Protein AF-0000000086187192 (afdb_homodimer)

Organism: NCBI:txid1656884

Solvent-accessible surface area (backbone atoms only — not comparable to full-atom values): 23620 Å² total; per-residue (Å²): 104,53,59,71,42,74,51,76,45,76,31,82,64,28,40,33,42,39,36,31,40,18,25,38,81,34,71,33,58,79,65,24,47,19,23,19,57,43,74,87,55,75,60,60,62,68,39,24,52,50,23,39,35,53,49,18,51,74,74,65,52,31,46,89,30,54,41,62,56,42,67,72,52,37,45,43,70,41,78,42,67,61,70,89,76,59,74,71,44,81,18,20,25,37,33,33,56,42,73,53,32,26,24,37,24,75,35,34,33,35,27,35,35,36,36,37,20,40,83,48,45,37,29,26,15,28,38,32,30,66,58,1,51,73,63,33,25,64,58,46,46,54,51,52,42,38,75,67,51,32,80,63,48,37,36,39,37,44,48,16,37,40,28,47,73,35,67,45,58,57,67,58,26,51,53,45,22,71,77,32,53,38,15,28,27,43,20,61,77,45,43,39,3,36,13,51,56,43,30,49,39,48,46,35,44,76,68,69,32,56,58,46,57,45,82,52,37,14,63,81,34,89,53,35,33,13,35,87,70,36,79,64,25,26,16,25,38,35,39,27,27,38,38,70,61,80,132,105,53,58,71,43,72,51,76,44,78,32,81,63,27,40,32,43,39,36,31,41,20,26,38,80,35,70,33,58,79,68,25,47,19,24,19,57,42,74,86,55,74,60,58,62,68,38,23,50,50,23,39,35,53,49,20,51,75,72,65,51,31,48,89,30,52,42,63,56,44,68,72,52,36,45,44,68,41,76,41,69,63,69,90,75,58,74,71,44,81,18,20,26,37,31,32,56,42,73,53,31,24,25,35,26,76,35,35,32,34,25,37,34,37,36,38,19,39,82,49,45,37,29,28,14,28,42,34,30,67,59,1,49,74,64,35,25,62,58,47,45,53,50,53,43,39,75,68,50,32,82,65,48,37,36,37,37,44,46,16,38,38,28,46,71,36,68,45,59,59,68,57,24,51,54,46,23,71,77,33,54,37,16,28,28,43,22,60,75,45,44,40,4,36,13,51,56,43,29,48,38,46,47,36,44,74,68,70,32,56,58,45,58,45,82,53,35,14,63,81,34,90,52,35,32,15,36,88,69,35,79,65,25,26,16,23,39,36,40,27,29,38,40,71,61,79,132

Nearest PDB structures (foldseek):
  1xfj-assembly1_A  TM=9.325E-01  e=1.228E-21  Caulobacter vibrioides
  7fbg-assembly1_A  TM=8.714E-01  e=8.626E-22  Bacillus cereus ATCC 14579
  6t0y-assembly1_A  TM=8.545E-01  e=4.253E-22  Geobacillus stearothermophilus
  6dzd-assembly2_B  TM=8.853E-01  e=9.111E-21  Bacillus licheniformis
  1z9t-assembly1_A  TM=8.695E-01  e=1.960E-20  Escherichia coli

Sequence (494 aa):
MTFWWREQRRAGDLVVDLAFTDTAGGVSEGGYASLNLGAHVGDDPARVEHNRTVVGDAFGVGRERMLFMHQVHGAAVDVVRDPAAREIPQADAVITTAEGYAATVLVADCTPVLLYDGSAGLVAAVHAGRPGMLAGVVPQTVATMRELGATDPQAVVGPSVCARCYEVPDEMRSVAAQTNPAAYGVSWTGTPAIDVAGAVVAQLRAAEVPLTWVPGCTRESDRLFSHRRDQGAGRFAGLVSFRREPAMTFWWREQRRAGDLVVDLAFTDTAGGVSEGGYASLNLGAHVGDDPARVEHNRTVVGDAFGVGRERMLFMHQVHGAAVDVVRDPAAREIPQADAVITTAEGYAATVLVADCTPVLLYDGSAGLVAAVHAGRPGMLAGVVPQTVATMRELGATDPQAVVGPSVCARCYEVPDEMRSVAAQTNPAAYGVSWTGTPAIDVAGAVVAQLRAAEVPLTWVPGCTRESDRLFSHRRDQGAGRFAGLVSFRREPA

Secondary structure (DSSP, 8-state):
--EEEEEEEEETTEEEEEEEE-S-S----GGGTTT---TTSS--HHHHHHHHHHHHHHHTS-GGGEE--B--SS--EEEES-GGG-PPPB-SEEEE--TT-EEEEEESSSEEEEEEETTTTEEEEEEE-HHHHHHTHHHHHHHHHHHTT-SS-EEEE--B--TTT-B--HHHHHHHHHH-GGGEEE-TTS-EEE-HHHHHHHHHHHTT--EEE---BTTT-TTS--TTTSTT---EEEEEEEEEPP-/--EEEEEEEEETTEEEEEEEE-S-S----GGGTTT---TTSS--HHHHHHHHHHHHHHHTS-GGGEE--B--SS--EEEES-GGG-PPPB-SEEEE--TT-EEEEEESSSEEEEEEETTTTEEEEEEE-HHHHHHTHHHHHHHHHHHTT-SS-EEEE--B--TTT-B--HHHHHHHHHH-GGGEEE-TTS-EEE-HHHHHHHHHHHTT--EEE---BTTT-TTS--TTTSTT---EEEEEEEEEPP-

Structure (mmCIF, N/CA/C/O backbone):
data_AF-0000000086187192-model_v1
#
loop_
_entity.id
_entity.type
_entity.pdbx_description
1 polymer 'Laccase domain-containing protein'
#
loop_
_atom_site.group_PDB
_atom_site.id
_atom_site.type_symbol
_atom_site.label_atom_id
_atom_site.label_alt_id
_atom_site.label_comp_id
_atom_site.label_asym_id
_atom_site.label_entity_id
_atom_site.label_seq_id
_atom_site.pdbx_PDB_ins_code
_atom_site.Cartn_x
_atom_site.Cartn_y
_atom_site.Cartn_z
_atom_site.occupancy
_atom_site.B_iso_or_equiv
_atom_site.auth_seq_id
_atom_site.auth_comp_id
_atom_site.auth_asym_id
_atom_site.auth_atom_id
_atom_site.pdbx_PDB_model_num
ATOM 1 N N . MET A 1 1 ? -5.309 -6.078 -25.328 1 73.12 1 MET A N 1
ATOM 2 C CA . MET A 1 1 ? -4.148 -6.312 -24.484 1 73.12 1 MET A CA 1
ATOM 3 C C . MET A 1 1 ? -4.461 -7.355 -23.406 1 73.12 1 MET A C 1
ATOM 5 O O . MET A 1 1 ? -5.426 -7.211 -22.656 1 73.12 1 MET A O 1
ATOM 9 N N . THR A 1 2 ? -3.828 -8.602 -23.422 1 92.69 2 THR A N 1
ATOM 10 C CA . THR A 1 2 ? -4.137 -9.875 -22.781 1 92.69 2 THR A CA 1
ATOM 11 C C . THR A 1 2 ? -3.412 -10 -21.438 1 92.69 2 THR A C 1
ATOM 13 O O . THR A 1 2 ? -3.889 -10.68 -20.531 1 92.69 2 THR A O 1
ATOM 16 N N . PHE A 1 3 ? -2.32 -9.156 -21.359 1 98.44 3 PHE A N 1
ATOM 17 C CA . PHE A 1 3 ? -1.513 -9.391 -20.156 1 98.44 3 PHE A CA 1
ATOM 18 C C . PHE A 1 3 ? -1.35 -8.102 -19.359 1 98.44 3 PHE A C 1
ATOM 20 O O . PHE A 1 3 ? -1.084 -7.039 -19.938 1 98.44 3 PHE A O 1
ATOM 27 N N . TRP A 1 4 ? -1.521 -8.203 -18.094 1 98.5 4 TRP A N 1
ATOM 28 C CA . TRP A 1 4 ? -1.119 -7.172 -17.125 1 98.5 4 TRP A CA 1
ATOM 29 C C . TRP A 1 4 ? 0.4 -7.07 -17.047 1 98.5 4 TRP A C 1
ATOM 31 O O . TRP A 1 4 ? 0.951 -5.969 -17 1 98.5 4 TRP A O 1
ATOM 41 N N . TRP A 1 5 ? 1.01 -8.156 -17.094 1 98.75 5 TRP A N 1
ATOM 42 C CA . TRP A 1 5 ? 2.455 -8.305 -16.953 1 98.75 5 TRP A CA 1
ATOM 43 C C . TRP A 1 5 ? 2.926 -9.617 -17.578 1 98.75 5 TRP A C 1
ATOM 45 O O . TRP A 1 5 ? 2.268 -10.648 -17.453 1 98.75 5 TRP A O 1
ATOM 55 N N . ARG A 1 6 ? 4.039 -9.617 -18.281 1 98.62 6 ARG A N 1
ATOM 56 C CA . ARG A 1 6 ? 4.648 -10.805 -18.859 1 98.62 6 ARG A CA 1
ATOM 57 C C . ARG A 1 6 ? 6.164 -10.656 -18.953 1 98.62 6 ARG A C 1
ATOM 59 O O . ARG A 1 6 ? 6.672 -9.586 -19.281 1 98.62 6 ARG A O 1
ATOM 66 N N . GLU A 1 7 ? 6.832 -11.68 -18.625 1 98.5 7 GLU A N 1
ATOM 67 C CA . GLU A 1 7 ? 8.289 -11.688 -18.719 1 98.5 7 GLU A CA 1
ATOM 68 C C . GLU A 1 7 ? 8.812 -13.07 -19.109 1 98.5 7 GLU A C 1
ATOM 70 O O . GLU A 1 7 ? 8.164 -14.078 -18.828 1 98.5 7 GLU A O 1
ATOM 75 N N . GLN A 1 8 ? 9.844 -13.109 -19.812 1 98.19 8 GLN A N 1
ATOM 76 C CA . GLN A 1 8 ? 10.641 -14.312 -20.047 1 98.19 8 GLN A CA 1
ATOM 77 C C . GLN A 1 8 ? 11.961 -14.242 -19.281 1 98.19 8 GLN A C 1
ATOM 79 O O . GLN A 1 8 ? 12.656 -13.227 -19.312 1 98.19 8 GLN A O 1
ATOM 84 N N . ARG A 1 9 ? 12.211 -15.328 -18.547 1 97.75 9 ARG A N 1
ATOM 85 C CA . ARG A 1 9 ? 13.438 -15.375 -17.75 1 97.75 9 ARG A CA 1
ATOM 86 C C . ARG A 1 9 ? 14.242 -16.625 -18.062 1 97.75 9 ARG A C 1
ATOM 88 O O . ARG A 1 9 ? 13.695 -17.625 -18.547 1 97.75 9 ARG A O 1
ATOM 95 N N . ARG A 1 10 ? 15.547 -16.484 -17.828 1 95.12 10 ARG A N 1
ATOM 96 C CA . ARG A 1 10 ? 16.422 -17.641 -17.938 1 95.12 10 ARG A CA 1
ATOM 97 C C . ARG A 1 10 ? 16.781 -18.188 -16.562 1 95.12 10 ARG A C 1
ATOM 99 O O . ARG A 1 10 ? 17.016 -17.422 -15.633 1 95.12 10 ARG A O 1
ATOM 106 N N . ALA A 1 11 ? 16.688 -19.438 -16.406 1 93.38 11 ALA A N 1
ATOM 107 C CA . ALA A 1 11 ? 17.078 -20.156 -15.195 1 93.38 11 ALA A CA 1
ATOM 108 C C . ALA A 1 11 ? 17.859 -21.422 -15.547 1 93.38 11 ALA A C 1
ATOM 110 O O . ALA A 1 11 ? 17.266 -22.469 -15.828 1 93.38 11 ALA A O 1
ATOM 111 N N . GLY A 1 12 ? 19.172 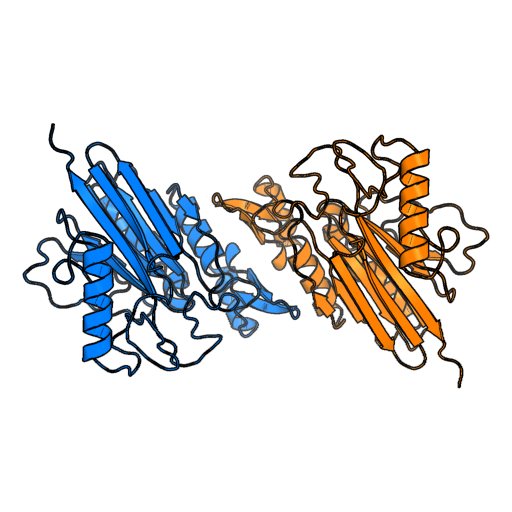-21.297 -15.43 1 89.06 12 GLY A N 1
ATOM 112 C CA . GLY A 1 12 ? 19.969 -22.375 -15.992 1 89.06 12 GLY A CA 1
ATOM 113 C C . GLY A 1 12 ? 19.812 -22.516 -17.484 1 89.06 12 GLY A C 1
ATOM 114 O O . GLY A 1 12 ? 19.969 -21.547 -18.234 1 89.06 12 GLY A O 1
ATOM 115 N N . ASP A 1 13 ? 19.453 -23.734 -17.828 1 90.5 13 ASP A N 1
ATOM 116 C CA . ASP A 1 13 ? 19.266 -24 -19.25 1 90.5 13 ASP A CA 1
ATOM 117 C C . ASP A 1 13 ? 17.797 -23.859 -19.641 1 90.5 13 ASP A C 1
ATOM 119 O O . ASP A 1 13 ? 17.406 -24.234 -20.75 1 90.5 13 ASP A O 1
ATOM 123 N N . LEU A 1 14 ? 17.016 -23.328 -18.672 1 95.19 14 LEU A N 1
ATOM 124 C CA . LEU A 1 14 ? 15.586 -23.188 -18.938 1 95.19 14 LEU A CA 1
ATOM 125 C C . LEU A 1 14 ? 15.234 -21.766 -19.359 1 95.19 14 LEU A C 1
ATOM 127 O O . LEU A 1 14 ? 15.82 -20.812 -18.859 1 95.19 14 LEU A O 1
ATOM 131 N N . VAL A 1 15 ? 14.359 -21.719 -20.328 1 97.62 15 VAL A N 1
ATOM 132 C CA . VAL A 1 15 ? 13.617 -20.484 -20.578 1 97.62 15 VAL A CA 1
ATOM 133 C C . VAL A 1 15 ? 12.25 -20.562 -19.891 1 97.62 15 VAL A C 1
ATOM 135 O O . VAL A 1 15 ? 11.445 -21.438 -20.188 1 97.62 15 VAL A O 1
ATOM 138 N N . VAL A 1 16 ? 12.039 -19.672 -18.969 1 98.44 16 VAL A N 1
ATOM 139 C CA . VAL A 1 16 ? 10.812 -19.656 -18.172 1 98.44 16 VAL A CA 1
ATOM 140 C C . VAL A 1 16 ? 9.914 -18.5 -18.625 1 98.44 16 VAL A C 1
ATOM 142 O O . VAL A 1 16 ? 10.352 -17.344 -18.672 1 98.44 16 VAL A O 1
ATOM 145 N N . ASP A 1 17 ? 8.727 -18.781 -19.031 1 98.56 17 ASP A N 1
ATOM 146 C CA . ASP A 1 17 ? 7.734 -17.781 -19.375 1 98.56 17 ASP A CA 1
ATOM 147 C C . ASP A 1 17 ? 6.75 -17.562 -18.234 1 98.56 17 ASP A C 1
ATOM 149 O O . ASP A 1 17 ? 6.199 -18.516 -17.688 1 98.56 17 ASP A O 1
ATOM 153 N N . LEU A 1 18 ? 6.574 -16.312 -17.797 1 98.88 18 LEU A N 1
ATOM 154 C CA . LEU A 1 18 ? 5.691 -15.945 -16.703 1 98.88 18 LEU A CA 1
ATOM 155 C C . LEU A 1 18 ? 4.734 -14.836 -17.125 1 98.88 18 LEU A C 1
ATOM 157 O O . LEU A 1 18 ? 5.133 -13.906 -17.844 1 98.88 18 LEU A O 1
ATOM 161 N N . ALA A 1 19 ? 3.459 -14.945 -16.672 1 98.94 19 ALA A N 1
ATOM 162 C CA . ALA A 1 19 ? 2.535 -13.859 -17.016 1 98.94 19 ALA A CA 1
ATOM 163 C C . ALA A 1 19 ? 1.381 -13.797 -16.016 1 98.94 19 ALA A C 1
ATOM 165 O O . ALA A 1 19 ? 1.039 -14.805 -15.383 1 98.94 19 ALA A O 1
ATOM 166 N N . PHE A 1 20 ? 0.823 -12.656 -15.844 1 98.94 20 PHE A N 1
ATOM 167 C CA . PHE A 1 20 ? -0.5 -12.414 -15.289 1 98.94 20 PHE A CA 1
ATOM 168 C C . PHE A 1 20 ? -1.416 -11.773 -16.328 1 98.94 20 PHE A C 1
ATOM 170 O O . PHE A 1 20 ? -1.043 -10.781 -16.953 1 98.94 20 PHE A O 1
ATOM 177 N N . THR A 1 21 ? -2.605 -12.312 -16.469 1 98.88 21 THR A N 1
ATOM 178 C CA . THR A 1 21 ? -3.512 -11.758 -17.469 1 98.88 21 THR A CA 1
ATOM 179 C C . THR A 1 21 ? -4.285 -10.57 -16.906 1 98.88 21 THR A C 1
ATOM 181 O O . THR A 1 21 ? -4.277 -10.336 -15.688 1 98.88 21 THR A O 1
ATOM 184 N N . ASP A 1 22 ? -4.793 -9.781 -17.75 1 98.25 22 ASP A N 1
ATOM 185 C CA . ASP A 1 22 ? -5.766 -8.766 -17.344 1 98.25 22 ASP A CA 1
ATOM 186 C C . ASP A 1 22 ? -7.156 -9.094 -17.875 1 98.25 22 ASP A C 1
ATOM 188 O O . ASP A 1 22 ? -7.453 -10.25 -18.188 1 98.25 22 ASP A O 1
ATOM 192 N N . THR A 1 23 ? -8.094 -8.117 -17.922 1 97.69 23 THR A N 1
ATOM 193 C CA . THR A 1 23 ? -9.484 -8.406 -18.266 1 97.69 23 THR A CA 1
ATOM 194 C C . THR A 1 23 ? -9.719 -8.289 -19.766 1 97.69 23 THR A C 1
ATOM 196 O O . THR A 1 23 ? -10.797 -8.641 -20.25 1 97.69 23 THR A O 1
ATOM 199 N N . ALA A 1 24 ? -8.766 -7.852 -20.531 1 97.25 24 ALA A N 1
ATOM 200 C CA . ALA A 1 24 ? -9.008 -7.469 -21.906 1 97.25 24 ALA A CA 1
ATOM 201 C C . ALA A 1 24 ? -8.766 -8.641 -22.859 1 97.25 24 ALA A C 1
ATOM 203 O O . ALA A 1 24 ? -7.887 -9.469 -22.609 1 97.25 24 ALA A O 1
ATOM 204 N N . GLY A 1 25 ? -9.5 -8.68 -23.984 1 96.94 25 GLY A N 1
ATOM 205 C CA . GLY A 1 25 ? -9.156 -9.562 -25.094 1 96.94 25 GLY A CA 1
ATOM 206 C C . GLY A 1 25 ? -10.039 -10.789 -25.172 1 96.94 25 GLY A C 1
ATOM 207 O O . GLY A 1 25 ? -9.781 -11.695 -25.969 1 96.94 25 GLY A O 1
ATOM 208 N N . GLY A 1 26 ? -11.078 -10.891 -24.328 1 97.75 26 GLY A N 1
ATOM 209 C CA . GLY A 1 26 ? -11.938 -12.062 -24.344 1 97.75 26 GLY A CA 1
ATOM 210 C C . GLY A 1 26 ? -13.32 -11.781 -24.906 1 97.75 26 GLY A C 1
ATOM 211 O O . GLY A 1 26 ? -13.508 -10.805 -25.625 1 97.75 26 GLY A O 1
ATOM 212 N N . VAL A 1 27 ? -14.18 -12.703 -24.703 1 98 27 VAL A N 1
ATOM 213 C CA . VAL A 1 27 ? -15.492 -12.602 -25.344 1 98 27 VAL A CA 1
ATOM 214 C C . VAL A 1 27 ? -16.594 -12.617 -24.281 1 98 27 VAL A C 1
ATOM 216 O O . VAL A 1 27 ? -17.766 -12.5 -24.594 1 98 27 VAL A O 1
ATOM 219 N N . SER A 1 28 ? -16.188 -12.805 -23.016 1 97.56 28 SER A N 1
ATOM 220 C CA . SER A 1 28 ? -17.203 -12.812 -21.969 1 97.56 28 SER A CA 1
ATOM 221 C C . SER A 1 28 ? -17.844 -11.438 -21.812 1 97.56 28 SER A C 1
ATOM 223 O O . SER A 1 28 ? -17.328 -10.445 -22.344 1 97.56 28 SER A O 1
ATOM 225 N N . GLU A 1 29 ? -19.016 -11.359 -21.141 1 95.69 29 GLU A N 1
ATOM 226 C CA . GLU A 1 29 ? -19.797 -10.141 -21.016 1 95.69 29 GLU A CA 1
ATOM 227 C C . GLU A 1 29 ? -20.109 -9.82 -19.562 1 95.69 29 GLU A C 1
ATOM 229 O O . GLU A 1 29 ? -19.844 -10.633 -18.672 1 95.69 29 GLU A O 1
ATOM 234 N N . GLY A 1 30 ? -20.609 -8.57 -19.359 1 93.12 30 GLY A N 1
ATOM 235 C CA . GLY A 1 30 ? -21.016 -8.188 -18.016 1 93.12 30 GLY A CA 1
ATOM 236 C C . GLY A 1 30 ? -19.891 -8.234 -17.016 1 93.12 30 GLY A C 1
ATOM 237 O O . GLY A 1 30 ? -18.797 -7.699 -17.266 1 93.12 30 GLY A O 1
ATOM 238 N N . GLY A 1 31 ? -20.109 -8.852 -15.82 1 92.31 31 GLY A N 1
ATOM 239 C CA . GLY A 1 31 ? -19.109 -8.961 -14.758 1 92.31 31 GLY A CA 1
ATOM 240 C C . GLY A 1 31 ? -17.938 -9.852 -15.125 1 92.31 31 GLY A C 1
ATOM 241 O O . GLY A 1 31 ? -16.938 -9.875 -14.422 1 92.31 31 GLY A O 1
ATOM 242 N N . TYR A 1 32 ? -18.078 -10.469 -16.297 1 95.62 32 TYR A N 1
ATOM 243 C CA . TYR A 1 32 ? -17.047 -11.383 -16.781 1 95.62 32 TYR A CA 1
ATOM 244 C C . TYR A 1 32 ? -16.281 -10.773 -17.953 1 95.62 32 TYR A C 1
ATOM 246 O O . TYR A 1 32 ? -15.352 -11.391 -18.469 1 95.62 32 TYR A O 1
ATOM 254 N N . ALA A 1 33 ? -16.688 -9.531 -18.391 1 94.62 33 ALA A N 1
ATOM 255 C CA . ALA A 1 33 ? -16.031 -8.906 -19.531 1 94.62 33 ALA A CA 1
ATOM 256 C C . ALA A 1 33 ? -14.578 -8.57 -19.203 1 94.62 33 ALA A C 1
ATOM 258 O O . ALA A 1 33 ? -14.273 -8.039 -18.125 1 94.62 33 ALA A O 1
ATOM 259 N N . SER A 1 34 ? -13.773 -8.898 -20.141 1 95.06 34 SER A N 1
ATOM 260 C CA . SER A 1 34 ? -14.094 -9.648 -21.344 1 95.06 34 SER A CA 1
ATOM 261 C C . SER A 1 34 ? -13.398 -11.008 -21.344 1 95.06 34 SER A C 1
ATOM 263 O O . SER A 1 34 ? -13.945 -11.992 -21.844 1 95.06 34 SER A O 1
ATOM 265 N N . LEU A 1 35 ? -12.195 -11.141 -20.484 1 98.31 35 LEU A N 1
ATOM 266 C CA . LEU A 1 35 ? -11.328 -12.32 -20.547 1 98.31 35 LEU A CA 1
ATOM 267 C C . LEU A 1 35 ? -11.469 -13.164 -19.297 1 98.31 35 LEU A C 1
ATOM 269 O O . LEU A 1 35 ? -10.469 -13.492 -18.641 1 98.31 35 LEU A O 1
ATOM 273 N N . ASN A 1 36 ? -12.656 -13.508 -18.953 1 98.62 36 ASN A N 1
ATOM 274 C CA . ASN A 1 36 ? -12.859 -14.391 -17.812 1 98.62 36 ASN A CA 1
ATOM 275 C C . ASN A 1 36 ? -12.312 -15.789 -18.078 1 98.62 36 ASN A C 1
ATOM 277 O O . ASN A 1 36 ? -12.641 -16.406 -19.094 1 98.62 36 ASN A O 1
ATOM 281 N N . LEU A 1 37 ? -11.562 -16.25 -17.094 1 98.62 37 LEU A N 1
ATOM 282 C CA . LEU A 1 37 ? -10.938 -17.562 -17.25 1 98.62 37 LEU A CA 1
ATOM 283 C C . LEU A 1 37 ? -11.492 -18.547 -16.234 1 98.62 37 LEU A C 1
ATOM 285 O O . LEU A 1 37 ? -11.078 -19.719 -16.203 1 98.62 37 LEU A O 1
ATOM 289 N N . GLY A 1 38 ? -12.328 -18.078 -15.336 1 97.44 38 GLY A N 1
ATOM 290 C CA . GLY A 1 38 ? -12.914 -18.938 -14.328 1 97.44 38 GLY A CA 1
ATOM 291 C C . GLY A 1 38 ? -14.156 -19.672 -14.812 1 97.44 38 GLY A C 1
ATOM 292 O O . GLY A 1 38 ? -15.164 -19.031 -15.133 1 97.44 38 GLY A O 1
ATOM 293 N N . ALA A 1 39 ? -14.141 -20.938 -14.812 1 94 39 ALA A N 1
ATOM 294 C CA . ALA A 1 39 ? -15.258 -21.75 -15.281 1 94 39 ALA A CA 1
ATOM 295 C C . ALA A 1 39 ? -16.297 -21.938 -14.18 1 94 39 ALA A C 1
ATOM 297 O O . ALA A 1 39 ? -17.438 -22.328 -14.453 1 94 39 ALA A O 1
ATOM 298 N N . HIS A 1 40 ? -16 -21.641 -12.969 1 90.44 40 HIS A N 1
ATOM 299 C CA . HIS A 1 40 ? -16.859 -21.984 -11.844 1 90.44 40 HIS A CA 1
ATOM 300 C C . HIS A 1 40 ? -17.641 -20.766 -11.352 1 90.44 40 HIS A C 1
ATOM 302 O O . HIS A 1 40 ? -18.266 -20.812 -10.297 1 90.44 40 HIS A O 1
ATOM 308 N N . VAL A 1 41 ? -17.641 -19.672 -12.148 1 92.5 41 VAL A N 1
ATOM 309 C CA . VAL A 1 41 ? -18.188 -18.422 -11.609 1 92.5 41 VAL A CA 1
ATOM 310 C C . VAL A 1 41 ? -19.547 -18.141 -12.234 1 92.5 41 VAL A C 1
ATOM 312 O O . VAL A 1 41 ? -20.172 -17.125 -11.93 1 92.5 41 VAL A O 1
ATOM 315 N N . GLY A 1 42 ? -19.984 -18.969 -13.164 1 92.75 42 GLY A N 1
ATOM 316 C CA . GLY A 1 42 ? -21.328 -18.828 -13.695 1 92.75 42 GLY A CA 1
ATOM 317 C C . GLY A 1 42 ? -21.359 -18.297 -15.117 1 92.75 42 GLY A C 1
ATOM 318 O O . GLY A 1 42 ? -22.422 -18.109 -15.695 1 92.75 42 GLY A O 1
ATOM 319 N N . ASP A 1 43 ? -20.266 -18.047 -15.688 1 96.38 43 ASP A N 1
ATOM 320 C CA . ASP A 1 43 ? -20.156 -17.594 -17.078 1 96.38 43 ASP A CA 1
ATOM 321 C C . ASP A 1 43 ? -20.5 -18.734 -18.047 1 96.38 43 ASP A C 1
ATOM 323 O O . ASP A 1 43 ? -20.578 -19.891 -17.641 1 96.38 43 ASP A O 1
ATOM 327 N N . ASP A 1 44 ? -20.75 -18.281 -19.312 1 96.94 44 ASP A N 1
ATOM 328 C CA . ASP A 1 44 ? -20.953 -19.25 -20.375 1 96.94 44 ASP A CA 1
ATOM 329 C C . ASP A 1 44 ? -19.688 -20.094 -20.594 1 96.94 44 ASP A C 1
ATOM 331 O O . ASP A 1 44 ? -18.625 -19.547 -20.938 1 96.94 44 ASP A O 1
ATOM 335 N N . PRO A 1 45 ? -19.828 -21.375 -20.438 1 97.44 45 PRO A N 1
ATOM 336 C CA . PRO A 1 45 ? -18.641 -22.234 -20.562 1 97.44 45 PRO A CA 1
ATOM 337 C C . PRO A 1 45 ? -17.938 -22.078 -21.906 1 97.44 45 PRO A C 1
ATOM 339 O O . PRO A 1 45 ? -16.719 -22.188 -21.984 1 97.44 45 PRO A O 1
ATOM 342 N N . ALA A 1 46 ? -18.672 -21.891 -22.922 1 98.12 46 ALA A N 1
ATOM 343 C CA . ALA A 1 46 ? -18.078 -21.734 -24.25 1 98.12 46 ALA A CA 1
ATOM 344 C C . ALA A 1 46 ? -17.234 -20.469 -24.312 1 98.12 46 ALA A C 1
ATOM 346 O O . ALA A 1 46 ? -16.188 -20.438 -24.969 1 98.12 46 ALA A O 1
ATOM 347 N N . ARG A 1 47 ? -17.688 -19.453 -23.734 1 98.19 47 ARG A N 1
ATOM 348 C CA . ARG A 1 47 ? -16.922 -18.203 -23.688 1 98.19 47 ARG A CA 1
ATOM 349 C C . ARG A 1 47 ? -15.648 -18.375 -22.891 1 98.19 47 ARG A C 1
ATOM 351 O O . ARG A 1 47 ? -14.578 -17.938 -23.312 1 98.19 47 ARG A O 1
ATOM 358 N N . VAL A 1 48 ? -15.773 -19.031 -21.75 1 98.5 48 VAL A N 1
ATOM 359 C CA . VAL A 1 48 ? -14.617 -19.266 -20.906 1 98.5 48 VAL A CA 1
ATOM 360 C C . VAL A 1 48 ? -13.578 -20.094 -21.672 1 98.5 48 VAL A C 1
ATOM 362 O O . VAL A 1 48 ? -12.383 -19.781 -21.641 1 98.5 48 VAL A O 1
ATOM 365 N N . GLU A 1 49 ? -14.07 -21.109 -22.328 1 98.06 49 GLU A N 1
ATOM 366 C CA . GLU A 1 49 ? -13.141 -21.953 -23.078 1 98.06 49 GLU A CA 1
ATOM 367 C C . GLU A 1 49 ? -12.469 -21.156 -24.203 1 98.06 49 GLU A C 1
ATOM 369 O O . GLU A 1 49 ? -11.281 -21.328 -24.469 1 98.06 49 GLU A O 1
ATOM 374 N N . HIS A 1 50 ? -13.234 -20.391 -24.859 1 98.31 50 HIS A N 1
ATOM 375 C CA . HIS A 1 50 ? -12.656 -19.516 -25.875 1 98.31 50 HIS A CA 1
ATOM 376 C C . HIS A 1 50 ? -11.586 -18.609 -25.281 1 98.31 50 HIS A C 1
ATOM 378 O O . HIS A 1 50 ? -10.492 -18.484 -25.844 1 98.31 50 HIS A O 1
ATOM 384 N N . ASN A 1 51 ? -11.906 -17.969 -24.141 1 98.75 51 ASN A N 1
ATOM 385 C CA . ASN A 1 51 ? -10.953 -17.094 -23.469 1 98.75 51 ASN A CA 1
ATOM 386 C C . ASN A 1 51 ? -9.68 -17.844 -23.078 1 98.75 51 ASN A C 1
ATOM 388 O O . ASN A 1 51 ? -8.578 -17.328 -23.234 1 98.75 51 ASN A O 1
ATOM 392 N N . ARG A 1 52 ? -9.844 -19.062 -22.562 1 98.5 52 ARG A N 1
ATOM 393 C CA . ARG A 1 52 ? -8.688 -19.891 -22.203 1 98.5 52 ARG A CA 1
ATOM 394 C C . ARG A 1 52 ? -7.844 -20.219 -23.422 1 98.5 52 ARG A C 1
ATOM 396 O O . ARG A 1 52 ? -6.613 -20.234 -23.344 1 98.5 52 ARG A O 1
ATOM 403 N N . THR A 1 53 ? -8.484 -20.453 -24.547 1 98.38 53 THR A N 1
ATOM 404 C CA . THR A 1 53 ? -7.77 -20.703 -25.797 1 98.38 53 THR A CA 1
ATOM 405 C C . THR A 1 53 ? -6.973 -19.469 -26.203 1 98.38 53 THR A C 1
ATOM 407 O O . THR A 1 53 ? -5.805 -19.578 -26.578 1 98.38 53 THR A O 1
ATOM 410 N N . VAL A 1 54 ? -7.602 -18.328 -26.109 1 98.44 54 VAL A N 1
ATOM 411 C CA . VAL A 1 54 ? -6.945 -17.062 -26.438 1 98.44 54 VAL A CA 1
ATOM 412 C C . VAL A 1 54 ? -5.691 -16.891 -25.594 1 98.44 54 VAL A C 1
ATOM 414 O O . VAL A 1 54 ? -4.617 -16.594 -26.109 1 98.44 54 VAL A O 1
ATOM 417 N N . VAL A 1 55 ? -5.805 -17.156 -24.312 1 98.69 55 VAL A N 1
ATOM 418 C CA . VAL A 1 55 ? -4.691 -16.969 -23.391 1 98.69 55 VAL A CA 1
ATOM 419 C C . VAL A 1 55 ? -3.611 -18.016 -23.656 1 98.69 55 VAL A C 1
ATOM 421 O O . VAL A 1 55 ? -2.422 -17.688 -23.688 1 98.69 55 VAL A O 1
ATOM 424 N N . GLY A 1 56 ? -4.023 -19.266 -23.844 1 98.25 56 GLY A N 1
ATOM 425 C CA . GLY A 1 56 ? -3.059 -20.312 -24.141 1 98.25 56 GLY A CA 1
ATOM 426 C C . GLY A 1 56 ? -2.23 -20.016 -25.375 1 98.25 56 GLY A C 1
ATOM 427 O O . GLY A 1 56 ? -1.014 -20.219 -25.375 1 98.25 56 GLY A O 1
ATOM 428 N N . ASP A 1 57 ? -2.912 -19.531 -26.422 1 98 57 ASP A N 1
ATOM 429 C CA . ASP A 1 57 ? -2.238 -19.188 -27.672 1 98 57 ASP A CA 1
ATOM 430 C C . ASP A 1 57 ? -1.301 -18 -27.469 1 98 57 ASP A C 1
ATOM 432 O O . ASP A 1 57 ? -0.153 -18.016 -27.922 1 98 57 ASP A O 1
ATOM 436 N N . ALA A 1 58 ? -1.8 -16.984 -26.844 1 98.06 58 ALA A N 1
ATOM 437 C CA . ALA A 1 58 ? -0.998 -15.781 -26.625 1 98.06 58 ALA A CA 1
ATOM 438 C C . ALA A 1 58 ? 0.227 -16.094 -25.766 1 98.06 58 ALA A C 1
ATOM 440 O O . ALA A 1 58 ? 1.297 -15.508 -25.969 1 98.06 58 ALA A O 1
ATOM 441 N N . PHE A 1 59 ? 0.084 -16.984 -24.812 1 98 59 PHE A N 1
ATOM 442 C CA . PHE A 1 59 ? 1.158 -17.359 -23.906 1 98 59 PHE A CA 1
ATOM 443 C C . PHE A 1 59 ? 2.145 -18.297 -24.594 1 98 59 PHE A C 1
ATOM 445 O O . PHE A 1 59 ? 3.311 -18.375 -24.203 1 98 59 PHE A O 1
ATOM 452 N N . GLY A 1 60 ? 1.626 -19.047 -25.578 1 96.88 60 GLY A N 1
ATOM 453 C CA . GLY A 1 60 ? 2.527 -19.812 -26.422 1 96.88 60 GLY A CA 1
ATOM 454 C C . GLY A 1 60 ? 2.521 -21.297 -26.094 1 96.88 60 GLY A C 1
ATOM 455 O O . GLY A 1 60 ? 3.355 -22.047 -26.609 1 96.88 60 GLY A O 1
ATOM 456 N N . VAL A 1 61 ? 1.623 -21.781 -25.281 1 96.19 61 VAL A N 1
ATOM 457 C CA . VAL A 1 61 ? 1.613 -23.203 -24.922 1 96.19 61 VAL A CA 1
ATOM 458 C C . VAL A 1 61 ? 0.381 -23.875 -25.531 1 96.19 61 VAL A C 1
ATOM 460 O O . VAL A 1 61 ? 0.329 -25.109 -25.641 1 96.19 61 VAL A O 1
ATOM 463 N N . GLY A 1 62 ? -0.604 -23.078 -25.844 1 96.5 62 GLY A N 1
ATOM 464 C CA . GLY A 1 62 ? -1.877 -23.625 -26.297 1 96.5 62 GLY A CA 1
ATOM 465 C C . GLY A 1 62 ? -2.795 -24 -25.141 1 96.5 62 GLY A C 1
ATOM 466 O O . GLY A 1 62 ? -2.33 -24.281 -24.031 1 96.5 62 GLY A O 1
ATOM 467 N N . ARG A 1 63 ? -4.09 -24.094 -25.422 1 97 63 ARG A N 1
ATOM 468 C CA . ARG A 1 63 ? -5.129 -24.344 -24.422 1 97 63 ARG A CA 1
ATOM 469 C C . ARG A 1 63 ? -4.941 -25.703 -23.766 1 97 63 ARG A C 1
ATOM 471 O O . ARG A 1 63 ? -5.102 -25.844 -22.562 1 97 63 ARG A O 1
ATOM 478 N N . GLU A 1 64 ? -4.5 -26.688 -24.438 1 94.88 64 GLU A N 1
ATOM 479 C CA . GLU A 1 64 ? -4.449 -28.078 -23.984 1 94.88 64 GLU A CA 1
ATOM 480 C C . GLU A 1 64 ? -3.297 -28.297 -23.016 1 94.88 64 GLU A C 1
ATOM 482 O O . GLU A 1 64 ? -3.266 -29.297 -22.297 1 94.88 64 GLU A O 1
ATOM 487 N N . ARG A 1 65 ? -2.402 -27.344 -22.969 1 96.06 65 ARG A N 1
ATOM 488 C CA . ARG A 1 65 ? -1.229 -27.516 -22.109 1 96.06 65 ARG A CA 1
ATOM 489 C C . ARG A 1 65 ? -1.291 -26.594 -20.906 1 96.06 65 ARG A C 1
ATOM 491 O O . ARG A 1 65 ? -0.298 -26.422 -20.203 1 96.06 65 ARG A O 1
ATOM 498 N N . MET A 1 66 ? -2.416 -25.984 -20.703 1 97.06 66 MET A N 1
ATOM 499 C CA . MET A 1 66 ? -2.654 -25.219 -19.469 1 97.06 66 MET A CA 1
ATOM 500 C C . MET A 1 66 ? -3.158 -26.141 -18.359 1 97.06 66 MET A C 1
ATOM 502 O O . MET A 1 66 ? -4.18 -26.812 -18.516 1 97.06 66 MET A O 1
ATOM 506 N N . LEU A 1 67 ? -2.43 -26.172 -17.25 1 97 67 LEU A N 1
ATOM 507 C CA . LEU A 1 67 ? -2.793 -27 -16.109 1 97 67 LEU A CA 1
ATOM 508 C C . LEU A 1 67 ? -3.541 -26.172 -15.062 1 97 67 LEU A C 1
ATOM 510 O O . LEU A 1 67 ? -2.977 -25.25 -14.469 1 97 67 LEU A O 1
ATOM 514 N N . PHE A 1 68 ? -4.773 -26.531 -14.883 1 96.56 68 PHE A N 1
ATOM 515 C CA . PHE A 1 68 ? -5.617 -25.859 -13.914 1 96.56 68 PHE A CA 1
ATOM 516 C C . PHE A 1 68 ? -5.754 -26.688 -12.641 1 96.56 68 PHE A C 1
ATOM 518 O O . PHE A 1 68 ? -5.305 -27.828 -12.586 1 96.56 68 PHE A O 1
ATOM 525 N N . MET A 1 69 ? -6.289 -26.094 -11.625 1 95.56 69 MET A N 1
ATOM 526 C CA . MET A 1 69 ? -6.633 -26.734 -10.367 1 95.56 69 MET A CA 1
ATOM 527 C C . MET A 1 69 ? -8.016 -26.312 -9.891 1 95.56 69 MET A C 1
ATOM 529 O O . MET A 1 69 ? -8.539 -25.281 -10.336 1 95.56 69 MET A O 1
ATOM 533 N N . HIS A 1 70 ? -8.586 -27.219 -9.148 1 96.31 70 HIS A N 1
ATOM 534 C CA . HIS A 1 70 ? -9.781 -26.828 -8.398 1 96.31 70 HIS A CA 1
ATOM 535 C C . HIS A 1 70 ? -9.406 -26.172 -7.07 1 96.31 70 HIS A C 1
ATOM 537 O O . HIS A 1 70 ? -9.234 -26.859 -6.062 1 96.31 70 HIS A O 1
ATOM 543 N N . GLN A 1 71 ? -9.438 -24.922 -7.066 1 97.25 71 GLN A N 1
ATOM 544 C CA . GLN A 1 71 ? -8.977 -24.125 -5.926 1 97.25 71 GLN A CA 1
ATOM 545 C C . GLN A 1 71 ? -10.031 -24.078 -4.828 1 97.25 71 GLN A C 1
ATOM 547 O O . GLN A 1 71 ? -11.203 -23.797 -5.098 1 97.25 71 GLN A O 1
ATOM 552 N N . VAL A 1 72 ? -9.609 -24.375 -3.582 1 97.12 72 VAL A N 1
ATOM 553 C CA . VAL A 1 72 ? -10.578 -24.469 -2.496 1 97.12 72 VAL A CA 1
ATOM 554 C C . VAL A 1 72 ? -10.109 -23.625 -1.309 1 97.12 72 VAL A C 1
ATOM 556 O O . VAL A 1 72 ? -10.586 -23.812 -0.186 1 97.12 72 VAL A O 1
ATOM 559 N N . HIS A 1 73 ? -9.133 -22.781 -1.457 1 96.94 73 HIS A N 1
ATOM 560 C CA . HIS A 1 73 ? -8.578 -21.906 -0.434 1 96.94 73 HIS A CA 1
ATOM 561 C C . HIS A 1 73 ? -7.945 -22.703 0.7 1 96.94 73 HIS A C 1
ATOM 563 O O . HIS A 1 73 ? -8.062 -22.344 1.869 1 96.94 73 HIS A O 1
ATOM 569 N N . GLY A 1 74 ? -7.387 -23.828 0.312 1 97.56 74 GLY A N 1
ATOM 570 C CA . GLY A 1 74 ? -6.609 -24.641 1.238 1 97.56 74 GLY A CA 1
ATOM 571 C C . GLY A 1 74 ? -5.117 -24.562 0.988 1 97.56 74 GLY A C 1
ATOM 572 O O . GLY A 1 74 ? -4.609 -23.531 0.531 1 97.56 74 GLY A O 1
ATOM 573 N N . ALA A 1 75 ? -4.359 -25.641 1.369 1 98 75 ALA A N 1
ATOM 574 C CA . ALA A 1 75 ? -2.902 -25.609 1.251 1 98 75 ALA A CA 1
ATOM 575 C C . ALA A 1 75 ? -2.387 -26.875 0.558 1 98 75 ALA A C 1
ATOM 577 O O . ALA A 1 75 ? -1.189 -27.156 0.594 1 98 75 ALA A O 1
ATOM 578 N N . ALA A 1 76 ? -3.303 -27.594 -0.075 1 98.19 76 ALA A N 1
ATOM 579 C CA . ALA A 1 76 ? -2.881 -28.797 -0.774 1 98.19 76 ALA A CA 1
ATOM 580 C C . ALA A 1 76 ? -2.088 -28.469 -2.031 1 98.19 76 ALA A C 1
ATOM 582 O O . ALA A 1 76 ? -2.432 -27.531 -2.756 1 98.19 76 ALA A O 1
ATOM 583 N N . VAL A 1 77 ? -1.036 -29.219 -2.266 1 98.56 77 VAL A N 1
ATOM 584 C CA . VAL A 1 77 ? -0.158 -29.062 -3.422 1 98.56 77 VAL A CA 1
ATOM 585 C C . VAL A 1 77 ? -0.228 -30.328 -4.285 1 98.56 77 VAL A C 1
ATOM 587 O O . VAL A 1 77 ? -0.102 -31.438 -3.779 1 98.56 77 VAL A O 1
ATOM 590 N N . ASP A 1 78 ? -0.469 -30.141 -5.535 1 97.25 78 ASP A N 1
ATOM 591 C CA . ASP A 1 78 ? -0.515 -31.266 -6.465 1 97.25 78 ASP A CA 1
ATOM 592 C C . ASP A 1 78 ? 0.681 -31.25 -7.414 1 97.25 78 ASP A C 1
ATOM 594 O O . ASP A 1 78 ? 1.024 -30.188 -7.961 1 97.25 78 ASP A O 1
ATOM 598 N N . VAL A 1 79 ? 1.32 -32.375 -7.59 1 96.69 79 VAL A N 1
ATOM 599 C CA . VAL A 1 79 ? 2.453 -32.5 -8.5 1 96.69 79 VAL A CA 1
ATOM 600 C C . VAL A 1 79 ? 2.025 -33.281 -9.75 1 96.69 79 VAL A C 1
ATOM 602 O O . VAL A 1 79 ? 1.613 -34.438 -9.656 1 96.69 79 VAL A O 1
ATOM 605 N N . VAL A 1 80 ? 2.088 -32.531 -10.812 1 92.5 80 VAL A N 1
ATOM 606 C CA . VAL A 1 80 ? 1.7 -33.125 -12.078 1 92.5 80 VAL A CA 1
ATOM 607 C C . VAL A 1 80 ? 2.947 -33.531 -12.875 1 92.5 80 VAL A C 1
ATOM 609 O O . VAL A 1 80 ? 3.568 -32.656 -13.516 1 92.5 80 VAL A O 1
ATOM 612 N N . ARG A 1 81 ? 3.18 -34.781 -13.008 1 86.06 81 ARG A N 1
ATOM 613 C CA . ARG A 1 81 ? 4.344 -35.25 -13.742 1 86.06 81 ARG A CA 1
ATOM 614 C C . ARG A 1 81 ? 3.984 -35.562 -15.188 1 86.06 81 ARG A C 1
ATOM 616 O O . ARG A 1 81 ? 4.77 -35.312 -16.094 1 86.06 81 ARG A O 1
ATOM 623 N N . ASP A 1 82 ? 2.777 -36.188 -15.32 1 84.44 82 ASP A N 1
ATOM 624 C CA . ASP A 1 82 ? 2.262 -36.5 -16.641 1 84.44 82 ASP A CA 1
ATOM 625 C C . ASP A 1 82 ? 0.917 -35.844 -16.906 1 84.44 82 ASP A C 1
ATOM 627 O O . ASP A 1 82 ? -0.132 -36.375 -16.547 1 84.44 82 ASP A O 1
ATOM 631 N N . PRO A 1 83 ? 0.909 -34.719 -17.547 1 78.75 83 PRO A N 1
ATOM 632 C CA . PRO A 1 83 ? -0.296 -33.906 -17.672 1 78.75 83 PRO A CA 1
ATOM 633 C C . PRO A 1 83 ? -1.364 -34.562 -18.547 1 78.75 83 PRO A C 1
ATOM 635 O O . PRO A 1 83 ? -2.555 -34.281 -18.406 1 78.75 83 PRO A O 1
ATOM 638 N N . ALA A 1 84 ? -1.012 -35.344 -19.438 1 71.44 84 ALA A N 1
ATOM 639 C CA . ALA A 1 84 ? -1.975 -35.938 -20.359 1 71.44 84 ALA A CA 1
ATOM 640 C C . ALA A 1 84 ? -3.006 -36.781 -19.609 1 71.44 84 ALA A C 1
ATOM 642 O O . ALA A 1 84 ? -4.145 -36.938 -20.062 1 71.44 84 ALA A O 1
ATOM 643 N N . ALA A 1 85 ? -2.695 -37.281 -18.547 1 62.28 85 ALA A N 1
ATOM 644 C CA . ALA A 1 85 ? -3.576 -38.219 -17.859 1 62.28 85 ALA A CA 1
ATOM 645 C C . ALA A 1 85 ? -4.301 -37.562 -16.703 1 62.28 85 ALA A C 1
ATOM 647 O O . ALA A 1 85 ? -5.082 -38.219 -16 1 62.28 85 ALA A O 1
ATOM 648 N N . ARG A 1 86 ? -4.441 -36.25 -16.672 1 67.06 86 ARG A N 1
ATOM 649 C CA . ARG A 1 86 ? -4.703 -35.812 -15.305 1 67.06 86 ARG A CA 1
ATOM 650 C C . ARG A 1 86 ? -6.051 -35.094 -15.203 1 67.06 86 ARG A C 1
ATOM 652 O O . ARG A 1 86 ? -6.398 -34.281 -16.062 1 67.06 86 ARG A O 1
ATOM 659 N N . GLU A 1 87 ? -6.789 -35.625 -14.242 1 81.88 87 GLU A N 1
ATOM 660 C CA . GLU A 1 87 ? -7.938 -34.875 -13.75 1 81.88 87 GLU A CA 1
ATOM 661 C C . GLU A 1 87 ? -7.488 -33.625 -13.016 1 81.88 87 GLU A C 1
ATOM 663 O O . GLU A 1 87 ? -6.371 -33.562 -12.508 1 81.88 87 GLU A O 1
ATOM 668 N N . ILE A 1 88 ? -8.336 -32.656 -13.125 1 87.38 88 ILE A N 1
ATOM 669 C CA . ILE A 1 88 ? -8.047 -31.422 -12.422 1 87.38 88 ILE A CA 1
ATOM 670 C C . ILE A 1 88 ? -8.062 -31.672 -10.914 1 87.38 88 ILE A C 1
ATOM 672 O O . ILE A 1 88 ? -9.094 -32.031 -10.344 1 87.38 88 ILE A O 1
ATOM 676 N N . PRO A 1 89 ? -6.977 -31.469 -10.234 1 90.31 89 PRO A N 1
ATOM 677 C CA . PRO A 1 89 ? -6.895 -31.75 -8.797 1 90.31 89 PRO A CA 1
ATOM 678 C C . PRO A 1 89 ? -7.559 -30.688 -7.941 1 90.31 89 PRO A C 1
ATOM 680 O O . PRO A 1 89 ? -7.613 -29.516 -8.336 1 90.31 89 PRO A O 1
ATOM 683 N N . GLN A 1 90 ? -8.133 -31.172 -6.773 1 95.56 90 GLN A N 1
ATOM 684 C CA . GLN A 1 90 ? -8.477 -30.219 -5.727 1 95.56 90 GLN A CA 1
ATOM 685 C C . GLN A 1 90 ? -7.23 -29.75 -4.98 1 95.56 90 GLN A C 1
ATOM 687 O O . GLN A 1 90 ? -6.664 -30.484 -4.176 1 95.56 90 GLN A O 1
ATOM 692 N N . ALA A 1 91 ? -6.734 -28.641 -5.266 1 97.81 91 ALA A N 1
ATOM 693 C CA . ALA A 1 91 ? -5.5 -28.094 -4.707 1 97.81 91 ALA A CA 1
ATOM 694 C C . ALA A 1 91 ? -5.449 -26.578 -4.875 1 97.81 91 ALA A C 1
ATOM 696 O O . ALA A 1 91 ? -6.27 -26 -5.586 1 97.81 91 ALA A O 1
ATOM 697 N N . ASP A 1 92 ? -4.551 -25.969 -4.18 1 98.81 92 ASP A N 1
ATOM 698 C CA . ASP A 1 92 ? -4.34 -24.531 -4.301 1 98.81 92 ASP A CA 1
ATOM 699 C C . ASP A 1 92 ? -2.928 -24.219 -4.793 1 98.81 92 ASP A C 1
ATOM 701 O O . ASP A 1 92 ? -2.502 -23.062 -4.781 1 98.81 92 ASP A O 1
ATOM 705 N N . ALA A 1 93 ? -2.244 -25.266 -5.156 1 98.81 93 ALA A N 1
ATOM 706 C CA . ALA A 1 93 ? -0.981 -25.156 -5.883 1 98.81 93 ALA A CA 1
ATOM 707 C C . ALA A 1 93 ? -0.788 -26.344 -6.82 1 98.81 93 ALA A C 1
ATOM 709 O O . ALA A 1 93 ? -1.146 -27.484 -6.484 1 98.81 93 ALA A O 1
ATOM 710 N N . VAL A 1 94 ? -0.23 -26.094 -7.973 1 98.19 94 VAL A N 1
ATOM 711 C CA . VAL A 1 94 ? 0.114 -27.141 -8.922 1 98.19 94 VAL A CA 1
ATOM 712 C C . VAL A 1 94 ? 1.572 -27 -9.352 1 98.19 94 VAL A C 1
ATOM 714 O O . VAL A 1 94 ? 2.023 -25.906 -9.68 1 98.19 94 VAL A O 1
ATOM 717 N N . ILE A 1 95 ? 2.311 -28.031 -9.266 1 98.31 95 ILE A N 1
ATOM 718 C CA . ILE A 1 95 ? 3.695 -28.141 -9.711 1 98.31 95 ILE A CA 1
ATOM 719 C C . ILE A 1 95 ? 3.787 -29.078 -10.914 1 98.31 95 ILE A C 1
ATOM 721 O O . ILE A 1 95 ? 3.135 -30.125 -10.945 1 98.31 95 ILE A O 1
ATOM 725 N N . THR A 1 96 ? 4.547 -28.688 -11.898 1 97.06 96 THR A N 1
ATOM 726 C CA . THR A 1 96 ? 4.785 -29.625 -12.984 1 97.06 96 THR A CA 1
ATOM 727 C C . THR A 1 96 ? 6.258 -29.625 -13.391 1 97.06 96 THR A C 1
ATOM 729 O O . THR A 1 96 ? 6.93 -28.594 -13.297 1 97.06 96 THR A O 1
ATOM 732 N N . THR A 1 97 ? 6.699 -30.812 -13.812 1 95.38 97 THR A N 1
ATOM 733 C CA . THR A 1 97 ? 8.031 -30.969 -14.383 1 95.38 97 THR A CA 1
ATOM 734 C C . THR A 1 97 ? 7.949 -31.188 -15.891 1 95.38 97 THR A C 1
ATOM 736 O O . THR A 1 97 ? 8.961 -31.453 -16.547 1 95.38 97 THR A O 1
ATOM 739 N N . ALA A 1 98 ? 6.734 -31.109 -16.328 1 95.12 98 ALA A N 1
ATOM 740 C CA . ALA A 1 98 ? 6.547 -31.344 -17.766 1 95.12 98 ALA A CA 1
ATOM 741 C C . ALA A 1 98 ? 6.867 -30.078 -18.562 1 95.12 98 ALA A C 1
ATOM 743 O O . ALA A 1 98 ? 6.23 -29.047 -18.391 1 95.12 98 ALA A O 1
ATOM 744 N N . GLU A 1 99 ? 7.789 -30.234 -19.469 1 94.75 99 GLU A N 1
ATOM 745 C CA . GLU A 1 99 ? 8.203 -29.141 -20.344 1 94.75 99 GLU A CA 1
ATOM 746 C C . GLU A 1 99 ? 7.07 -28.703 -21.266 1 94.75 99 GLU A C 1
ATOM 748 O O . GLU A 1 99 ? 6.348 -29.547 -21.812 1 94.75 99 GLU A O 1
ATOM 753 N N . GLY A 1 100 ? 6.895 -27.422 -21.406 1 95 100 GLY A N 1
ATOM 754 C CA . GLY A 1 100 ? 5.934 -26.906 -22.359 1 95 100 GLY A CA 1
ATOM 755 C C . GLY A 1 100 ? 4.52 -26.828 -21.812 1 95 100 GLY A C 1
ATOM 756 O O . GLY A 1 100 ? 3.582 -26.5 -22.531 1 95 100 GLY A O 1
ATOM 757 N N . TYR A 1 101 ? 4.344 -27.188 -20.547 1 96.62 101 TYR A N 1
ATOM 758 C CA . TYR A 1 101 ? 3.059 -27.047 -19.875 1 96.62 101 TYR A CA 1
ATOM 759 C C . TYR A 1 101 ? 3.066 -25.859 -18.938 1 96.62 101 TYR A C 1
ATOM 761 O O . TYR A 1 101 ? 4.094 -25.531 -18.328 1 96.62 101 TYR A O 1
ATOM 769 N N . ALA A 1 102 ? 1.933 -25.203 -18.844 1 98 102 ALA A N 1
ATOM 770 C CA . ALA A 1 102 ? 1.837 -24.016 -18.016 1 98 102 ALA A CA 1
ATOM 771 C C . ALA A 1 102 ? 1.03 -24.281 -16.75 1 98 102 ALA A C 1
ATOM 773 O O . ALA A 1 102 ? -0.171 -24.562 -16.812 1 98 102 ALA A O 1
ATOM 774 N N . ALA A 1 103 ? 1.734 -24.312 -15.586 1 98.5 103 ALA A N 1
ATOM 775 C CA . ALA A 1 103 ? 0.976 -24.234 -14.344 1 98.5 103 ALA A CA 1
ATOM 776 C C . ALA A 1 103 ? 0.145 -22.953 -14.281 1 98.5 103 ALA A C 1
ATOM 778 O O . ALA A 1 103 ? 0.645 -21.875 -14.578 1 98.5 103 ALA A O 1
ATOM 779 N N . THR A 1 104 ? -1.174 -23.062 -13.922 1 98.62 104 THR A N 1
ATOM 780 C CA . THR A 1 104 ? -2.094 -21.938 -14.039 1 98.62 104 THR A CA 1
ATOM 781 C C . THR A 1 104 ? -2.871 -21.734 -12.742 1 98.62 104 THR A C 1
ATOM 783 O O . THR A 1 104 ? -3.393 -22.703 -12.164 1 98.62 104 THR A O 1
ATOM 786 N N . VAL A 1 105 ? -2.941 -20.547 -12.266 1 98.88 105 VAL A N 1
ATOM 787 C CA . VAL A 1 105 ? -3.73 -20.172 -11.102 1 98.88 105 VAL A CA 1
ATOM 788 C C . VAL A 1 105 ? -4.766 -19.125 -11.492 1 98.88 105 VAL A C 1
ATOM 790 O O . VAL A 1 105 ? -4.48 -18.234 -12.297 1 98.88 105 VAL A O 1
ATOM 793 N N . LEU A 1 106 ? -5.98 -19.234 -10.984 1 98.75 106 LEU A N 1
ATOM 794 C CA . LEU A 1 106 ? -7.066 -18.281 -11.234 1 98.75 106 LEU A CA 1
ATOM 795 C C . LEU A 1 106 ? -7.395 -17.484 -9.984 1 98.75 106 LEU A C 1
ATOM 797 O O . LEU A 1 106 ? -7.523 -18.047 -8.898 1 98.75 106 LEU A O 1
ATOM 801 N N . VAL A 1 107 ? -7.535 -16.125 -10.203 1 98.69 107 VAL A N 1
ATOM 802 C CA . VAL A 1 107 ? -7.781 -15.32 -9.008 1 98.69 107 VAL A CA 1
ATOM 803 C C . VAL A 1 107 ? -8.672 -14.125 -9.359 1 98.69 107 VAL A C 1
ATOM 805 O O . VAL A 1 107 ? -8.742 -13.719 -10.516 1 98.69 107 VAL A O 1
ATOM 808 N N . ALA A 1 108 ? -9.336 -13.633 -8.445 1 98.44 108 ALA A N 1
ATOM 809 C CA . ALA A 1 108 ? -9.969 -12.32 -8.273 1 98.44 108 ALA A CA 1
ATOM 810 C C . ALA A 1 108 ? -9.828 -11.828 -6.84 1 98.44 108 ALA A C 1
ATOM 812 O O . ALA A 1 108 ? -10.711 -12.07 -6.008 1 98.44 108 ALA A O 1
ATOM 813 N N . ASP A 1 109 ? -8.836 -11.109 -6.547 1 98.69 109 ASP A N 1
ATOM 814 C CA . ASP A 1 109 ? -8.477 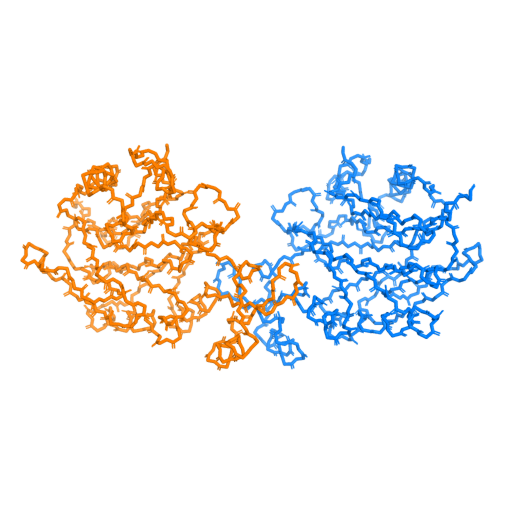-10.547 -5.25 1 98.69 109 ASP A CA 1
ATOM 815 C C . ASP A 1 109 ? -7.414 -11.391 -4.555 1 98.69 109 ASP A C 1
ATOM 817 O O . ASP A 1 109 ? -6.504 -10.852 -3.922 1 98.69 109 ASP A O 1
ATOM 821 N N . CYS A 1 110 ? -7.461 -12.711 -4.57 1 98.81 110 CYS A N 1
ATOM 822 C CA . CYS A 1 110 ? -6.449 -13.539 -3.92 1 98.81 110 CYS A CA 1
ATOM 823 C C . CYS A 1 110 ? -5.082 -13.328 -4.555 1 98.81 110 CYS A C 1
ATOM 825 O O . CYS A 1 110 ? -4.984 -12.844 -5.684 1 98.81 110 CYS A O 1
ATOM 827 N N . THR A 1 111 ? -4.043 -13.719 -3.873 1 98.94 111 THR A N 1
ATOM 828 C CA . THR A 1 111 ? -2.674 -13.477 -4.316 1 98.94 111 THR A CA 1
ATOM 829 C C . THR A 1 111 ? -2.158 -14.641 -5.152 1 98.94 111 THR A C 1
ATOM 831 O O . THR A 1 111 ? -1.955 -15.742 -4.637 1 98.94 111 THR A O 1
ATOM 834 N N . PRO A 1 112 ? -1.928 -14.422 -6.449 1 98.94 112 PRO A N 1
ATOM 835 C CA . PRO A 1 112 ? -1.279 -15.453 -7.258 1 98.94 112 PRO A CA 1
ATOM 836 C C . PRO A 1 112 ? 0.241 -15.445 -7.117 1 98.94 112 PRO A C 1
ATOM 838 O O . PRO A 1 112 ? 0.856 -14.375 -7.082 1 98.94 112 PRO A O 1
ATOM 841 N N . VAL A 1 113 ? 0.832 -16.609 -7.02 1 99 113 VAL A N 1
ATOM 842 C CA . VAL A 1 113 ? 2.281 -16.75 -6.926 1 99 113 VAL A CA 1
ATOM 843 C C . VAL A 1 113 ? 2.771 -17.734 -7.984 1 99 113 VAL A C 1
ATOM 845 O O . VAL A 1 113 ? 2.213 -18.812 -8.133 1 99 113 VAL A O 1
ATOM 848 N N . LEU A 1 114 ? 3.723 -17.312 -8.75 1 98.94 114 LEU A N 1
ATOM 849 C CA . LEU A 1 114 ? 4.41 -18.172 -9.695 1 98.94 114 LEU A CA 1
ATOM 850 C C . LEU A 1 114 ? 5.809 -18.531 -9.203 1 98.94 114 LEU A C 1
ATOM 852 O O . LEU A 1 114 ? 6.551 -17.641 -8.758 1 98.94 114 LEU A O 1
ATOM 856 N N . LEU A 1 115 ? 6.172 -19.797 -9.242 1 98.94 115 LEU A N 1
ATOM 857 C CA . LEU A 1 115 ? 7.492 -20.25 -8.836 1 98.94 115 LEU A CA 1
ATOM 858 C C . LEU A 1 115 ? 8.156 -21.062 -9.945 1 98.94 115 LEU A C 1
ATOM 860 O O . LEU A 1 115 ? 7.473 -21.688 -10.758 1 98.94 115 LEU A O 1
ATOM 864 N N . TYR A 1 116 ? 9.461 -21.047 -9.938 1 98.69 116 TYR A N 1
ATOM 865 C CA . TYR A 1 116 ? 10.219 -21.859 -10.883 1 98.69 116 TYR A CA 1
ATOM 866 C C . TYR A 1 116 ? 11.617 -22.141 -10.352 1 98.69 116 TYR A C 1
ATOM 868 O O . TYR A 1 116 ? 12.117 -21.422 -9.477 1 98.69 116 TYR A O 1
ATOM 876 N N . ASP A 1 117 ? 12.18 -23.188 -10.789 1 97.94 117 ASP A N 1
ATOM 877 C CA . ASP A 1 117 ? 13.555 -23.562 -10.469 1 97.94 117 ASP A CA 1
ATOM 878 C C . ASP A 1 117 ? 14.242 -24.188 -11.68 1 97.94 117 ASP A C 1
ATOM 880 O O . ASP A 1 117 ? 13.766 -25.172 -12.234 1 97.94 117 ASP A O 1
ATOM 884 N N . GLY A 1 118 ? 15.375 -23.656 -12.008 1 94.19 118 GLY A N 1
ATOM 885 C CA . GLY A 1 118 ? 16.109 -24.094 -13.188 1 94.19 118 GLY A CA 1
ATOM 886 C C . GLY A 1 118 ? 16.875 -25.391 -12.961 1 94.19 118 GLY A C 1
ATOM 887 O O . GLY A 1 118 ? 17.188 -26.109 -13.906 1 94.19 118 GLY A O 1
ATOM 888 N N . SER A 1 119 ? 17.266 -25.641 -11.758 1 92.38 119 SER A N 1
ATOM 889 C CA . SER A 1 119 ? 18.047 -26.828 -11.445 1 92.38 119 SER A CA 1
ATOM 890 C C . SER A 1 119 ? 17.203 -28.094 -11.594 1 92.38 119 SER A C 1
ATOM 892 O O . SER A 1 119 ? 17.672 -29.094 -12.141 1 92.38 119 SER A O 1
ATOM 894 N N . ALA A 1 120 ? 15.945 -28.062 -11.125 1 93.31 120 ALA A N 1
ATOM 895 C CA . ALA A 1 120 ? 15.086 -29.234 -11.125 1 93.31 120 ALA A CA 1
ATOM 896 C C . ALA A 1 120 ? 14.195 -29.266 -12.367 1 93.31 120 ALA A C 1
ATOM 898 O O . ALA A 1 120 ? 13.617 -30.312 -12.688 1 93.31 120 ALA A O 1
ATOM 899 N N . GLY A 1 121 ? 14.117 -28.156 -13.031 1 94.38 121 GLY A N 1
ATOM 900 C CA . GLY A 1 121 ? 13.211 -28.094 -14.164 1 94.38 121 GLY A CA 1
ATOM 901 C C . GLY A 1 121 ? 11.758 -28.234 -13.773 1 94.38 121 GLY A C 1
ATOM 902 O O . GLY A 1 121 ? 11.078 -29.172 -14.203 1 94.38 121 GLY A O 1
ATOM 903 N N . LEU A 1 122 ? 11.242 -27.375 -13.008 1 95.94 122 LEU A N 1
ATOM 904 C CA . LEU A 1 122 ? 9.844 -27.406 -12.602 1 95.94 122 LEU A CA 1
ATOM 905 C C . LEU A 1 122 ? 9.297 -26 -12.383 1 95.94 122 LEU A C 1
ATOM 907 O O . LEU A 1 122 ? 10.07 -25.062 -12.164 1 95.94 122 LEU A O 1
ATOM 911 N N . VAL A 1 123 ? 8.055 -25.797 -12.539 1 98.44 123 VAL A N 1
ATOM 912 C CA . VAL A 1 123 ? 7.32 -24.562 -12.297 1 98.44 123 VAL A CA 1
ATOM 913 C C . VAL A 1 123 ? 6.098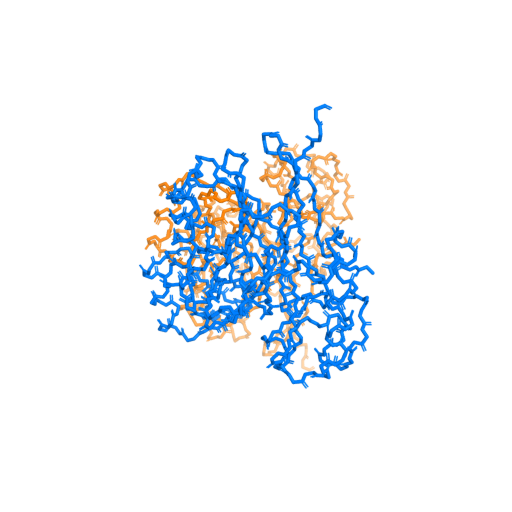 -24.844 -11.43 1 98.44 123 VAL A C 1
ATOM 915 O O . VAL A 1 123 ? 5.641 -25.984 -11.344 1 98.44 123 VAL A O 1
ATOM 918 N N . ALA A 1 124 ? 5.617 -23.859 -10.742 1 98.88 124 ALA A N 1
ATOM 919 C CA . ALA A 1 124 ? 4.438 -23.969 -9.891 1 98.88 124 ALA A CA 1
ATOM 920 C C . ALA A 1 124 ? 3.592 -22.703 -9.945 1 98.88 124 ALA A C 1
ATOM 922 O O . ALA A 1 124 ? 4.125 -21.594 -10.078 1 98.88 124 ALA A O 1
ATOM 923 N N . ALA A 1 125 ? 2.338 -22.828 -9.938 1 98.94 125 ALA A N 1
ATOM 924 C CA . ALA A 1 125 ? 1.371 -21.75 -9.719 1 98.94 125 ALA A CA 1
ATOM 925 C C . ALA A 1 125 ? 0.615 -21.969 -8.406 1 98.94 125 ALA A C 1
ATOM 927 O O . ALA A 1 125 ? 0.151 -23.062 -8.117 1 98.94 125 ALA A O 1
ATOM 928 N N . VAL A 1 126 ? 0.481 -20.953 -7.609 1 98.94 126 VAL A N 1
ATOM 929 C CA . VAL A 1 126 ? -0.062 -21.047 -6.258 1 98.94 126 VAL A CA 1
ATOM 930 C C . VAL A 1 126 ? -1.188 -20.031 -6.074 1 98.94 126 VAL A C 1
ATOM 932 O O . VAL A 1 126 ? -1.058 -18.875 -6.473 1 98.94 126 VAL A O 1
ATOM 935 N N . HIS A 1 127 ? -2.275 -20.469 -5.523 1 98.94 127 HIS A N 1
ATOM 936 C CA . HIS A 1 127 ? -3.412 -19.656 -5.117 1 98.94 127 HIS A CA 1
ATOM 937 C C . HIS A 1 127 ? -3.365 -19.344 -3.621 1 98.94 127 HIS A C 1
ATOM 939 O O . HIS A 1 127 ? -3.666 -20.219 -2.799 1 98.94 127 HIS A O 1
ATOM 945 N N . ALA A 1 128 ? -3.039 -18.125 -3.277 1 98.88 128 ALA A N 1
ATOM 946 C CA . ALA A 1 128 ? -2.957 -17.766 -1.864 1 98.88 128 ALA A CA 1
ATOM 947 C C . ALA A 1 128 ? -3.99 -16.688 -1.509 1 98.88 128 ALA A C 1
ATOM 949 O O . ALA A 1 128 ? -3.678 -15.5 -1.48 1 98.88 128 ALA A O 1
ATOM 950 N N . GLY A 1 129 ? -5.211 -17.094 -1.225 1 98.38 129 GLY A N 1
ATOM 951 C CA . GLY A 1 129 ? -6.109 -16.25 -0.459 1 98.38 129 GLY A CA 1
ATOM 952 C C . GLY A 1 129 ? -5.797 -16.234 1.025 1 98.38 129 GLY A C 1
ATOM 953 O O . GLY A 1 129 ? -4.824 -16.844 1.466 1 98.38 129 GLY A O 1
ATOM 954 N N . ARG A 1 130 ? -6.691 -15.539 1.766 1 98.5 130 ARG A N 1
ATOM 955 C CA . ARG A 1 130 ? -6.453 -15.414 3.199 1 98.5 130 ARG A CA 1
ATOM 956 C C . ARG A 1 130 ? -6.363 -16.781 3.865 1 98.5 130 ARG A C 1
ATOM 958 O O . ARG A 1 130 ? -5.387 -17.078 4.555 1 98.5 130 ARG A O 1
ATOM 965 N N . PRO A 1 131 ? -7.332 -17.688 3.635 1 98.62 131 PRO A N 1
ATOM 966 C CA . PRO A 1 131 ? -7.219 -18.984 4.309 1 98.62 131 PRO A CA 1
ATOM 967 C C . PRO A 1 131 ? -5.984 -19.781 3.871 1 98.62 131 PRO A C 1
ATOM 969 O O . PRO A 1 131 ? -5.316 -20.391 4.703 1 98.62 131 PRO A O 1
ATOM 972 N N . GLY A 1 132 ? -5.715 -19.797 2.547 1 98.75 132 GLY A N 1
ATOM 973 C CA . GLY A 1 132 ? -4.539 -20.5 2.055 1 98.75 132 GLY A CA 1
ATOM 974 C C . GLY A 1 132 ? -3.238 -19.922 2.59 1 98.75 132 GLY A C 1
ATOM 975 O O . GLY A 1 132 ? -2.311 -20.672 2.904 1 98.75 132 GLY A O 1
ATOM 976 N N . MET A 1 133 ? -3.174 -18.594 2.627 1 98.75 133 MET A N 1
ATOM 977 C CA . MET A 1 133 ? -2.004 -17.938 3.205 1 98.75 133 MET A CA 1
ATOM 978 C C . MET A 1 133 ? -1.812 -18.359 4.66 1 98.75 133 MET A C 1
ATOM 980 O O . MET A 1 133 ? -0.707 -18.719 5.066 1 98.75 133 MET A O 1
ATOM 984 N N . LEU A 1 134 ? -2.873 -18.391 5.418 1 98.69 134 LEU A N 1
ATOM 985 C CA . LEU A 1 134 ? -2.812 -18.766 6.828 1 98.69 134 LEU A CA 1
ATOM 986 C C . LEU A 1 134 ? -2.441 -20.234 6.984 1 98.69 134 LEU A C 1
ATOM 988 O O . LEU A 1 134 ? -1.7 -20.594 7.898 1 98.69 134 LEU A O 1
ATOM 992 N N . ALA A 1 135 ? -2.943 -21.031 6.078 1 98.62 135 ALA A N 1
ATOM 993 C CA . ALA A 1 135 ? -2.691 -22.469 6.121 1 98.62 135 ALA A CA 1
ATOM 994 C C . ALA A 1 135 ? -1.281 -22.797 5.633 1 98.62 135 ALA A C 1
ATOM 996 O O . ALA A 1 135 ? -0.787 -23.906 5.844 1 98.62 135 ALA A O 1
ATOM 997 N N . GLY A 1 136 ? -0.628 -21.906 4.945 1 98.69 136 GLY A N 1
ATOM 998 C CA . GLY A 1 136 ? 0.759 -22.078 4.539 1 98.69 136 GLY A CA 1
ATOM 999 C C . GLY A 1 136 ? 0.91 -22.734 3.18 1 98.69 136 GLY A C 1
ATOM 1000 O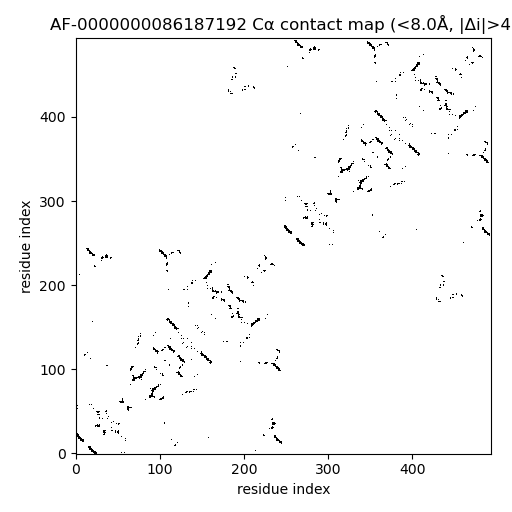 O . GLY A 1 136 ? 1.809 -23.547 2.975 1 98.69 136 GLY A O 1
ATOM 1001 N N . VAL A 1 137 ? 0.092 -22.375 2.25 1 98.88 137 VAL A N 1
ATOM 1002 C CA . VAL A 1 137 ? 0.146 -23 0.929 1 98.88 137 VAL A CA 1
ATOM 1003 C C . VAL A 1 137 ? 1.474 -22.656 0.254 1 98.88 137 VAL A C 1
ATOM 1005 O O . VAL A 1 137 ? 2.049 -23.484 -0.452 1 98.88 137 VAL A O 1
ATOM 1008 N N . VAL A 1 138 ? 2.01 -21.422 0.455 1 98.88 138 VAL A N 1
ATOM 1009 C CA . VAL A 1 138 ? 3.234 -20.984 -0.209 1 98.88 138 VAL A CA 1
ATOM 1010 C C . VAL A 1 138 ? 4.434 -21.719 0.391 1 98.88 138 VAL A C 1
ATOM 1012 O O . VAL A 1 138 ? 5.199 -22.359 -0.328 1 98.88 138 VAL A O 1
ATOM 1015 N N . PRO A 1 139 ? 4.598 -21.719 1.733 1 98.88 139 PRO A N 1
ATOM 1016 C CA . PRO A 1 139 ? 5.695 -22.516 2.299 1 98.88 139 PRO A CA 1
ATOM 1017 C C . PRO A 1 139 ? 5.602 -24 1.932 1 98.88 139 PRO A C 1
ATOM 1019 O O . PRO A 1 139 ? 6.625 -24.641 1.665 1 98.88 139 PRO A O 1
ATOM 1022 N N . GLN A 1 140 ? 4.414 -24.531 1.916 1 98.88 140 GLN A N 1
ATOM 1023 C CA . GLN A 1 140 ? 4.242 -25.922 1.552 1 98.88 140 GLN A CA 1
ATOM 1024 C C . GLN A 1 140 ? 4.684 -26.188 0.114 1 98.88 140 GLN A C 1
ATOM 1026 O O . GLN A 1 140 ? 5.293 -27.203 -0.181 1 98.88 140 GLN A O 1
ATOM 1031 N N . THR A 1 141 ? 4.332 -25.312 -0.788 1 98.94 141 THR A N 1
ATOM 1032 C CA . THR A 1 141 ? 4.727 -25.453 -2.186 1 98.94 141 THR A CA 1
ATOM 1033 C C . THR A 1 141 ? 6.246 -25.406 -2.324 1 98.94 141 THR A C 1
ATOM 1035 O O . THR A 1 141 ? 6.832 -26.234 -3.027 1 98.94 141 THR A O 1
ATOM 1038 N N . VAL A 1 142 ? 6.891 -24.438 -1.645 1 98.94 142 VAL A N 1
ATOM 1039 C CA . VAL A 1 142 ? 8.344 -24.312 -1.686 1 98.94 142 VAL A CA 1
ATOM 1040 C C . VAL A 1 142 ? 8.992 -25.578 -1.153 1 98.94 142 VAL A C 1
ATOM 1042 O O . VAL A 1 142 ? 9.938 -26.109 -1.753 1 98.94 142 VAL A O 1
ATOM 1045 N N . ALA A 1 143 ? 8.477 -26.078 -0.054 1 98.81 143 ALA A N 1
ATOM 1046 C CA . ALA A 1 143 ? 9 -27.312 0.521 1 98.81 143 ALA A CA 1
ATOM 1047 C C . ALA A 1 143 ? 8.883 -28.469 -0.463 1 98.81 143 ALA A C 1
ATOM 1049 O O . ALA A 1 143 ? 9.82 -29.25 -0.629 1 98.81 143 ALA A O 1
ATOM 1050 N N . THR A 1 144 ? 7.711 -28.641 -1.082 1 98.75 144 THR A N 1
ATOM 1051 C CA . THR A 1 144 ? 7.48 -29.703 -2.055 1 98.75 144 THR A CA 1
ATOM 1052 C C . THR A 1 144 ? 8.445 -29.578 -3.23 1 98.75 144 THR A C 1
ATOM 1054 O O . THR A 1 144 ? 8.984 -30.578 -3.703 1 98.75 144 THR A O 1
ATOM 1057 N N . MET A 1 145 ? 8.664 -28.359 -3.73 1 98.69 145 MET A N 1
ATOM 1058 C CA . MET A 1 145 ? 9.617 -28.141 -4.816 1 98.69 145 MET A CA 1
ATOM 1059 C C . MET A 1 145 ? 11.016 -28.594 -4.422 1 98.69 145 MET A C 1
ATOM 1061 O O . MET A 1 145 ? 11.719 -29.219 -5.219 1 98.69 145 MET A O 1
ATOM 1065 N N . ARG A 1 146 ? 11.414 -28.266 -3.225 1 98.62 146 ARG A N 1
ATOM 1066 C CA . ARG A 1 146 ? 12.734 -28.672 -2.746 1 98.62 146 ARG A CA 1
ATOM 1067 C C . ARG A 1 146 ? 12.836 -30.188 -2.645 1 98.62 146 ARG A C 1
ATOM 1069 O O . ARG A 1 146 ? 13.875 -30.766 -2.961 1 98.62 146 ARG A O 1
ATOM 1076 N N . GLU A 1 147 ? 11.773 -30.812 -2.168 1 98.31 147 GLU A N 1
ATOM 1077 C CA . GLU A 1 147 ? 11.734 -32.281 -2.145 1 98.31 147 GLU A CA 1
ATOM 1078 C C . GLU A 1 147 ? 11.906 -32.844 -3.545 1 98.31 147 GLU A C 1
ATOM 1080 O O . GLU A 1 147 ? 12.461 -33.938 -3.705 1 98.31 147 GLU A O 1
ATOM 1085 N N . LEU A 1 148 ? 11.453 -32.094 -4.531 1 97.5 148 LEU A N 1
ATOM 1086 C CA . LEU A 1 148 ? 11.523 -32.562 -5.918 1 97.5 148 LEU A CA 1
ATOM 1087 C C . LEU A 1 148 ? 12.867 -32.188 -6.539 1 97.5 148 LEU A C 1
ATOM 1089 O O . LEU A 1 148 ? 13.109 -32.469 -7.719 1 97.5 148 LEU A O 1
ATOM 1093 N N . GLY A 1 149 ? 13.703 -31.516 -5.75 1 97.44 149 GLY A N 1
ATOM 1094 C CA . GLY A 1 149 ? 15.062 -31.297 -6.215 1 97.44 149 GLY A CA 1
ATOM 1095 C C . GLY A 1 149 ? 15.383 -29.828 -6.441 1 97.44 149 GLY A C 1
ATOM 1096 O O . GLY A 1 149 ? 16.5 -29.484 -6.852 1 97.44 149 GLY A O 1
ATOM 1097 N N . ALA A 1 150 ? 14.438 -28.953 -6.184 1 97.75 150 ALA A N 1
ATOM 1098 C CA . ALA A 1 150 ? 14.711 -27.516 -6.355 1 97.75 150 ALA A CA 1
ATOM 1099 C C . ALA A 1 150 ? 15.766 -27.031 -5.363 1 97.75 150 ALA A C 1
ATOM 1101 O O . ALA A 1 150 ? 15.656 -27.297 -4.164 1 97.75 150 ALA A O 1
ATOM 1102 N N . THR A 1 151 ? 16.734 -26.266 -5.859 1 97.44 151 THR A N 1
ATOM 1103 C CA . THR A 1 151 ? 17.797 -25.75 -4.992 1 97.44 151 THR A CA 1
ATOM 1104 C C . THR A 1 151 ? 17.75 -24.219 -4.922 1 97.44 151 THR A C 1
ATOM 1106 O O . THR A 1 151 ? 18.188 -23.625 -3.943 1 97.44 151 THR A O 1
ATOM 1109 N N . ASP A 1 152 ? 17.219 -23.656 -6.02 1 96.25 152 ASP A N 1
ATOM 1110 C CA . ASP A 1 152 ? 17.172 -22.203 -6.082 1 96.25 152 ASP A CA 1
ATOM 1111 C C . ASP A 1 152 ? 15.836 -21.719 -6.625 1 96.25 152 ASP A C 1
ATOM 1113 O O . ASP A 1 152 ? 15.789 -21.047 -7.656 1 96.25 152 ASP A O 1
ATOM 1117 N N . PRO A 1 153 ? 14.773 -22.047 -5.938 1 98.19 153 PRO A N 1
ATOM 1118 C CA . PRO A 1 153 ? 13.477 -21.562 -6.414 1 98.19 153 PRO A CA 1
ATOM 1119 C C . PRO A 1 153 ? 13.367 -20.047 -6.398 1 98.19 153 PRO A C 1
ATOM 1121 O O . PRO A 1 153 ? 13.93 -19.391 -5.516 1 98.19 153 PRO A O 1
ATOM 1124 N N . GLN A 1 154 ? 12.672 -19.484 -7.41 1 98.56 154 GLN A N 1
ATOM 1125 C CA . GLN A 1 154 ? 12.352 -18.062 -7.543 1 98.56 154 GLN A CA 1
ATOM 1126 C C . GLN A 1 154 ? 10.844 -17.844 -7.625 1 98.56 154 GLN A C 1
ATOM 1128 O O . GLN A 1 154 ? 10.102 -18.734 -8.055 1 98.56 154 GLN A O 1
ATOM 1133 N N . ALA A 1 155 ? 10.445 -16.672 -7.195 1 98.88 155 ALA A N 1
ATOM 1134 C CA . ALA A 1 155 ? 9.008 -16.438 -7.141 1 98.88 155 ALA A CA 1
ATOM 1135 C C . ALA A 1 155 ? 8.641 -15.117 -7.797 1 98.88 155 ALA A C 1
ATOM 1137 O O . ALA A 1 155 ? 9.438 -14.172 -7.801 1 98.88 155 ALA A O 1
ATOM 1138 N N . VAL A 1 156 ? 7.5 -15.023 -8.406 1 98.94 156 VAL A N 1
ATOM 1139 C CA . VAL A 1 156 ? 6.824 -13.797 -8.797 1 98.94 156 VAL A CA 1
ATOM 1140 C C . VAL A 1 156 ? 5.461 -13.711 -8.117 1 98.94 156 VAL A C 1
ATOM 1142 O O . VAL A 1 156 ? 4.637 -14.625 -8.25 1 98.94 156 VAL A O 1
ATOM 1145 N N . VAL A 1 157 ? 5.266 -12.742 -7.297 1 98.94 157 VAL A N 1
ATOM 1146 C CA . VAL A 1 157 ? 3.994 -12.469 -6.641 1 98.94 157 VAL A CA 1
ATOM 1147 C C . VAL A 1 157 ? 3.18 -11.484 -7.48 1 98.94 157 VAL A C 1
ATOM 1149 O O . VAL A 1 157 ? 3.689 -10.438 -7.891 1 98.94 157 VAL A O 1
ATOM 1152 N N . GLY A 1 158 ? 1.937 -11.797 -7.773 1 98.94 158 GLY A N 1
ATOM 1153 C CA . GLY A 1 158 ? 1.178 -11.016 -8.734 1 98.94 158 GLY A CA 1
ATOM 1154 C C . GLY A 1 158 ? 0.197 -10.055 -8.094 1 98.94 158 GLY A C 1
ATOM 1155 O O . GLY A 1 158 ? 0.129 -9.961 -6.867 1 98.94 158 GLY A O 1
ATOM 1156 N N . PRO A 1 159 ? -0.553 -9.258 -8.945 1 98.88 159 PRO A N 1
ATOM 1157 C CA . PRO A 1 159 ? -1.568 -8.328 -8.453 1 98.88 159 PRO A CA 1
ATOM 1158 C C . PRO A 1 159 ? -2.66 -9.031 -7.641 1 98.88 159 PRO A C 1
ATOM 1160 O O . PRO A 1 159 ? -3.035 -10.164 -7.953 1 98.88 159 PRO A O 1
ATOM 1163 N N . SER A 1 160 ? -3.16 -8.391 -6.672 1 98.88 160 SER A N 1
ATOM 1164 C CA . SER A 1 160 ? -4.184 -8.867 -5.746 1 98.88 160 SER A CA 1
ATOM 1165 C C . SER A 1 160 ? -4.848 -7.707 -5.012 1 98.88 160 SER A C 1
ATOM 1167 O O . SER A 1 160 ? -4.484 -6.547 -5.219 1 98.88 160 SER A O 1
ATOM 1169 N N . VAL A 1 161 ? -5.875 -7.996 -4.285 1 98.69 161 VAL A N 1
ATOM 1170 C CA . VAL A 1 161 ? -6.465 -6.93 -3.484 1 98.69 161 VAL A CA 1
ATOM 1171 C C . VAL A 1 161 ? -5.441 -6.414 -2.479 1 98.69 161 VAL A C 1
ATOM 1173 O O . VAL A 1 161 ? -4.754 -7.199 -1.824 1 98.69 161 VAL A O 1
ATOM 1176 N N . CYS A 1 162 ? -5.254 -5.117 -2.428 1 98 162 CYS A N 1
ATOM 1177 C CA . CYS A 1 162 ? -4.203 -4.574 -1.574 1 98 162 CYS A CA 1
ATOM 1178 C C . CYS A 1 162 ? -4.664 -4.492 -0.124 1 98 162 CYS A C 1
ATOM 1180 O O . CYS A 1 162 ? -5.852 -4.648 0.162 1 98 162 CYS A O 1
ATOM 1182 N N . ALA A 1 163 ? -3.758 -4.188 0.765 1 97.31 163 ALA A N 1
ATOM 1183 C CA . ALA A 1 163 ? -3.99 -4.16 2.207 1 97.31 163 ALA A CA 1
ATOM 1184 C C . ALA A 1 163 ? -5.012 -3.088 2.576 1 97.31 163 ALA A C 1
ATOM 1186 O O . ALA A 1 163 ? -5.703 -3.205 3.592 1 97.31 163 ALA A O 1
ATOM 1187 N N . ARG A 1 164 ? -5.148 -2.029 1.777 1 98.38 164 ARG A N 1
ATOM 1188 C CA . ARG A 1 164 ? -6.039 -0.912 2.074 1 98.38 164 ARG A CA 1
ATOM 1189 C C . ARG A 1 164 ? -7.469 -1.219 1.64 1 98.38 164 ARG A C 1
ATOM 1191 O O . ARG A 1 164 ? -8.406 -0.522 2.033 1 98.38 164 ARG A O 1
ATOM 1198 N N . CYS A 1 165 ? -7.68 -2.258 0.837 1 98.31 165 CYS A N 1
ATOM 1199 C CA . CYS A 1 165 ? -8.969 -2.525 0.206 1 98.31 165 CYS A CA 1
ATOM 1200 C C . CYS A 1 165 ? -9.578 -3.814 0.739 1 98.31 165 CYS A C 1
ATOM 1202 O O . CYS A 1 165 ? -10.719 -4.152 0.407 1 98.31 165 CYS A O 1
ATOM 1204 N N . TYR A 1 166 ? -8.875 -4.566 1.572 1 98.69 166 TYR A N 1
ATOM 1205 C CA . TYR A 1 166 ? -9.375 -5.855 2.037 1 98.69 166 TYR A CA 1
ATOM 1206 C C . TYR A 1 166 ? -9.805 -5.781 3.496 1 98.69 166 TYR A C 1
ATOM 1208 O O . TYR A 1 166 ? -9.164 -6.371 4.371 1 98.69 166 TYR A O 1
ATOM 1216 N N . GLU A 1 167 ? -10.883 -5.207 3.729 1 98.62 167 GLU A N 1
ATOM 1217 C CA . GLU A 1 167 ? -11.438 -5.004 5.066 1 98.62 167 GLU A CA 1
ATOM 1218 C C . GLU A 1 167 ? -12 -6.305 5.629 1 98.62 167 GLU A C 1
ATOM 1220 O O . GLU A 1 167 ? -12.633 -7.078 4.906 1 98.62 167 GLU A O 1
ATOM 1225 N N . VAL A 1 168 ? -11.695 -6.559 6.848 1 98.69 168 VAL A N 1
ATOM 1226 C CA . VAL A 1 168 ? -12.18 -7.727 7.574 1 98.69 168 VAL A CA 1
ATOM 1227 C C . VAL A 1 168 ? -12.547 -7.332 9 1 98.69 168 VAL A C 1
ATOM 1229 O O . VAL A 1 168 ? -12.18 -6.25 9.469 1 98.69 168 VAL A O 1
ATOM 1232 N N . PRO A 1 169 ? -13.312 -8.188 9.711 1 98.31 169 PRO A N 1
ATOM 1233 C CA . PRO A 1 169 ? -13.508 -7.934 11.141 1 98.31 169 PRO A CA 1
ATOM 1234 C C . PRO A 1 169 ? -12.195 -7.91 11.922 1 98.31 169 PRO A C 1
ATOM 1236 O O . PRO A 1 169 ? -11.234 -8.586 11.539 1 98.31 169 PRO A O 1
ATOM 1239 N N . ASP A 1 170 ? -12.203 -7.18 12.953 1 97.94 170 ASP A N 1
ATOM 1240 C CA . ASP A 1 170 ? -11.023 -6.969 13.781 1 97.94 170 ASP A CA 1
ATOM 1241 C C . ASP A 1 170 ? -10.422 -8.305 14.234 1 97.94 170 ASP A C 1
ATOM 1243 O O . ASP A 1 170 ? -9.203 -8.484 14.203 1 97.94 170 ASP A O 1
ATOM 1247 N N . GLU A 1 171 ? -11.234 -9.188 14.688 1 98.12 171 GLU A N 1
ATOM 1248 C CA . GLU A 1 171 ? -10.766 -10.477 15.172 1 98.12 171 GLU A CA 1
ATOM 1249 C C . GLU A 1 171 ? -10.016 -11.242 14.086 1 98.12 171 GLU A C 1
ATOM 1251 O O . GLU A 1 171 ? -8.984 -11.867 14.352 1 98.12 171 GLU A O 1
ATOM 1256 N N . MET A 1 172 ? -10.555 -11.18 12.898 1 98.25 172 MET A N 1
ATOM 1257 C CA . MET A 1 172 ? -9.914 -11.859 11.773 1 98.25 172 MET A CA 1
ATOM 1258 C C . MET A 1 172 ? -8.531 -11.266 11.5 1 98.25 172 MET A C 1
ATOM 1260 O O . MET A 1 172 ? -7.574 -12.008 11.258 1 98.25 172 MET A O 1
ATOM 1264 N N . ARG A 1 173 ? -8.406 -9.977 11.445 1 98.44 173 ARG A N 1
ATOM 1265 C CA . ARG A 1 173 ? -7.117 -9.32 11.258 1 98.44 173 ARG A CA 1
ATOM 1266 C C . ARG A 1 173 ? -6.133 -9.719 12.352 1 98.44 173 ARG A C 1
ATOM 1268 O O . ARG A 1 173 ? -4.969 -10.008 12.078 1 98.44 173 ARG A O 1
ATOM 1275 N N . SER A 1 174 ? -6.613 -9.695 13.602 1 97.44 174 SER A N 1
ATOM 1276 C CA . SER A 1 174 ? -5.762 -10.016 14.742 1 97.44 174 SER A CA 1
ATOM 1277 C C . SER A 1 174 ? -5.227 -11.438 14.648 1 97.44 174 SER A C 1
ATOM 1279 O O . SER A 1 174 ? -4.043 -11.68 14.898 1 97.44 174 SER A O 1
ATOM 1281 N N . VAL A 1 175 ? -6.094 -12.359 14.312 1 97.62 175 VAL A N 1
ATOM 1282 C CA . VAL A 1 175 ? -5.695 -13.758 14.18 1 97.62 175 VAL A CA 1
ATOM 1283 C C . VAL A 1 175 ? -4.668 -13.898 13.055 1 97.62 175 VAL A C 1
ATOM 1285 O O . VAL A 1 175 ? -3.656 -14.578 13.219 1 97.62 175 VAL A O 1
ATOM 1288 N N . ALA A 1 176 ? -4.938 -13.266 11.93 1 98.5 176 ALA A N 1
ATOM 1289 C CA . ALA A 1 176 ? -4 -13.328 10.812 1 98.5 176 ALA A CA 1
ATOM 1290 C C . ALA A 1 176 ? -2.635 -12.773 11.211 1 98.5 176 ALA A C 1
ATOM 1292 O O . ALA A 1 176 ? -1.601 -13.367 10.891 1 98.5 176 ALA A O 1
ATOM 1293 N N . ALA A 1 177 ? -2.664 -11.68 11.945 1 97.69 177 ALA A N 1
ATOM 1294 C CA . ALA A 1 177 ? -1.429 -10.992 12.312 1 97.69 177 ALA A CA 1
ATOM 1295 C C . ALA A 1 177 ? -0.642 -11.797 13.344 1 97.69 177 ALA A C 1
ATOM 1297 O O . ALA A 1 177 ? 0.584 -11.688 13.422 1 97.69 177 ALA A O 1
ATOM 1298 N N . GLN A 1 178 ? -1.334 -12.57 14.117 1 97 178 GLN A N 1
ATOM 1299 C CA . GLN A 1 178 ? -0.667 -13.469 15.062 1 97 178 GLN A CA 1
ATOM 1300 C C . GLN A 1 178 ? 0.116 -14.555 14.32 1 97 178 GLN A C 1
ATOM 1302 O O . GLN A 1 178 ? 1.188 -14.961 14.773 1 97 178 GLN A O 1
ATOM 1307 N N . THR A 1 179 ? -0.451 -15 13.234 1 96.5 179 THR A N 1
ATOM 1308 C CA . THR A 1 179 ? 0.192 -16.031 12.422 1 96.5 179 THR A CA 1
ATOM 1309 C C . THR A 1 179 ? 1.33 -15.43 11.602 1 96.5 179 THR A C 1
ATOM 1311 O O . THR A 1 179 ? 2.387 -16.047 11.453 1 96.5 179 THR A O 1
ATOM 1314 N N . ASN A 1 180 ? 1.144 -14.305 11.117 1 97.94 180 ASN A N 1
ATOM 1315 C CA . ASN A 1 180 ? 2.068 -13.578 10.266 1 97.94 180 ASN A CA 1
ATOM 1316 C C . ASN A 1 180 ? 1.937 -12.07 10.453 1 97.94 180 ASN A C 1
ATOM 1318 O O . ASN A 1 180 ? 1.034 -11.445 9.898 1 97.94 180 ASN A O 1
ATOM 1322 N N . PRO A 1 181 ? 2.861 -11.461 11.141 1 97.88 181 PRO A N 1
ATOM 1323 C CA . PRO A 1 181 ? 2.729 -10.039 11.461 1 97.88 181 PRO A CA 1
ATOM 1324 C C . PRO A 1 181 ? 2.58 -9.172 10.211 1 97.88 181 PRO A C 1
ATOM 1326 O O . PRO A 1 181 ? 1.978 -8.094 10.273 1 97.88 181 PRO A O 1
ATOM 1329 N N . ALA A 1 182 ? 3.068 -9.602 9.102 1 98.5 182 ALA A N 1
ATOM 1330 C CA . ALA A 1 182 ? 2.988 -8.836 7.859 1 98.5 182 ALA A CA 1
ATOM 1331 C C . ALA A 1 182 ? 1.547 -8.734 7.371 1 98.5 182 ALA A C 1
ATOM 1333 O O . ALA A 1 182 ? 1.24 -7.93 6.488 1 98.5 182 ALA A O 1
ATOM 1334 N N . ALA A 1 183 ? 0.678 -9.516 7.957 1 98.75 183 ALA A N 1
ATOM 1335 C CA . ALA A 1 183 ? -0.719 -9.547 7.531 1 98.75 183 ALA A CA 1
ATOM 1336 C C . ALA A 1 183 ? -1.493 -8.359 8.109 1 98.75 183 ALA A C 1
ATOM 1338 O O . ALA A 1 183 ? -2.609 -8.07 7.672 1 98.75 183 ALA A O 1
ATOM 1339 N N . TYR A 1 184 ? -0.941 -7.711 9.125 1 98.5 184 TYR A N 1
ATOM 1340 C CA . TYR A 1 184 ? -1.674 -6.613 9.742 1 98.5 184 TYR A CA 1
ATOM 1341 C C . TYR A 1 184 ? -1.858 -5.461 8.766 1 98.5 184 TYR A C 1
ATOM 1343 O O . TYR A 1 184 ? -0.892 -4.988 8.156 1 98.5 184 TYR A O 1
ATOM 1351 N N . GLY A 1 185 ? -3.111 -5.023 8.555 1 97.75 185 GLY A N 1
ATOM 1352 C CA . GLY A 1 185 ? -3.385 -3.898 7.672 1 97.75 185 GLY A CA 1
ATOM 1353 C C . GLY A 1 185 ? -4.461 -2.973 8.203 1 97.75 185 GLY A C 1
ATOM 1354 O O . GLY A 1 185 ? -5.172 -3.318 9.148 1 97.75 185 GLY A O 1
ATOM 1355 N N . VAL A 1 186 ? -4.492 -1.805 7.699 1 98.31 186 VAL A N 1
ATOM 1356 C CA . VAL A 1 186 ? -5.559 -0.83 7.91 1 98.31 186 VAL A CA 1
ATOM 1357 C C . VAL A 1 186 ? -6.074 -0.329 6.562 1 98.31 186 VAL A C 1
ATOM 1359 O O . VAL A 1 186 ? -5.293 -0.094 5.637 1 98.31 186 VAL A O 1
ATOM 1362 N N . SER A 1 187 ? -7.391 -0.206 6.453 1 98.44 187 SER A N 1
ATOM 1363 C CA . SER A 1 187 ? -7.988 0.172 5.176 1 98.44 187 SER A CA 1
ATOM 1364 C C . SER A 1 187 ? -7.883 1.675 4.938 1 98.44 187 SER A C 1
ATOM 1366 O O . SER A 1 187 ? -7.445 2.418 5.82 1 98.44 187 SER A O 1
ATOM 1368 N N . TRP A 1 188 ? -8.367 2.143 3.773 1 97.06 188 TRP A N 1
ATOM 1369 C CA . TRP A 1 188 ? -8.414 3.553 3.408 1 97.06 188 TRP A CA 1
ATOM 1370 C C . TRP A 1 188 ? -9.289 4.34 4.375 1 97.06 188 TRP A C 1
ATOM 1372 O O . TRP A 1 188 ? -9.086 5.535 4.578 1 97.06 188 TRP A O 1
ATOM 1382 N N . THR A 1 189 ? -10.211 3.637 5.066 1 94.88 189 THR A N 1
ATOM 1383 C CA . THR A 1 189 ? -11.125 4.305 5.984 1 94.88 189 THR A CA 1
ATOM 1384 C C . THR A 1 189 ? -10.734 4.035 7.434 1 94.88 189 THR A C 1
ATOM 1386 O O . THR A 1 189 ? -11.492 4.344 8.352 1 94.88 189 THR A O 1
ATOM 1389 N N . GLY A 1 190 ? -9.594 3.365 7.566 1 97.31 190 GLY A N 1
ATOM 1390 C CA . GLY A 1 190 ? -9.031 3.172 8.891 1 97.31 190 GLY A CA 1
ATOM 1391 C C . GLY A 1 190 ? -9.602 1.959 9.609 1 97.31 190 GLY A C 1
ATOM 1392 O O . GLY A 1 190 ? -9.414 1.806 10.82 1 97.31 190 GLY A O 1
ATOM 1393 N N . THR A 1 191 ? -10.32 1.109 8.938 1 98 191 THR A N 1
ATOM 1394 C CA . THR A 1 191 ? -10.867 -0.092 9.555 1 98 191 THR A CA 1
ATOM 1395 C C . THR A 1 191 ? -9.898 -1.262 9.422 1 98 191 THR A C 1
ATOM 1397 O O . THR A 1 191 ? -8.938 -1.195 8.648 1 98 191 THR A O 1
ATOM 1400 N N . PRO A 1 192 ? -10.141 -2.34 10.195 1 98.56 192 PRO A N 1
ATOM 1401 C CA . PRO A 1 192 ? -9.258 -3.506 10.109 1 98.56 192 PRO A CA 1
ATOM 1402 C C . PRO A 1 192 ? -9.219 -4.113 8.711 1 98.56 192 PRO A C 1
ATOM 1404 O O . PRO A 1 192 ? -10.258 -4.215 8.047 1 98.56 192 PRO A O 1
ATOM 1407 N N . ALA A 1 193 ? -8.094 -4.453 8.273 1 98.75 193 ALA A N 1
ATOM 1408 C CA . ALA A 1 193 ? -7.852 -5.047 6.965 1 98.75 193 ALA A CA 1
ATOM 1409 C C . ALA A 1 193 ? -6.719 -6.07 7.027 1 98.75 193 ALA A C 1
ATOM 1411 O O . ALA A 1 193 ? -6.047 -6.199 8.055 1 98.75 193 ALA A O 1
ATOM 1412 N N . ILE A 1 194 ? -6.555 -6.887 6.02 1 98.88 194 ILE A N 1
ATOM 1413 C CA . ILE A 1 194 ? -5.484 -7.879 5.984 1 98.88 194 ILE A CA 1
ATOM 1414 C C . ILE A 1 194 ? -4.648 -7.691 4.719 1 98.88 194 ILE A C 1
ATOM 1416 O O . ILE A 1 194 ? -5.191 -7.535 3.625 1 98.88 194 ILE A O 1
ATOM 1420 N N . ASP A 1 195 ? -3.365 -7.641 4.855 1 98.81 195 ASP A N 1
ATOM 1421 C CA . ASP A 1 195 ? -2.41 -7.625 3.752 1 98.81 195 ASP A CA 1
ATOM 1422 C C . ASP A 1 195 ? -1.982 -9.047 3.379 1 98.81 195 ASP A C 1
ATOM 1424 O O . ASP A 1 195 ? -0.884 -9.477 3.732 1 98.81 195 ASP A O 1
ATOM 1428 N N . VAL A 1 196 ? -2.73 -9.75 2.592 1 98.88 196 VAL A N 1
ATOM 1429 C CA . VAL A 1 196 ? -2.445 -11.133 2.232 1 98.88 196 VAL A CA 1
ATOM 1430 C C . VAL A 1 196 ? -1.146 -11.203 1.431 1 98.88 196 VAL A C 1
ATOM 1432 O O . VAL A 1 196 ? -0.279 -12.031 1.713 1 98.88 196 VAL A O 1
ATOM 1435 N N . ALA A 1 197 ? -0.997 -10.336 0.465 1 98.88 197 ALA A N 1
ATOM 1436 C CA . ALA A 1 197 ? 0.199 -10.344 -0.374 1 98.88 197 ALA A CA 1
ATOM 1437 C C . ALA A 1 197 ? 1.453 -10.086 0.457 1 98.88 197 ALA A C 1
ATOM 1439 O O . ALA A 1 197 ? 2.488 -10.727 0.244 1 98.88 197 ALA A O 1
ATOM 1440 N N . GLY A 1 198 ? 1.356 -9.07 1.391 1 98.75 198 GLY A N 1
ATOM 1441 C CA . GLY A 1 198 ? 2.48 -8.836 2.281 1 98.75 198 GLY A CA 1
ATOM 1442 C C . GLY A 1 198 ? 2.871 -10.062 3.086 1 98.75 198 GLY A C 1
ATOM 1443 O O . GLY A 1 198 ? 4.059 -10.344 3.262 1 98.75 198 GLY A O 1
ATOM 1444 N N . ALA A 1 199 ? 1.915 -10.797 3.592 1 98.88 199 ALA A N 1
ATOM 1445 C CA . ALA A 1 199 ? 2.166 -12.016 4.348 1 98.88 199 ALA A CA 1
ATOM 1446 C C . ALA A 1 199 ? 2.795 -13.094 3.467 1 98.88 199 ALA A C 1
ATOM 1448 O O . ALA A 1 199 ? 3.684 -13.828 3.906 1 98.88 199 ALA A O 1
ATOM 1449 N N . VAL A 1 200 ? 2.305 -13.234 2.23 1 98.94 200 VAL A N 1
ATOM 1450 C CA . VAL A 1 200 ? 2.871 -14.172 1.268 1 98.94 200 VAL A CA 1
ATOM 1451 C C . VAL A 1 200 ? 4.34 -13.836 1.024 1 98.94 200 VAL A C 1
ATOM 1453 O O . VAL A 1 200 ? 5.195 -14.727 1.036 1 98.94 200 VAL A O 1
ATOM 1456 N N . VAL A 1 201 ? 4.652 -12.586 0.804 1 98.88 201 VAL A N 1
ATOM 1457 C CA . VAL A 1 201 ? 6.02 -12.125 0.57 1 98.88 201 VAL A CA 1
ATOM 1458 C C . VAL A 1 201 ? 6.887 -12.445 1.784 1 98.88 201 VAL A C 1
ATOM 1460 O O . VAL A 1 201 ? 8.023 -12.906 1.64 1 98.88 201 VAL A O 1
ATOM 1463 N N . ALA A 1 202 ? 6.348 -12.195 2.959 1 98.62 202 ALA A N 1
ATOM 1464 C CA . ALA A 1 202 ? 7.078 -12.539 4.18 1 98.62 202 ALA A CA 1
ATOM 1465 C C . ALA A 1 202 ? 7.367 -14.031 4.246 1 98.62 202 ALA A C 1
ATOM 1467 O O . ALA A 1 202 ? 8.445 -14.445 4.684 1 98.62 202 ALA A O 1
ATOM 1468 N N . GLN A 1 203 ? 6.422 -14.875 3.881 1 98.81 203 GLN A N 1
ATOM 1469 C CA . GLN A 1 203 ? 6.605 -16.328 3.863 1 98.81 203 GLN A CA 1
ATOM 1470 C C . GLN A 1 203 ? 7.711 -16.719 2.893 1 98.81 203 GLN A C 1
ATOM 1472 O O . GLN A 1 203 ? 8.539 -17.578 3.205 1 98.81 203 GLN A O 1
ATOM 1477 N N . LEU A 1 204 ? 7.688 -16.141 1.701 1 98.88 204 LEU A N 1
ATOM 1478 C CA . LEU A 1 204 ? 8.719 -16.422 0.705 1 98.88 204 LEU A CA 1
ATOM 1479 C C . LEU A 1 204 ? 10.094 -16.047 1.227 1 98.88 204 LEU A C 1
ATOM 1481 O O . LEU A 1 204 ? 11.055 -16.797 1.058 1 98.88 204 LEU A O 1
ATOM 1485 N N . ARG A 1 205 ? 10.164 -14.891 1.874 1 98.19 205 ARG A N 1
ATOM 1486 C CA . ARG A 1 205 ? 11.438 -14.43 2.428 1 98.19 205 ARG A CA 1
ATOM 1487 C C . ARG A 1 205 ? 11.93 -15.375 3.521 1 98.19 205 ARG A C 1
ATOM 1489 O O . ARG A 1 205 ? 13.117 -15.703 3.574 1 98.19 205 ARG A O 1
ATOM 1496 N N . ALA A 1 206 ? 11.047 -15.758 4.379 1 97.81 206 ALA A N 1
ATOM 1497 C CA . ALA A 1 206 ? 11.398 -16.688 5.441 1 97.81 206 ALA A CA 1
ATOM 1498 C C . ALA A 1 206 ? 11.93 -18 4.871 1 97.81 206 ALA A C 1
ATOM 1500 O O . ALA A 1 206 ? 12.789 -18.641 5.473 1 97.81 206 ALA A O 1
ATOM 1501 N N . ALA A 1 207 ? 11.422 -18.375 3.738 1 98.38 207 ALA A N 1
ATOM 1502 C CA . ALA A 1 207 ? 11.852 -19.594 3.061 1 98.38 207 ALA A CA 1
ATOM 1503 C C . ALA A 1 207 ? 13.086 -19.344 2.197 1 98.38 207 ALA A C 1
ATOM 1505 O O . ALA A 1 207 ? 13.547 -20.219 1.479 1 98.38 207 ALA A O 1
ATOM 1506 N N . GLU A 1 208 ? 13.594 -18.125 2.238 1 97.88 208 GLU A N 1
ATOM 1507 C CA . GLU A 1 208 ? 14.781 -17.703 1.496 1 97.88 208 GLU A CA 1
ATOM 1508 C C . GLU A 1 208 ? 14.578 -17.859 -0.008 1 97.88 208 GLU A C 1
ATOM 1510 O O . GLU A 1 208 ? 15.461 -18.359 -0.713 1 97.88 208 GLU A O 1
ATOM 1515 N N . VAL A 1 209 ? 13.453 -17.547 -0.496 1 98.62 209 VAL A N 1
ATOM 1516 C CA . VAL A 1 209 ? 13.133 -17.562 -1.918 1 98.62 209 VAL A CA 1
ATOM 1517 C C . VAL A 1 209 ? 13.133 -16.141 -2.461 1 98.62 209 VAL A C 1
ATOM 1519 O O . VAL A 1 209 ? 12.289 -15.32 -2.084 1 98.62 209 VAL A O 1
ATOM 1522 N N . PRO A 1 210 ? 14.102 -15.766 -3.365 1 98.06 210 PRO A N 1
ATOM 1523 C CA . PRO A 1 210 ? 14.039 -14.453 -4.012 1 98.06 210 PRO A CA 1
ATOM 1524 C C . PRO A 1 210 ? 12.734 -14.234 -4.773 1 98.06 210 PRO A C 1
ATOM 1526 O O . PRO A 1 210 ? 12.156 -15.18 -5.309 1 98.06 210 PRO A O 1
ATOM 1529 N N . LEU A 1 211 ? 12.312 -12.938 -4.812 1 98.31 211 LEU A N 1
ATOM 1530 C CA . LEU A 1 211 ? 11 -12.719 -5.426 1 98.31 211 LEU A CA 1
ATOM 1531 C C . LEU A 1 211 ? 10.969 -11.391 -6.176 1 98.31 211 LEU A C 1
ATOM 1533 O O . LEU A 1 211 ? 11.797 -10.508 -5.926 1 98.31 211 LEU A O 1
ATOM 1537 N N . THR A 1 212 ? 10.156 -11.359 -7.152 1 98.44 212 THR A N 1
ATOM 1538 C CA . THR A 1 212 ? 9.648 -10.148 -7.773 1 98.44 212 THR A CA 1
ATOM 1539 C C . THR A 1 212 ? 8.172 -9.945 -7.438 1 98.44 212 THR A C 1
ATOM 1541 O O . THR A 1 212 ? 7.379 -10.883 -7.52 1 98.44 212 THR A O 1
ATOM 1544 N N . TRP A 1 213 ? 7.844 -8.766 -7.02 1 98.69 213 TRP A N 1
ATOM 1545 C CA . TRP A 1 213 ? 6.457 -8.438 -6.691 1 98.69 213 TRP A CA 1
ATOM 1546 C C . TRP A 1 213 ? 5.867 -7.477 -7.719 1 98.69 213 TRP A C 1
ATOM 1548 O O . TRP A 1 213 ? 6.281 -6.316 -7.801 1 98.69 213 TRP A O 1
ATOM 1558 N N . VAL A 1 214 ? 4.941 -7.945 -8.5 1 98.62 214 VAL A N 1
ATOM 1559 C CA . VAL A 1 214 ? 4.281 -7.156 -9.539 1 98.62 214 VAL A CA 1
ATOM 1560 C C . VAL A 1 214 ? 3.119 -6.375 -8.93 1 98.62 214 VAL A C 1
ATOM 1562 O O . VAL A 1 214 ? 2.146 -6.965 -8.461 1 98.62 214 VAL A O 1
ATOM 1565 N N . PRO A 1 215 ? 3.162 -5.094 -8.906 1 97.69 215 PRO A N 1
ATOM 1566 C CA . PRO A 1 215 ? 2.119 -4.289 -8.266 1 97.69 215 PRO A CA 1
ATOM 1567 C C . PRO A 1 215 ? 0.776 -4.383 -8.984 1 97.69 215 PRO A C 1
ATOM 1569 O O . PRO A 1 215 ? 0.727 -4.742 -10.164 1 97.69 215 PRO A O 1
ATOM 1572 N N . GLY A 1 216 ? -0.29 -3.984 -8.344 1 98.12 216 GLY A N 1
ATOM 1573 C CA . GLY A 1 216 ? -1.65 -3.906 -8.852 1 98.12 216 GLY A CA 1
ATOM 1574 C C . GLY A 1 216 ? -2.695 -4.285 -7.82 1 98.12 216 GLY A C 1
ATOM 1575 O O . GLY A 1 216 ? -2.609 -5.348 -7.203 1 98.12 216 GLY A O 1
ATOM 1576 N N . CYS A 1 217 ? -3.611 -3.473 -7.602 1 98.44 217 CYS A N 1
ATOM 1577 C CA . CYS A 1 217 ? -4.738 -3.775 -6.73 1 98.44 217 CYS A CA 1
ATOM 1578 C C . CYS A 1 217 ? -5.98 -4.121 -7.543 1 98.44 217 CYS A C 1
ATOM 1580 O O . CYS A 1 217 ? -6.473 -3.299 -8.312 1 98.44 217 CYS A O 1
ATOM 1582 N N . THR A 1 218 ? -6.527 -5.234 -7.301 1 98.69 218 THR A N 1
ATOM 1583 C CA . THR A 1 218 ? -7.652 -5.715 -8.094 1 98.69 218 THR A CA 1
ATOM 1584 C C . THR A 1 218 ? -8.891 -4.863 -7.844 1 98.69 218 THR A C 1
ATOM 1586 O O . THR A 1 218 ? -9.695 -4.645 -8.75 1 98.69 218 THR A O 1
ATOM 1589 N N . ARG A 1 219 ? -9.062 -4.402 -6.633 1 98.44 219 ARG A N 1
ATOM 1590 C CA . ARG A 1 219 ? -10.25 -3.602 -6.324 1 98.44 219 ARG A CA 1
ATOM 1591 C C . ARG A 1 219 ? -10.164 -2.229 -6.98 1 98.44 219 ARG A C 1
ATOM 1593 O O . ARG A 1 219 ? -11.18 -1.668 -7.391 1 98.44 219 ARG A O 1
ATOM 1600 N N . GLU A 1 220 ? -8.984 -1.708 -7.117 1 98 220 GLU A N 1
ATOM 1601 C CA . GLU A 1 220 ? -8.812 -0.33 -7.566 1 98 220 GLU A CA 1
ATOM 1602 C C . GLU A 1 220 ? -8.633 -0.26 -9.078 1 98 220 GLU A C 1
ATOM 1604 O O . GLU A 1 220 ? -8.82 0.798 -9.688 1 98 220 GLU A O 1
ATOM 1609 N N . SER A 1 221 ? -8.203 -1.339 -9.703 1 97.81 221 SER A N 1
ATOM 1610 C CA . SER A 1 221 ? -7.953 -1.326 -11.148 1 97.81 221 SER A CA 1
ATOM 1611 C C . SER A 1 221 ? -9.07 -2.025 -11.906 1 97.81 221 SER A C 1
ATOM 1613 O O . SER A 1 221 ? -9.367 -3.197 -11.656 1 97.81 221 SER A O 1
ATOM 1615 N N . ASP A 1 222 ? -9.531 -1.371 -12.898 1 95.94 222 ASP A N 1
ATOM 1616 C CA . ASP A 1 222 ? -10.594 -1.973 -13.703 1 95.94 222 ASP A CA 1
ATOM 1617 C C . ASP A 1 222 ? -10.016 -2.957 -14.719 1 95.94 222 ASP A C 1
ATOM 1619 O O . ASP A 1 222 ? -10.766 -3.646 -15.414 1 95.94 222 ASP A O 1
ATOM 1623 N N . ARG A 1 223 ? -8.742 -3.109 -14.758 1 97.88 223 ARG A N 1
ATOM 1624 C CA . ARG A 1 223 ? -8.102 -4.035 -15.688 1 97.88 223 ARG A CA 1
ATOM 1625 C C . ARG A 1 223 ? -7.875 -5.395 -15.039 1 97.88 223 ARG A C 1
ATOM 1627 O O . ARG A 1 223 ? -7.316 -6.301 -15.656 1 97.88 223 ARG A O 1
ATOM 1634 N N . LEU A 1 224 ? -8.289 -5.539 -13.797 1 98.5 224 LEU A N 1
ATOM 1635 C CA . LEU A 1 224 ? -8.203 -6.805 -13.07 1 98.5 224 LEU A CA 1
ATOM 1636 C C . LEU A 1 224 ? -9.562 -7.188 -12.484 1 98.5 224 LEU A C 1
ATOM 1638 O O . LEU A 1 224 ? -10.305 -6.32 -12.016 1 98.5 224 LEU A O 1
ATOM 1642 N N . PHE A 1 225 ? -9.906 -8.422 -12.508 1 98.44 225 PHE A N 1
ATOM 1643 C CA . PHE A 1 225 ? -11.133 -8.859 -11.852 1 98.44 225 PHE A CA 1
ATOM 1644 C C . PHE A 1 225 ? -11 -8.781 -10.336 1 98.44 225 PHE A C 1
ATOM 1646 O O . PHE A 1 225 ? -9.945 -9.086 -9.781 1 98.44 225 PHE A O 1
ATOM 1653 N N . SER A 1 226 ? -12.055 -8.414 -9.742 1 98.44 226 SER A N 1
ATOM 1654 C CA . SER A 1 226 ? -12.102 -8.289 -8.289 1 98.44 226 SER A CA 1
ATOM 1655 C C . SER A 1 226 ? -13.445 -8.766 -7.742 1 98.44 226 SER A C 1
ATOM 1657 O O . SER A 1 226 ? -14.492 -8.188 -8.062 1 98.44 226 SER A O 1
ATOM 1659 N N . HIS A 1 227 ? -13.367 -9.742 -6.914 1 96.56 227 HIS A N 1
ATOM 1660 C CA . HIS A 1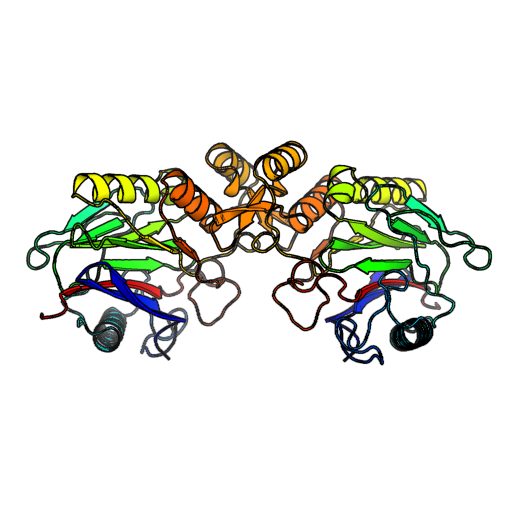 227 ? -14.578 -10.203 -6.234 1 96.56 227 HIS A CA 1
ATOM 1661 C C . HIS A 1 227 ? -15.07 -9.172 -5.23 1 96.56 227 HIS A C 1
ATOM 1663 O O . HIS A 1 227 ? -16.281 -8.984 -5.07 1 96.56 227 HIS A O 1
ATOM 1669 N N . ARG A 1 228 ? -14.141 -8.523 -4.551 1 95.38 228 ARG A N 1
ATOM 1670 C CA . ARG A 1 228 ? -14.461 -7.488 -3.572 1 95.38 228 ARG A CA 1
ATOM 1671 C C . ARG A 1 228 ? -15.227 -6.34 -4.223 1 95.38 228 ARG A C 1
ATOM 1673 O O . ARG A 1 228 ? -16.156 -5.793 -3.625 1 95.38 228 ARG A O 1
ATOM 1680 N N . ARG A 1 229 ? -14.797 -5.922 -5.395 1 95.69 229 ARG A N 1
ATOM 1681 C CA . ARG A 1 229 ? -15.445 -4.836 -6.117 1 95.69 229 ARG A CA 1
ATOM 1682 C C . ARG A 1 229 ? -16.781 -5.289 -6.711 1 95.69 229 ARG A C 1
ATOM 1684 O O . ARG A 1 229 ? -17.766 -4.562 -6.645 1 95.69 229 ARG A O 1
ATOM 1691 N N . ASP A 1 230 ? -16.781 -6.465 -7.324 1 92.88 230 ASP A N 1
ATOM 1692 C CA . ASP A 1 230 ? -17.938 -7.016 -8.031 1 92.88 230 ASP A CA 1
ATOM 1693 C C . ASP A 1 230 ? -18.125 -8.492 -7.699 1 92.88 230 ASP A C 1
ATOM 1695 O O . ASP A 1 230 ? -17.5 -9.359 -8.305 1 92.88 230 ASP A O 1
ATOM 1699 N N . GLN A 1 231 ? -19.141 -8.703 -6.875 1 88.06 231 GLN A N 1
ATOM 1700 C CA . GLN A 1 231 ? -19.406 -10.086 -6.5 1 88.06 231 GLN A CA 1
ATOM 1701 C C . GLN A 1 231 ? -19.734 -10.938 -7.727 1 88.06 231 GLN A C 1
ATOM 1703 O O . GLN A 1 231 ? -20.531 -10.523 -8.57 1 88.06 231 GLN A O 1
ATOM 1708 N N . GLY A 1 232 ? -19.078 -11.984 -7.988 1 86.31 232 GLY A N 1
ATOM 1709 C CA . GLY A 1 232 ? -19.297 -12.859 -9.133 1 86.31 232 GLY A CA 1
ATOM 1710 C C . GLY A 1 232 ? -18.422 -12.516 -10.32 1 86.31 232 GLY A C 1
ATOM 1711 O O . GLY A 1 232 ? -18.641 -13.016 -11.43 1 86.31 232 GLY A O 1
ATOM 1712 N N . ALA A 1 233 ? -17.531 -11.586 -10.133 1 92.94 233 ALA A N 1
ATOM 1713 C CA . ALA A 1 233 ? -16.609 -11.164 -11.18 1 92.94 233 ALA A CA 1
ATOM 1714 C C . ALA A 1 233 ? -15.891 -12.367 -11.789 1 92.94 233 ALA A C 1
ATOM 1716 O O . ALA A 1 233 ? -15.852 -13.445 -11.195 1 92.94 233 ALA A O 1
ATOM 1717 N N . GLY A 1 234 ? -15.391 -12.195 -13.008 1 97.62 234 GLY A N 1
ATOM 1718 C CA . GLY A 1 234 ? -14.531 -13.195 -13.633 1 97.62 234 GLY A CA 1
ATOM 1719 C C . GLY A 1 234 ? -13.227 -13.398 -12.891 1 97.62 234 GLY A C 1
ATOM 1720 O O . GLY A 1 234 ? -13.062 -12.906 -11.766 1 97.62 234 GLY A O 1
ATOM 1721 N N . ARG A 1 235 ? -12.414 -14.266 -13.453 1 98.62 235 ARG A N 1
ATOM 1722 C CA . ARG A 1 235 ? -11.086 -14.547 -12.914 1 98.62 235 ARG A CA 1
ATOM 1723 C C . ARG A 1 235 ? -10 -14.234 -13.938 1 98.62 235 ARG A C 1
ATOM 1725 O O . ARG A 1 235 ? -10.164 -14.516 -15.125 1 98.62 235 ARG A O 1
ATOM 1732 N N . PHE A 1 236 ? -8.898 -13.648 -13.477 1 98.75 236 PHE A N 1
ATOM 1733 C CA . PHE A 1 236 ? -7.691 -13.594 -14.289 1 98.75 236 PHE A CA 1
ATOM 1734 C C . PHE A 1 236 ? -6.691 -14.648 -13.852 1 98.75 236 PHE A C 1
ATOM 1736 O O . PHE A 1 236 ? -6.898 -15.328 -12.844 1 98.75 236 PHE A O 1
ATOM 1743 N N . ALA A 1 237 ? -5.617 -14.836 -14.625 1 98.81 237 ALA A N 1
ATOM 1744 C CA . ALA A 1 237 ? -4.75 -15.992 -14.383 1 98.81 237 ALA A CA 1
ATOM 1745 C C . ALA A 1 237 ? -3.305 -15.555 -14.156 1 98.81 237 ALA A C 1
ATOM 1747 O O . ALA A 1 237 ? -2.889 -14.492 -14.641 1 98.81 237 ALA A O 1
ATOM 1748 N N . GLY A 1 238 ? -2.596 -16.281 -13.375 1 98.94 238 GLY A N 1
ATOM 1749 C CA . GLY A 1 238 ? -1.148 -16.406 -13.445 1 98.94 238 GLY A CA 1
ATOM 1750 C C . GLY A 1 238 ? -0.69 -17.672 -14.141 1 98.94 238 GLY A C 1
ATOM 1751 O O . GLY A 1 238 ? -1.252 -18.75 -13.93 1 98.94 238 GLY A O 1
ATOM 1752 N N . LEU A 1 239 ? 0.295 -17.562 -15.031 1 98.88 239 LEU A N 1
ATOM 1753 C CA . LEU A 1 239 ? 0.816 -18.703 -15.789 1 98.88 239 LEU A CA 1
ATOM 1754 C C . LEU A 1 239 ? 2.338 -18.75 -15.719 1 98.88 239 LEU A C 1
ATOM 1756 O O . LEU A 1 239 ? 3.004 -17.719 -15.789 1 98.88 239 LEU A O 1
ATOM 1760 N N . VAL A 1 240 ? 2.859 -19.906 -15.633 1 98.94 240 VAL A N 1
ATOM 1761 C CA . VAL A 1 240 ? 4.305 -20.094 -15.695 1 98.94 240 VAL A CA 1
ATOM 1762 C C . VAL A 1 240 ? 4.621 -21.406 -16.422 1 98.94 240 VAL A C 1
ATOM 1764 O O . VAL A 1 240 ? 3.961 -22.422 -16.188 1 98.94 240 VAL A O 1
ATOM 1767 N N . SER A 1 241 ? 5.48 -21.406 -17.328 1 98.5 241 SER A N 1
ATOM 1768 C CA . SER A 1 241 ? 5.965 -22.562 -18.062 1 98.5 241 SER A CA 1
ATOM 1769 C C . SER A 1 241 ? 7.469 -22.484 -18.312 1 98.5 241 SER A C 1
ATOM 1771 O O . SER A 1 241 ? 8.086 -21.453 -18.062 1 98.5 241 SER A O 1
ATOM 1773 N N . PHE A 1 242 ? 8.039 -23.578 -18.656 1 97.88 242 PHE A N 1
ATOM 1774 C CA . PHE A 1 242 ? 9.445 -23.547 -19.031 1 97.88 242 PHE A CA 1
ATOM 1775 C C . PHE A 1 242 ? 9.703 -24.438 -20.25 1 97.88 242 PHE A C 1
ATOM 1777 O O . PHE A 1 242 ? 8.883 -25.297 -20.578 1 97.88 242 PHE A O 1
ATOM 1784 N N . ARG A 1 243 ? 10.672 -24.078 -20.953 1 95.88 243 ARG A N 1
ATOM 1785 C CA . ARG A 1 243 ? 11.234 -24.906 -22.016 1 95.88 243 ARG A CA 1
ATOM 1786 C C . ARG A 1 243 ? 12.758 -24.906 -21.95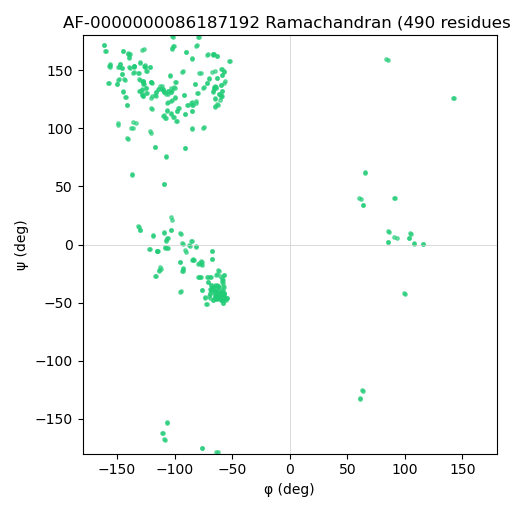3 1 95.88 243 ARG A C 1
ATOM 1788 O O . ARG A 1 243 ? 13.367 -23.969 -21.453 1 95.88 243 ARG A O 1
ATOM 1795 N N . ARG A 1 244 ? 13.289 -25.969 -22.453 1 92.25 244 ARG A N 1
ATOM 1796 C CA . ARG A 1 244 ? 14.742 -26.062 -22.531 1 92.25 244 ARG A CA 1
ATOM 1797 C C . ARG A 1 244 ? 15.266 -25.469 -23.844 1 92.25 244 ARG A C 1
ATOM 1799 O O . ARG A 1 244 ? 14.656 -25.641 -24.891 1 92.25 244 ARG A O 1
ATOM 1806 N N . GLU A 1 245 ? 16.125 -24.438 -23.656 1 81.56 245 GLU A N 1
ATOM 1807 C CA . GLU A 1 245 ? 16.766 -23.906 -24.859 1 81.56 245 GLU A CA 1
ATOM 1808 C C . GLU A 1 245 ? 17.578 -25 -25.562 1 81.56 245 GLU A C 1
ATOM 1810 O O . GLU A 1 245 ? 18.312 -25.75 -24.922 1 81.56 245 GLU A O 1
ATOM 1815 N N . PRO A 1 246 ? 17.391 -25.219 -26.828 1 67.81 246 PRO A N 1
ATOM 1816 C CA . PRO A 1 246 ? 18.266 -26.156 -27.531 1 67.81 246 PRO A CA 1
ATOM 1817 C C . PRO A 1 246 ? 19.734 -25.781 -27.438 1 67.81 246 PRO A C 1
ATOM 1819 O O . PRO A 1 246 ? 20.078 -24.594 -27.359 1 67.81 246 PRO A O 1
ATOM 1822 N N . ALA A 1 247 ? 20.781 -26.531 -27.25 1 54.28 247 ALA A N 1
ATOM 1823 C CA . ALA A 1 247 ? 22.219 -26.234 -27.312 1 54.28 247 ALA A CA 1
ATOM 1824 C C . ALA A 1 247 ? 22.594 -25.562 -28.625 1 54.28 247 ALA A C 1
ATOM 1826 O O . ALA A 1 247 ? 21.984 -25.844 -29.672 1 54.28 247 ALA A O 1
ATOM 1827 N N . MET B 1 1 ? 0.148 23.234 -12.047 1 74.12 1 MET B N 1
ATOM 1828 C CA . MET B 1 1 ? -0.765 22.641 -11.086 1 74.12 1 MET B CA 1
ATOM 1829 C C . MET B 1 1 ? -0.106 22.516 -9.711 1 74.12 1 MET B C 1
ATOM 1831 O O . MET B 1 1 ? 0.982 21.938 -9.594 1 74.12 1 MET B O 1
ATOM 1835 N N . THR B 1 2 ? -0.573 23.25 -8.617 1 92.75 2 THR B N 1
ATOM 1836 C CA . THR B 1 2 ? 0.019 23.594 -7.328 1 92.75 2 THR B CA 1
ATOM 1837 C C . THR B 1 2 ? -0.363 22.578 -6.266 1 92.75 2 THR B C 1
ATOM 1839 O O . THR B 1 2 ? 0.38 22.359 -5.305 1 92.75 2 THR B O 1
ATOM 1842 N N . PHE B 1 3 ? -1.489 21.859 -6.602 1 98.44 3 PHE B N 1
ATOM 1843 C CA . PHE B 1 3 ? -1.978 21 -5.527 1 98.44 3 PHE B CA 1
ATOM 1844 C C . PHE B 1 3 ? -2.098 19.562 -5.996 1 98.44 3 PHE B C 1
ATOM 1846 O O . PHE B 1 3 ? -2.611 19.297 -7.086 1 98.44 3 PHE B O 1
ATOM 1853 N N . TRP B 1 4 ? -1.627 18.656 -5.191 1 98.5 4 TRP B N 1
ATOM 1854 C CA . TRP B 1 4 ? -1.91 17.234 -5.312 1 98.5 4 TRP B CA 1
ATOM 1855 C C . TRP B 1 4 ? -3.373 16.938 -5 1 98.5 4 TRP B C 1
ATOM 1857 O O . TRP B 1 4 ? -4.012 16.141 -5.684 1 98.5 4 TRP B O 1
ATOM 1867 N N . TRP B 1 5 ? -3.852 17.594 -4.051 1 98.75 5 TRP B N 1
ATOM 1868 C CA . TRP B 1 5 ? -5.203 17.438 -3.527 1 98.75 5 TRP B CA 1
ATOM 1869 C C . TRP B 1 5 ? -5.66 18.688 -2.801 1 98.75 5 TRP B C 1
ATOM 1871 O O . TRP B 1 5 ? -4.879 19.312 -2.078 1 98.75 5 TRP B O 1
ATOM 1881 N N . ARG B 1 6 ? -6.902 19.109 -2.969 1 98.62 6 ARG B N 1
ATOM 1882 C CA . ARG B 1 6 ? -7.496 20.234 -2.268 1 98.62 6 ARG B CA 1
ATOM 1883 C C . ARG B 1 6 ? -9 20.047 -2.09 1 98.62 6 ARG B C 1
ATOM 1885 O O . ARG B 1 6 ? -9.68 19.578 -3 1 98.62 6 ARG B O 1
ATOM 1892 N N . GLU B 1 7 ? -9.461 20.375 -0.96 1 98.5 7 GLU B N 1
ATOM 1893 C CA . GLU B 1 7 ? -10.891 20.297 -0.682 1 98.5 7 GLU B CA 1
ATOM 1894 C C . GLU B 1 7 ? -11.336 21.406 0.264 1 98.5 7 GLU B C 1
ATOM 1896 O O . GLU B 1 7 ? -10.539 21.906 1.068 1 98.5 7 GLU B O 1
ATOM 1901 N N . GLN B 1 8 ? -12.492 21.875 0.102 1 98.19 8 GLN B N 1
ATOM 1902 C CA . GLN B 1 8 ? -13.188 22.703 1.073 1 98.19 8 GLN B CA 1
ATOM 1903 C C . GLN B 1 8 ? -14.297 21.938 1.78 1 98.19 8 GLN B C 1
ATOM 1905 O O . GLN B 1 8 ? -15.086 21.25 1.134 1 98.19 8 GLN B O 1
ATOM 1910 N N . ARG B 1 9 ? -14.25 22.031 3.102 1 97.75 9 ARG B N 1
ATOM 1911 C CA . ARG B 1 9 ? -15.25 21.312 3.891 1 97.75 9 ARG B CA 1
ATOM 1912 C C . ARG B 1 9 ? -15.969 22.266 4.848 1 97.75 9 ARG B C 1
ATOM 1914 O O . ARG B 1 9 ? -15.445 23.328 5.195 1 97.75 9 ARG B O 1
ATOM 1921 N N . ARG B 1 10 ? -17.188 21.828 5.176 1 95.19 10 ARG B N 1
ATOM 1922 C CA . ARG B 1 10 ? -17.938 22.562 6.199 1 95.19 10 ARG B CA 1
ATOM 1923 C C . ARG B 1 10 ? -17.906 21.812 7.527 1 95.19 10 ARG B C 1
ATOM 1925 O O . ARG B 1 10 ? -18.016 20.594 7.555 1 95.19 10 ARG B O 1
ATOM 1932 N N . ALA B 1 11 ? -17.672 22.484 8.562 1 93.44 11 ALA B N 1
ATOM 1933 C CA . ALA B 1 11 ? -17.703 21.969 9.93 1 93.44 11 ALA B CA 1
ATOM 1934 C C . ALA B 1 11 ? -18.391 22.953 10.867 1 93.44 11 ALA B C 1
ATOM 1936 O O . ALA B 1 11 ? -17.75 23.891 11.359 1 93.44 11 ALA B O 1
ATOM 1937 N N . GLY B 1 12 ? -19.656 22.641 11.133 1 89.12 12 GLY B N 1
ATOM 1938 C CA . GLY B 1 12 ? -20.422 23.672 11.812 1 89.12 12 GLY B CA 1
ATOM 1939 C C . GLY B 1 12 ? -20.594 24.938 10.984 1 89.12 12 GLY B C 1
ATOM 1940 O O . GLY B 1 12 ? -21.031 24.875 9.828 1 89.12 12 GLY B O 1
ATOM 1941 N N . ASP B 1 13 ? -20.203 25.984 11.625 1 90.62 13 ASP B N 1
ATOM 1942 C CA . ASP B 1 13 ? -20.297 27.266 10.938 1 90.62 13 ASP B CA 1
ATOM 1943 C C . ASP B 1 13 ? -18.984 27.641 10.258 1 90.62 13 ASP B C 1
ATOM 1945 O O . ASP B 1 13 ? -18.812 28.766 9.789 1 90.62 13 ASP B O 1
ATOM 1949 N N . LEU B 1 14 ? -18.062 26.656 10.25 1 95.19 14 LEU B N 1
ATOM 1950 C CA . LEU B 1 14 ? -16.75 26.938 9.68 1 95.19 14 LEU B CA 1
ATOM 1951 C C . LEU B 1 14 ? -16.672 26.391 8.25 1 95.19 14 LEU B C 1
ATOM 1953 O O . LEU B 1 14 ? -17.234 25.344 7.945 1 95.19 14 LEU B O 1
ATOM 1957 N N . VAL B 1 15 ? -16.047 27.203 7.426 1 97.62 15 VAL B N 1
ATOM 1958 C CA . VAL B 1 15 ? -15.516 26.703 6.164 1 97.62 15 VAL B CA 1
ATOM 1959 C C . VAL B 1 15 ? -14.031 26.359 6.32 1 97.62 15 VAL B C 1
ATOM 1961 O O . VAL B 1 15 ? -13.219 27.234 6.637 1 97.62 15 VAL B O 1
ATOM 1964 N N . VAL B 1 16 ? -13.703 25.109 6.145 1 98.44 16 VAL B N 1
ATOM 1965 C CA . VAL B 1 16 ? -12.344 24.641 6.328 1 98.44 16 VAL B CA 1
ATOM 1966 C C . VAL B 1 16 ? -11.703 24.359 4.969 1 98.44 16 VAL B C 1
ATOM 1968 O O . VAL B 1 16 ? -12.258 23.609 4.16 1 98.44 16 VAL B O 1
ATOM 1971 N N . ASP B 1 17 ? -10.617 24.969 4.672 1 98.56 17 ASP B N 1
ATOM 1972 C CA . ASP B 1 17 ? -9.844 24.703 3.463 1 98.56 17 ASP B CA 1
ATOM 1973 C C . ASP B 1 17 ? -8.648 23.797 3.758 1 98.56 17 ASP B C 1
ATOM 1975 O O . ASP B 1 17 ? -7.891 24.047 4.695 1 98.56 17 ASP B O 1
ATOM 1979 N N . LEU B 1 18 ? -8.516 22.703 3.031 1 98.88 18 LEU B N 1
ATOM 1980 C CA . LEU B 1 18 ? -7.449 21.719 3.201 1 98.88 18 LEU B CA 1
ATOM 1981 C C . LEU B 1 18 ? -6.746 21.453 1.877 1 98.88 18 LEU B C 1
ATOM 1983 O O . LEU B 1 18 ? -7.391 21.359 0.831 1 98.88 18 LEU B O 1
ATOM 1987 N N . ALA B 1 19 ? -5.398 21.312 1.945 1 98.94 19 ALA B N 1
ATOM 1988 C CA . ALA B 1 19 ? -4.699 20.969 0.707 1 98.94 19 ALA B CA 1
ATOM 1989 C C . ALA B 1 19 ? -3.363 20.297 0.996 1 98.94 19 ALA B C 1
ATOM 1991 O O . ALA B 1 19 ? -2.783 20.484 2.068 1 98.94 19 ALA B O 1
ATOM 1992 N N . PHE B 1 20 ? -2.91 19.5 0.097 1 98.94 20 PHE B N 1
ATOM 1993 C CA . PHE B 1 20 ? -1.528 19.047 -0.055 1 98.94 20 PHE B CA 1
ATOM 1994 C C . PHE B 1 20 ? -0.947 19.547 -1.376 1 98.94 20 PHE B C 1
ATOM 1996 O O . PHE B 1 20 ? -1.56 19.359 -2.432 1 98.94 20 PHE B O 1
ATOM 2003 N N . THR B 1 21 ? 0.235 20.125 -1.317 1 98.88 21 THR B N 1
ATOM 2004 C CA . THR B 1 21 ? 0.825 20.656 -2.545 1 98.88 21 THR B CA 1
ATOM 2005 C C . THR B 1 21 ? 1.575 19.547 -3.293 1 98.88 21 THR B C 1
ATOM 2007 O O . THR B 1 21 ? 1.818 18.469 -2.742 1 98.88 21 THR B O 1
ATOM 2010 N N . ASP B 1 22 ? 1.791 19.75 -4.531 1 98.25 22 ASP B N 1
ATOM 2011 C CA . ASP B 1 22 ? 2.711 18.906 -5.285 1 98.25 22 ASP B CA 1
ATOM 2012 C C . ASP B 1 22 ? 3.969 19.672 -5.676 1 98.25 22 ASP B C 1
ATOM 2014 O O . ASP B 1 22 ? 4.312 20.672 -5.043 1 98.25 22 ASP B O 1
ATOM 2018 N N . THR B 1 23 ? 4.758 19.203 -6.66 1 97.62 23 THR B N 1
ATOM 2019 C CA . THR B 1 23 ? 6.062 19.797 -6.949 1 97.62 23 THR B CA 1
ATOM 2020 C C . THR B 1 23 ? 5.938 20.891 -7.996 1 97.62 23 THR B C 1
ATOM 2022 O O . THR B 1 23 ? 6.906 21.609 -8.273 1 97.62 23 THR B O 1
ATOM 2025 N N . ALA B 1 24 ? 4.789 21.109 -8.57 1 97.25 24 ALA B N 1
ATOM 2026 C CA . ALA B 1 24 ? 4.672 21.953 -9.758 1 97.25 24 ALA B CA 1
ATOM 2027 C C . ALA B 1 24 ? 4.344 23.391 -9.375 1 97.25 24 ALA B C 1
ATOM 2029 O O . ALA B 1 24 ? 3.639 23.625 -8.391 1 97.25 24 ALA B O 1
ATOM 2030 N N . GLY B 1 25 ? 4.816 24.359 -10.18 1 96.94 25 GLY B N 1
ATOM 2031 C CA . GLY B 1 25 ? 4.332 25.719 -10.094 1 96.94 25 GLY B CA 1
ATOM 2032 C C . GLY B 1 25 ? 5.301 26.656 -9.391 1 96.94 25 GLY B C 1
ATOM 2033 O O . GLY B 1 25 ? 4.973 27.812 -9.109 1 96.94 25 GLY B O 1
ATOM 2034 N N . GLY B 1 26 ? 6.5 26.188 -9.039 1 97.75 26 GLY B N 1
ATOM 2035 C CA . GLY B 1 26 ? 7.457 27.031 -8.344 1 97.75 26 GLY B CA 1
ATOM 2036 C C . GLY B 1 26 ? 8.633 27.438 -9.211 1 97.75 26 GLY B C 1
ATOM 2037 O O . GLY B 1 26 ? 8.547 27.406 -10.438 1 97.75 26 GLY B O 1
ATOM 2038 N N . VAL B 1 27 ? 9.609 27.969 -8.578 1 98 27 VAL B N 1
ATOM 2039 C CA . VAL B 1 27 ? 10.727 28.531 -9.336 1 98 27 VAL B CA 1
ATOM 2040 C C . VAL B 1 27 ? 12.031 27.844 -8.93 1 98 27 VAL B C 1
ATOM 2042 O O . VAL B 1 27 ? 13.094 28.141 -9.484 1 98 27 VAL B O 1
ATOM 2045 N N . SER B 1 28 ? 11.938 26.953 -7.938 1 97.5 28 SER B N 1
ATOM 2046 C CA . SER B 1 28 ? 13.156 26.266 -7.531 1 97.5 28 SER B CA 1
ATOM 2047 C C . SER B 1 28 ? 13.672 25.359 -8.641 1 97.5 28 SER B C 1
ATOM 2049 O O . SER B 1 28 ? 12.953 25.078 -9.602 1 97.5 28 SER B O 1
ATOM 2051 N N . GLU B 1 29 ? 14.953 24.906 -8.562 1 95.62 29 GLU B N 1
ATOM 2052 C CA . GLU B 1 29 ? 15.609 24.141 -9.609 1 95.62 29 GLU B CA 1
ATOM 2053 C C . GLU B 1 29 ? 16.219 22.859 -9.047 1 95.62 29 GLU B C 1
ATOM 2055 O O . GLU B 1 29 ? 16.234 22.656 -7.832 1 95.62 29 GLU B O 1
ATOM 2060 N N . GLY B 1 30 ? 16.609 21.969 -10.008 1 93.06 30 GLY B N 1
ATOM 2061 C CA . GLY B 1 30 ? 17.266 20.75 -9.594 1 93.06 30 GLY B CA 1
ATOM 2062 C C . GLY B 1 30 ? 16.406 19.875 -8.695 1 93.06 30 GLY B C 1
ATOM 2063 O O . GLY B 1 30 ? 15.242 19.609 -9.016 1 93.06 30 GLY B O 1
ATOM 2064 N N . GLY B 1 31 ? 16.953 19.375 -7.555 1 92.06 31 GLY B N 1
ATOM 2065 C CA . GLY B 1 31 ? 16.266 18.516 -6.613 1 92.06 31 GLY B CA 1
ATOM 2066 C C . GLY B 1 31 ? 15.133 19.234 -5.883 1 92.06 31 GLY B C 1
ATOM 2067 O O . GLY B 1 31 ? 14.32 18.594 -5.215 1 92.06 31 GLY B O 1
ATOM 2068 N N . TYR B 1 32 ? 15.055 20.531 -6.145 1 95.5 32 TYR B N 1
ATOM 2069 C CA . TYR B 1 32 ? 14.047 21.359 -5.496 1 95.5 32 TYR B CA 1
ATOM 2070 C C . TYR B 1 32 ? 12.961 21.781 -6.484 1 95.5 32 TYR B C 1
ATOM 2072 O O . TYR B 1 32 ? 12.016 22.469 -6.117 1 95.5 32 TYR B O 1
ATOM 2080 N N . ALA B 1 33 ? 13.133 21.375 -7.797 1 94.5 33 ALA B N 1
ATOM 2081 C CA . ALA B 1 33 ? 12.172 21.797 -8.82 1 94.5 33 ALA B CA 1
ATOM 2082 C C . ALA B 1 33 ? 10.805 21.172 -8.555 1 94.5 33 ALA B C 1
ATOM 2084 O O . ALA B 1 33 ? 10.695 19.984 -8.258 1 94.5 33 ALA B O 1
ATOM 2085 N N . SER B 1 34 ? 9.844 22.016 -8.68 1 95.12 34 SER B N 1
ATOM 2086 C CA . SER B 1 34 ? 9.953 23.453 -8.891 1 95.12 34 SER B CA 1
ATOM 2087 C C . SER B 1 34 ? 9.43 24.234 -7.691 1 95.12 34 SER B C 1
ATOM 2089 O O . SER B 1 34 ? 9.953 25.281 -7.344 1 95.12 34 SER B O 1
ATOM 2091 N N . LEU B 1 35 ? 8.484 23.531 -6.812 1 98.31 35 LEU B N 1
ATOM 2092 C CA . LEU B 1 35 ? 7.754 24.219 -5.754 1 98.31 35 LEU B CA 1
ATOM 2093 C C . LEU B 1 35 ? 8.266 23.812 -4.379 1 98.31 35 LEU B C 1
ATOM 2095 O O . LEU B 1 35 ? 7.477 23.406 -3.52 1 98.31 35 LEU B O 1
ATOM 2099 N N . ASN B 1 36 ? 9.516 23.906 -4.18 1 98.62 36 ASN B N 1
ATOM 2100 C CA . ASN B 1 36 ? 10.07 23.609 -2.863 1 98.62 36 ASN B CA 1
ATOM 2101 C C . ASN B 1 36 ? 9.633 24.625 -1.823 1 98.62 36 ASN B C 1
ATOM 2103 O O . ASN B 1 36 ? 9.789 25.828 -2.031 1 98.62 36 ASN B O 1
ATOM 2107 N N . LEU B 1 37 ? 9.18 24.078 -0.713 1 98.62 37 LEU B N 1
ATOM 2108 C CA . LEU B 1 37 ? 8.688 24.953 0.338 1 98.62 37 LEU B CA 1
ATOM 2109 C C . LEU B 1 37 ? 9.562 24.859 1.583 1 98.62 37 LEU B C 1
ATOM 2111 O O . LEU B 1 37 ? 9.297 25.531 2.584 1 98.62 37 LEU B O 1
ATOM 2115 N N . GLY B 1 38 ? 10.523 23.953 1.571 1 97.44 38 GLY B N 1
ATOM 2116 C CA . GLY B 1 38 ? 11.414 23.797 2.709 1 97.44 38 GLY B CA 1
ATOM 2117 C C . GLY B 1 38 ? 12.586 24.75 2.695 1 97.44 38 GLY B C 1
ATOM 2118 O O . GLY B 1 38 ? 13.422 24.719 1.791 1 97.44 38 GLY B O 1
ATOM 2119 N N . ALA B 1 39 ? 12.711 25.562 3.686 1 93.94 39 ALA B N 1
ATOM 2120 C CA . ALA B 1 39 ? 13.773 26.562 3.768 1 93.94 39 ALA B CA 1
ATOM 2121 C C . ALA B 1 39 ? 15.055 25.953 4.344 1 93.94 39 ALA B C 1
ATOM 2123 O O . ALA B 1 39 ? 16.141 26.531 4.207 1 93.94 39 ALA B O 1
ATOM 2124 N N . HIS B 1 40 ? 15.008 24.812 4.906 1 90.5 40 HIS B N 1
ATOM 2125 C CA . HIS B 1 40 ? 16.125 24.25 5.648 1 90.5 40 HIS B CA 1
ATOM 2126 C C . HIS B 1 40 ? 16.859 23.188 4.84 1 90.5 40 HIS B C 1
ATOM 2128 O O . HIS B 1 40 ? 17.703 22.469 5.367 1 90.5 40 HIS B O 1
ATOM 2134 N N . VAL B 1 41 ? 16.562 23.109 3.52 1 92.44 41 VAL B N 1
ATOM 2135 C CA . VAL B 1 41 ? 17.078 21.969 2.766 1 92.44 41 VAL B CA 1
ATOM 2136 C C . VAL B 1 41 ? 18.219 22.406 1.864 1 92.44 41 VAL B C 1
ATOM 2138 O O . VAL B 1 41 ? 18.797 21.609 1.127 1 92.44 41 VAL B O 1
ATOM 2141 N N . GLY B 1 42 ? 18.531 23.703 1.836 1 92.62 42 GLY B N 1
ATOM 2142 C CA . GLY B 1 42 ? 19.703 24.156 1.103 1 92.62 42 GLY B CA 1
ATOM 2143 C C . GLY B 1 42 ? 19.344 24.906 -0.168 1 92.62 42 GLY B C 1
ATOM 2144 O O . GLY B 1 42 ? 20.234 25.359 -0.9 1 92.62 42 GLY B O 1
ATOM 2145 N N . ASP B 1 43 ? 18.125 25.078 -0.447 1 96.25 43 ASP B N 1
ATOM 2146 C CA . ASP B 1 43 ? 17.656 25.844 -1.601 1 96.25 43 ASP B CA 1
ATOM 2147 C C . ASP B 1 43 ? 17.891 27.344 -1.389 1 96.25 43 ASP B C 1
ATOM 2149 O O . ASP B 1 43 ? 18.188 27.766 -0.276 1 96.25 43 ASP B O 1
ATOM 2153 N N . ASP B 1 44 ? 17.812 28.062 -2.545 1 96.94 44 ASP B N 1
ATOM 2154 C CA . ASP B 1 44 ? 17.859 29.516 -2.484 1 96.94 44 ASP B CA 1
ATOM 2155 C C . ASP B 1 44 ? 16.672 30.078 -1.695 1 96.94 44 ASP B C 1
ATOM 2157 O O . ASP B 1 44 ? 15.516 29.875 -2.076 1 96.94 44 ASP B O 1
ATOM 2161 N N . PRO B 1 45 ? 17 30.781 -0.647 1 97.38 45 PRO B N 1
ATOM 2162 C CA . PRO B 1 45 ? 15.906 31.281 0.201 1 97.38 45 PRO B CA 1
ATOM 2163 C C . PRO B 1 45 ? 14.906 32.156 -0.569 1 97.38 45 PRO B C 1
ATOM 2165 O O . PRO B 1 45 ? 13.719 32.156 -0.25 1 97.38 45 PRO B O 1
ATOM 2168 N N . ALA B 1 46 ? 15.367 32.906 -1.481 1 98.06 46 ALA B N 1
ATOM 2169 C CA . ALA B 1 46 ? 14.469 33.75 -2.256 1 98.06 46 ALA B CA 1
ATOM 2170 C C . ALA B 1 46 ? 13.5 32.906 -3.082 1 98.06 46 ALA B C 1
ATOM 2172 O O . ALA B 1 46 ? 12.336 33.281 -3.256 1 98.06 46 ALA B O 1
ATOM 2173 N N . ARG B 1 47 ? 13.969 31.875 -3.615 1 98.19 47 ARG B N 1
ATOM 2174 C CA . ARG B 1 47 ? 13.102 30.969 -4.371 1 98.19 47 ARG B CA 1
ATOM 2175 C C . ARG B 1 47 ? 12.062 30.328 -3.467 1 98.19 47 ARG B C 1
ATOM 2177 O O . ARG B 1 47 ? 10.883 30.25 -3.82 1 98.19 47 ARG B O 1
ATOM 2184 N N . VAL B 1 48 ? 12.516 29.875 -2.32 1 98.5 48 VAL B N 1
ATOM 2185 C CA . VAL B 1 48 ? 11.609 29.25 -1.365 1 98.5 48 VAL B CA 1
ATOM 2186 C C . VAL B 1 48 ? 10.516 30.234 -0.959 1 98.5 48 VAL B C 1
ATOM 2188 O O . VAL B 1 48 ? 9.336 29.875 -0.91 1 98.5 48 VAL B O 1
ATOM 2191 N N . GLU B 1 49 ? 10.961 31.438 -0.679 1 98.06 49 GLU B N 1
ATOM 2192 C CA . GLU B 1 49 ? 9.984 32.438 -0.272 1 98.06 49 GLU B CA 1
ATOM 2193 C C . GLU B 1 49 ? 9 32.719 -1.397 1 98.06 49 GLU B C 1
ATOM 2195 O O . GLU B 1 49 ? 7.805 32.906 -1.15 1 98.06 49 GLU B O 1
ATOM 2200 N N . HIS B 1 50 ? 9.508 32.844 -2.566 1 98.31 50 HIS B N 1
ATOM 2201 C CA . HIS B 1 50 ? 8.617 33 -3.709 1 98.31 50 HIS B CA 1
ATOM 2202 C C . HIS B 1 50 ? 7.613 31.859 -3.805 1 98.31 50 HIS B C 1
ATOM 2204 O O . HIS B 1 50 ? 6.418 32.094 -3.992 1 98.31 50 HIS B O 1
ATOM 2210 N N . ASN B 1 51 ? 8.117 30.609 -3.689 1 98.75 51 ASN B N 1
ATOM 2211 C CA . ASN B 1 51 ? 7.25 29.438 -3.742 1 98.75 51 ASN B CA 1
ATOM 2212 C C . ASN B 1 51 ? 6.191 29.469 -2.646 1 98.75 51 ASN B C 1
ATOM 2214 O O . ASN B 1 51 ? 5.031 29.141 -2.887 1 98.75 51 ASN B O 1
ATOM 2218 N N . ARG B 1 52 ? 6.594 29.859 -1.437 1 98.5 52 ARG B N 1
ATOM 2219 C CA . ARG B 1 52 ? 5.645 29.984 -0.332 1 98.5 52 ARG B CA 1
ATOM 2220 C C . ARG B 1 52 ? 4.586 31.031 -0.625 1 98.5 52 ARG B C 1
ATOM 2222 O O . ARG B 1 52 ? 3.418 30.859 -0.277 1 98.5 52 ARG B O 1
ATOM 2229 N N . THR B 1 53 ? 4.988 32.125 -1.25 1 98.38 53 THR B N 1
ATOM 2230 C CA . THR B 1 53 ? 4.039 33.156 -1.653 1 98.38 53 THR B CA 1
ATOM 2231 C C . THR B 1 53 ? 3.039 32.594 -2.666 1 98.38 53 THR B C 1
ATOM 2233 O O . THR B 1 53 ? 1.835 32.844 -2.547 1 98.38 53 THR B O 1
ATOM 2236 N N . VAL B 1 54 ? 3.541 31.875 -3.633 1 98.44 54 VAL B N 1
ATOM 2237 C CA . VAL B 1 54 ? 2.695 31.266 -4.648 1 98.44 54 VAL B CA 1
ATOM 2238 C C . VAL B 1 54 ? 1.654 30.375 -3.977 1 98.44 54 VAL B C 1
ATOM 2240 O O . VAL B 1 54 ? 0.463 30.453 -4.281 1 98.44 54 VAL B O 1
ATOM 2243 N N . VAL B 1 55 ? 2.074 29.578 -3.045 1 98.69 55 VAL B N 1
ATOM 2244 C CA . VAL B 1 55 ? 1.187 28.625 -2.381 1 98.69 55 VAL B CA 1
ATOM 2245 C C . VAL B 1 55 ? 0.191 29.375 -1.5 1 98.69 55 VAL B C 1
ATOM 2247 O O . VAL B 1 55 ? -1.001 29.062 -1.492 1 98.69 55 VAL B O 1
ATOM 2250 N N . GLY B 1 56 ? 0.695 30.344 -0.731 1 98.19 56 GLY B N 1
ATOM 2251 C CA . GLY B 1 56 ? -0.193 31.125 0.107 1 98.19 56 GLY B CA 1
ATOM 2252 C C . GLY B 1 56 ? -1.306 31.812 -0.673 1 98.19 56 GLY B C 1
ATOM 2253 O O . GLY B 1 56 ? -2.463 31.797 -0.249 1 98.19 56 GLY B O 1
ATOM 2254 N N . ASP B 1 57 ? -0.932 32.375 -1.827 1 98.06 57 ASP B N 1
ATOM 2255 C CA . ASP B 1 57 ? -1.904 33.031 -2.686 1 98.06 57 ASP B CA 1
ATOM 2256 C C . ASP B 1 57 ? -2.898 32.031 -3.271 1 98.06 57 ASP B C 1
ATOM 2258 O O . ASP B 1 57 ? -4.105 32.281 -3.262 1 98.06 57 ASP B O 1
ATOM 2262 N N . ALA B 1 58 ? -2.387 30.953 -3.785 1 98.06 58 ALA B N 1
ATOM 2263 C CA . ALA B 1 58 ? -3.242 29.938 -4.391 1 98.06 58 ALA B CA 1
ATOM 2264 C C . ALA B 1 58 ? -4.199 29.344 -3.363 1 98.06 58 ALA B C 1
ATOM 2266 O O . ALA B 1 58 ? -5.344 29.016 -3.688 1 98.06 58 ALA B O 1
ATOM 2267 N N . PHE B 1 59 ? -3.752 29.203 -2.15 1 98 59 PHE B N 1
ATOM 2268 C CA . PHE B 1 59 ? -4.547 28.625 -1.071 1 98 59 PHE B CA 1
ATOM 2269 C C . PHE B 1 59 ? -5.551 29.641 -0.539 1 98 59 PHE B C 1
ATOM 2271 O O . PHE B 1 59 ? -6.586 29.266 0.018 1 98 59 PHE B O 1
ATOM 2278 N N . GLY B 1 60 ? -5.184 30.922 -0.661 1 96.94 60 GLY B N 1
ATOM 2279 C CA . GLY B 1 60 ? -6.16 31.953 -0.373 1 96.94 60 GLY B CA 1
ATOM 2280 C C . GLY B 1 60 ? -5.918 32.656 0.954 1 96.94 60 GLY B C 1
ATOM 2281 O O . GLY B 1 60 ? -6.758 33.438 1.412 1 96.94 60 GLY B O 1
ATOM 2282 N N . VAL B 1 61 ? -4.812 32.438 1.62 1 96.19 61 VAL B N 1
ATOM 2283 C CA . VAL B 1 61 ? -4.57 33.062 2.912 1 96.19 61 VAL B CA 1
ATOM 2284 C C . VAL B 1 61 ? -3.439 34.062 2.789 1 96.19 61 VAL B C 1
ATOM 2286 O O . VAL B 1 61 ? -3.281 34.938 3.648 1 96.19 61 VAL B O 1
ATOM 2289 N N . GLY B 1 62 ? -2.648 33.938 1.763 1 96.5 62 GLY B N 1
ATOM 2290 C CA . GLY B 1 62 ? -1.454 34.75 1.629 1 96.5 62 GLY B CA 1
ATOM 2291 C C . GLY B 1 62 ? -0.267 34.188 2.398 1 96.5 62 GLY B C 1
ATOM 2292 O O . GLY B 1 62 ? -0.437 33.469 3.367 1 96.5 62 GLY B O 1
ATOM 2293 N N . ARG B 1 63 ? 0.933 34.594 2.014 1 97 63 ARG B N 1
ATOM 2294 C CA . ARG B 1 63 ? 2.188 34.125 2.57 1 97 63 ARG B CA 1
ATOM 2295 C C . ARG B 1 63 ? 2.303 34.438 4.051 1 97 63 ARG B C 1
ATOM 2297 O O . ARG B 1 63 ? 2.746 33.625 4.852 1 97 63 ARG B O 1
ATOM 2304 N N . GLU B 1 64 ? 1.831 35.531 4.5 1 94.75 64 GLU B N 1
ATOM 2305 C CA . GLU B 1 64 ? 2.037 36.062 5.852 1 94.75 64 GLU B CA 1
ATOM 2306 C C . GLU B 1 64 ? 1.165 35.312 6.863 1 94.75 64 GLU B C 1
ATOM 2308 O O . GLU B 1 64 ? 1.409 35.406 8.07 1 94.75 64 GLU B O 1
ATOM 2313 N N . ARG B 1 65 ? 0.205 34.594 6.371 1 96 65 ARG B N 1
ATOM 2314 C CA . ARG B 1 65 ? -0.722 33.938 7.277 1 96 65 ARG B CA 1
ATOM 2315 C C . ARG B 1 65 ? -0.486 32.406 7.277 1 96 65 ARG B C 1
ATOM 2317 O O . ARG B 1 65 ? -1.304 31.656 7.801 1 96 65 ARG B O 1
ATOM 2324 N N . MET B 1 66 ? 0.579 32 6.668 1 97 66 MET B N 1
ATOM 2325 C CA . MET B 1 66 ? 1.007 30.609 6.773 1 97 66 MET B CA 1
ATOM 2326 C C . MET B 1 66 ? 1.844 30.391 8.031 1 97 66 MET B C 1
ATOM 2328 O O . MET B 1 66 ? 2.871 31.031 8.219 1 97 66 MET B O 1
ATOM 2332 N N . LEU B 1 67 ? 1.394 29.469 8.883 1 96.94 67 LEU B N 1
ATOM 2333 C CA . LEU B 1 67 ? 2.094 29.156 10.117 1 96.94 67 LEU B CA 1
ATOM 2334 C C . LEU B 1 67 ? 2.965 27.906 9.945 1 96.94 67 LEU B C 1
ATOM 2336 O O . LEU B 1 67 ? 2.451 26.812 9.727 1 96.94 67 LEU B O 1
ATOM 2340 N N . PHE B 1 68 ? 4.242 28.141 10.047 1 96.5 68 PHE B N 1
ATOM 2341 C CA . PHE B 1 68 ? 5.203 27.047 9.922 1 96.5 68 PHE B CA 1
ATOM 2342 C C . PHE B 1 68 ? 5.715 26.609 11.289 1 96.5 68 PHE B C 1
ATOM 2344 O O . PHE B 1 68 ? 5.414 27.25 12.297 1 96.5 68 PHE B O 1
ATOM 2351 N N . MET B 1 69 ? 6.398 25.516 11.312 1 95.56 69 MET B N 1
ATOM 2352 C CA . MET B 1 69 ? 7.086 25 12.492 1 95.56 69 MET B CA 1
ATOM 2353 C C . MET B 1 69 ? 8.484 24.516 12.133 1 95.56 69 MET B C 1
ATOM 2355 O O . MET B 1 69 ? 8.781 24.25 10.969 1 95.56 69 MET B O 1
ATOM 2359 N N . HIS B 1 70 ? 9.312 24.578 13.156 1 96.31 70 HIS B N 1
ATOM 2360 C CA . HIS B 1 70 ? 10.586 23.891 13.039 1 96.31 70 HIS B CA 1
ATOM 2361 C C . HIS B 1 70 ? 10.453 22.422 13.422 1 96.31 70 HIS B C 1
ATOM 2363 O O . HIS B 1 70 ? 10.578 22.062 14.594 1 96.31 70 HIS B O 1
ATOM 2369 N N . GLN B 1 71 ? 10.359 21.609 12.445 1 97.19 71 GLN B N 1
ATOM 2370 C CA . GLN B 1 71 ? 10.078 20.188 12.625 1 97.19 71 GLN B CA 1
ATOM 2371 C C . GLN B 1 71 ? 11.344 19.438 13.008 1 97.19 71 GLN B C 1
ATOM 2373 O O . GLN B 1 71 ? 12.383 19.578 12.367 1 97.19 71 GLN B O 1
ATOM 2378 N N . VAL B 1 72 ? 11.242 18.625 14.086 1 97.12 72 VAL B N 1
ATOM 2379 C CA . VAL B 1 72 ? 12.438 17.953 14.594 1 97.12 72 VAL B CA 1
ATOM 2380 C C . VAL B 1 72 ? 12.164 16.469 14.773 1 97.12 72 VAL B C 1
ATOM 2382 O O . VAL B 1 72 ? 12.906 15.766 15.469 1 97.12 72 VAL B O 1
ATOM 2385 N N . HIS B 1 73 ? 11.094 15.938 14.258 1 96.94 73 HIS B N 1
ATOM 2386 C CA . HIS B 1 73 ? 10.695 14.539 14.32 1 96.94 73 HIS B CA 1
ATOM 2387 C C . HIS B 1 73 ? 10.43 14.102 15.766 1 96.94 73 HIS B C 1
ATOM 2389 O O . HIS B 1 73 ? 10.766 12.984 16.156 1 96.94 73 HIS B O 1
ATOM 2395 N N . GLY B 1 74 ? 9.922 15.047 16.516 1 97.56 74 GLY B N 1
ATOM 2396 C CA . GLY B 1 74 ? 9.469 14.766 17.859 1 97.56 74 GLY B CA 1
ATOM 2397 C C . GLY B 1 74 ? 7.953 14.742 17.984 1 97.56 74 GLY B C 1
ATOM 2398 O O . GLY B 1 74 ? 7.25 14.383 17.047 1 97.56 74 GLY B O 1
ATOM 2399 N N . ALA B 1 75 ? 7.414 15.055 19.219 1 98 75 ALA B N 1
ATOM 2400 C CA . ALA B 1 75 ? 5.977 14.969 19.453 1 98 75 ALA B CA 1
ATOM 2401 C C . ALA B 1 75 ? 5.457 16.234 20.125 1 98 75 ALA B C 1
ATOM 2403 O O . ALA B 1 75 ? 4.34 16.266 20.641 1 98 75 ALA B O 1
ATOM 2404 N N . ALA B 1 76 ? 6.281 17.281 20.078 1 98.19 76 ALA B N 1
ATOM 2405 C CA . ALA B 1 76 ? 5.844 18.547 20.688 1 98.19 76 ALA B CA 1
ATOM 2406 C C . ALA B 1 76 ? 4.754 19.203 19.844 1 98.19 76 ALA B C 1
ATOM 2408 O O . ALA B 1 76 ? 4.82 19.203 18.625 1 98.19 76 ALA B O 1
ATOM 2409 N N . VAL B 1 77 ? 3.762 19.75 20.516 1 98.5 77 VAL B N 1
ATOM 2410 C CA . VAL B 1 77 ? 2.633 20.438 19.922 1 98.5 77 VAL B CA 1
ATOM 2411 C C . VAL B 1 77 ? 2.643 21.906 20.344 1 98.5 77 VAL B C 1
ATOM 2413 O O . VAL B 1 77 ? 2.754 22.219 21.531 1 98.5 77 VAL B O 1
ATOM 2416 N N . ASP B 1 78 ? 2.574 22.781 19.406 1 97.19 78 ASP B N 1
ATOM 2417 C CA . ASP B 1 78 ? 2.529 24.219 19.703 1 97.19 78 ASP B CA 1
ATOM 2418 C C . ASP B 1 78 ? 1.152 24.797 19.391 1 97.19 78 ASP B C 1
ATOM 2420 O O . ASP B 1 78 ? 0.579 24.5 18.328 1 97.19 78 ASP B O 1
ATOM 2424 N N . VAL B 1 79 ? 0.618 25.562 20.281 1 96.62 79 VAL B N 1
ATOM 2425 C CA . VAL B 1 79 ? -0.67 26.219 20.094 1 96.62 79 VAL B CA 1
ATOM 2426 C C . VAL B 1 79 ? -0.455 27.719 19.844 1 96.62 79 VAL B C 1
ATOM 2428 O O . VAL B 1 79 ? 0.087 28.422 20.688 1 96.62 79 VAL B O 1
ATOM 2431 N N . VAL B 1 80 ? -0.833 28.062 18.656 1 92.31 80 VAL B N 1
ATOM 2432 C CA . VAL B 1 80 ? -0.684 29.469 18.266 1 92.31 80 VAL B CA 1
ATOM 2433 C C . VAL B 1 80 ? -2.033 30.172 18.359 1 92.31 80 VAL B C 1
ATOM 2435 O O . VAL B 1 80 ? -2.871 30.031 17.469 1 92.31 80 VAL B O 1
ATOM 2438 N N . ARG B 1 81 ? -2.166 31.031 19.297 1 85.94 81 ARG B N 1
ATOM 2439 C CA . ARG B 1 81 ? -3.412 31.781 19.484 1 85.94 81 ARG B CA 1
ATOM 2440 C C . ARG B 1 81 ? -3.361 33.125 18.781 1 85.94 81 ARG B C 1
ATOM 2442 O O . ARG B 1 81 ? -4.355 33.562 18.188 1 85.94 81 ARG B O 1
ATOM 2449 N N . ASP B 1 82 ? -2.162 33.75 18.891 1 84.25 82 ASP B N 1
ATOM 2450 C CA . ASP B 1 82 ? -1.932 35.031 18.234 1 84.25 82 ASP B CA 1
ATOM 2451 C C . ASP B 1 82 ? -0.747 34.938 17.266 1 84.25 82 ASP B C 1
ATOM 2453 O O . ASP B 1 82 ? 0.403 35.125 17.672 1 84.25 82 ASP B O 1
ATOM 2457 N N . PRO B 1 83 ? -0.987 34.75 16.031 1 78.12 83 PRO B N 1
ATOM 2458 C CA . PRO B 1 83 ? 0.071 34.469 15.062 1 78.12 83 PRO B CA 1
ATOM 2459 C C . PRO B 1 83 ? 0.983 35.688 14.812 1 78.12 83 PRO B C 1
ATOM 2461 O O . PRO B 1 83 ? 2.141 35.5 14.414 1 78.12 83 PRO B O 1
ATOM 2464 N N . ALA B 1 84 ? 0.538 36.844 14.953 1 70.06 84 ALA B N 1
ATOM 2465 C CA . ALA B 1 84 ? 1.328 38.031 14.648 1 70.06 84 ALA B CA 1
ATOM 2466 C C . ALA B 1 84 ? 2.604 38.062 15.484 1 70.06 84 ALA B C 1
ATOM 2468 O O . ALA B 1 84 ? 3.617 38.625 15.062 1 70.06 84 ALA B O 1
ATOM 2469 N N . ALA B 1 85 ? 2.617 37.531 16.594 1 60.84 85 ALA B N 1
ATOM 2470 C CA . ALA B 1 85 ? 3.744 37.719 17.5 1 60.84 85 ALA B CA 1
ATOM 2471 C C . ALA B 1 85 ? 4.637 36.469 17.516 1 60.84 85 ALA B C 1
ATOM 2473 O O . ALA B 1 85 ? 5.637 36.438 18.234 1 60.84 85 ALA B O 1
ATOM 2474 N N . ARG B 1 86 ? 4.641 35.625 16.484 1 67 86 ARG B N 1
ATOM 2475 C CA . ARG B 1 86 ? 5.148 34.344 16.922 1 67 86 ARG B CA 1
ATOM 2476 C C . ARG B 1 86 ? 6.391 33.938 16.141 1 67 86 ARG B C 1
ATOM 2478 O O . ARG B 1 86 ? 6.441 34.125 14.922 1 67 86 ARG B O 1
ATOM 2485 N N . GLU B 1 87 ? 7.398 33.656 16.953 1 81.62 87 GLU B N 1
ATOM 2486 C CA . GLU B 1 87 ? 8.531 32.906 16.406 1 81.62 87 GLU B CA 1
ATOM 2487 C C . GLU B 1 87 ? 8.109 31.5 15.992 1 81.62 87 GLU B C 1
ATOM 2489 O O . GLU B 1 87 ? 7.125 30.953 16.5 1 81.62 87 GLU B O 1
ATOM 2494 N N . ILE B 1 88 ? 8.781 31.047 15 1 87.62 88 ILE B N 1
ATOM 2495 C CA . ILE B 1 88 ? 8.508 29.688 14.539 1 87.62 88 ILE B CA 1
ATOM 2496 C C . ILE B 1 88 ? 8.883 28.688 15.625 1 87.62 88 ILE B C 1
ATOM 2498 O O . ILE B 1 88 ? 10.047 28.594 16.016 1 87.62 88 ILE B O 1
ATOM 2502 N N . PRO B 1 89 ? 7.961 27.922 16.109 1 90.38 89 PRO B N 1
ATOM 2503 C CA . PRO B 1 89 ? 8.234 27 17.219 1 90.38 89 PRO B CA 1
ATOM 2504 C C . PRO B 1 89 ? 8.953 25.734 16.766 1 90.38 89 PRO B C 1
ATOM 2506 O O . PRO B 1 89 ? 8.789 25.312 15.625 1 90.38 89 PRO B O 1
ATOM 2509 N N . GLN B 1 90 ? 9.828 25.219 17.719 1 95.56 90 GLN B N 1
ATOM 2510 C CA . GLN B 1 90 ? 10.297 23.844 17.547 1 95.56 90 GLN B CA 1
ATOM 2511 C C . GLN B 1 90 ? 9.203 22.844 17.906 1 95.56 90 GLN B C 1
ATOM 2513 O O . GLN B 1 90 ? 8.914 22.641 19.094 1 95.56 90 GLN B O 1
ATOM 2518 N N . ALA B 1 91 ? 8.547 22.297 17 1 97.81 91 ALA B N 1
ATOM 2519 C CA . ALA B 1 91 ? 7.418 21.391 17.188 1 97.81 91 ALA B CA 1
ATOM 2520 C C . ALA B 1 91 ? 7.168 20.562 15.945 1 97.81 91 ALA B C 1
ATOM 2522 O O . ALA B 1 91 ? 7.742 20.828 14.883 1 97.81 91 ALA B O 1
ATOM 2523 N N . ASP B 1 92 ? 6.383 19.547 16.094 1 98.81 92 ASP B N 1
ATOM 2524 C CA . ASP B 1 92 ? 5.996 18.703 14.969 1 98.81 92 ASP B CA 1
ATOM 2525 C C . ASP B 1 92 ? 4.484 18.734 14.758 1 98.81 92 ASP B C 1
ATOM 2527 O O . ASP B 1 92 ? 3.945 17.953 13.969 1 98.81 92 ASP B O 1
ATOM 2531 N N . ALA B 1 93 ? 3.85 19.609 15.492 1 98.81 93 ALA B N 1
ATOM 2532 C CA . ALA B 1 93 ? 2.453 19.953 15.266 1 98.81 93 ALA B CA 1
ATOM 2533 C C . ALA B 1 93 ? 2.184 21.406 15.656 1 98.81 93 ALA B C 1
ATOM 2535 O O . ALA B 1 93 ? 2.736 21.906 16.641 1 98.81 93 ALA B O 1
ATOM 2536 N N . VAL B 1 94 ? 1.36 22.062 14.883 1 98.12 94 VAL B N 1
ATOM 2537 C CA . VAL B 1 94 ? 0.927 23.422 15.211 1 98.12 94 VAL B CA 1
ATOM 2538 C C . VAL B 1 94 ? -0.598 23.5 15.172 1 98.12 94 VAL B C 1
ATOM 2540 O O . VAL B 1 94 ? -1.227 23.016 14.227 1 98.12 94 VAL B O 1
ATOM 2543 N N . ILE B 1 95 ? -1.194 24.016 16.188 1 98.31 95 ILE B N 1
ATOM 2544 C CA . ILE B 1 95 ? -2.625 24.266 16.297 1 98.31 95 ILE B CA 1
ATOM 2545 C C . ILE B 1 95 ? -2.881 25.766 16.328 1 98.31 95 ILE B C 1
ATOM 2547 O O . ILE B 1 95 ? -2.141 26.531 16.953 1 98.31 95 ILE B O 1
ATOM 2551 N N . THR B 1 96 ? -3.877 26.203 15.602 1 97.06 96 THR B N 1
ATOM 2552 C CA . THR B 1 96 ? -4.246 27.594 15.734 1 97.06 96 THR B CA 1
ATOM 2553 C C . THR B 1 96 ? -5.762 27.75 15.828 1 97.06 96 THR B C 1
ATOM 2555 O O . THR B 1 96 ? -6.508 26.969 15.234 1 97.06 96 THR B O 1
ATOM 2558 N N . THR B 1 97 ? -6.16 28.766 16.562 1 95.38 97 THR B N 1
ATOM 2559 C CA . THR B 1 97 ? -7.559 29.172 16.656 1 95.38 97 THR B CA 1
ATOM 2560 C C . THR B 1 97 ? -7.797 30.469 15.898 1 95.38 97 THR B C 1
ATOM 2562 O O . THR B 1 97 ? -8.898 31.031 15.938 1 95.38 97 THR B O 1
ATOM 2565 N N . ALA B 1 98 ? -6.727 30.891 15.297 1 95.06 98 ALA B N 1
ATOM 2566 C CA . ALA B 1 98 ? -6.84 32.156 14.57 1 95.06 98 ALA B CA 1
ATOM 2567 C C . ALA B 1 98 ? -7.469 31.953 13.195 1 95.06 98 ALA B C 1
ATOM 2569 O O . ALA B 1 98 ? -6.922 31.234 12.359 1 95.06 98 ALA B O 1
ATOM 2570 N N . GLU B 1 99 ? -8.555 32.625 12.977 1 94.75 99 GLU B N 1
ATOM 2571 C CA . GLU B 1 99 ? -9.273 32.562 11.711 1 94.75 99 GLU B CA 1
ATOM 2572 C C . GLU B 1 99 ? -8.43 33.125 10.562 1 94.75 99 GLU B C 1
ATOM 2574 O O . GLU B 1 99 ? -7.766 34.156 10.727 1 94.75 99 GLU B O 1
ATOM 2579 N N . GLY B 1 100 ? -8.43 32.438 9.461 1 95 100 GLY B N 1
ATOM 2580 C CA . GLY B 1 100 ? -7.77 32.938 8.273 1 95 100 GLY B CA 1
ATOM 2581 C C . GLY B 1 100 ? -6.289 32.625 8.227 1 95 100 GLY B C 1
ATOM 2582 O O . GLY B 1 100 ? -5.578 33.094 7.328 1 95 100 GLY B O 1
ATOM 2583 N N . TYR B 1 101 ? -5.793 31.906 9.227 1 96.62 101 TYR B N 1
ATOM 2584 C CA . TYR B 1 101 ? -4.41 31.453 9.227 1 96.62 101 TYR B CA 1
ATOM 2585 C C . TYR B 1 101 ? -4.34 29.969 8.875 1 96.62 101 TYR B C 1
ATOM 2587 O O . TYR B 1 101 ? -5.23 29.188 9.227 1 96.62 101 TYR B O 1
ATOM 2595 N N . ALA B 1 102 ? -3.289 29.609 8.18 1 98 102 ALA B N 1
ATOM 2596 C CA . ALA B 1 102 ? -3.139 28.234 7.734 1 98 102 ALA B CA 1
ATOM 2597 C C . ALA B 1 102 ? -2.041 27.516 8.523 1 98 102 ALA B C 1
ATOM 2599 O O . ALA B 1 102 ? -0.865 27.875 8.414 1 98 102 ALA B O 1
ATOM 2600 N N . ALA B 1 103 ? -2.465 26.562 9.398 1 98.5 103 ALA B N 1
ATOM 2601 C CA . ALA B 1 103 ? -1.457 25.641 9.914 1 98.5 103 ALA B CA 1
ATOM 2602 C C . ALA B 1 103 ? -0.779 24.875 8.781 1 98.5 103 ALA B C 1
ATOM 2604 O O . ALA B 1 103 ? -1.449 24.359 7.887 1 98.5 103 ALA B O 1
ATOM 2605 N N . THR B 1 104 ? 0.596 24.812 8.789 1 98.62 104 THR B N 1
ATOM 2606 C CA . THR B 1 104 ? 1.335 24.297 7.648 1 98.62 104 THR B CA 1
ATOM 2607 C C . THR B 1 104 ? 2.361 23.266 8.094 1 98.62 104 THR B C 1
ATOM 2609 O O . THR B 1 104 ? 3.104 23.484 9.047 1 98.62 104 THR B O 1
ATOM 2612 N N . VAL B 1 105 ? 2.406 22.156 7.445 1 98.88 105 VAL B N 1
ATOM 2613 C CA . VAL B 1 105 ? 3.395 21.109 7.68 1 98.88 105 VAL B CA 1
ATOM 2614 C C . VAL B 1 105 ? 4.191 20.859 6.398 1 98.88 105 VAL B C 1
ATOM 2616 O O . VAL B 1 105 ? 3.633 20.875 5.301 1 98.88 105 VAL B O 1
ATOM 2619 N N . LEU B 1 106 ? 5.496 20.656 6.512 1 98.75 106 LEU B N 1
ATOM 2620 C CA . LEU B 1 106 ? 6.383 20.375 5.391 1 98.75 106 LEU B CA 1
ATOM 2621 C C . LEU B 1 106 ? 6.891 18.938 5.449 1 98.75 106 LEU B C 1
ATOM 2623 O O . LEU B 1 106 ? 7.32 18.469 6.504 1 98.75 106 LEU B O 1
ATOM 2627 N N . VAL B 1 107 ? 6.828 18.266 4.238 1 98.69 107 VAL B N 1
ATOM 2628 C CA . VAL B 1 107 ? 7.254 16.875 4.285 1 98.69 107 VAL B CA 1
ATOM 2629 C C . VAL B 1 107 ? 7.906 16.484 2.961 1 98.69 107 VAL B C 1
ATOM 2631 O O . VAL B 1 107 ? 7.664 17.109 1.933 1 98.69 107 VAL B O 1
ATOM 2634 N N . ALA B 1 108 ? 8.703 15.547 2.977 1 98.44 108 ALA B N 1
ATOM 2635 C CA . ALA B 1 108 ? 9.219 14.656 1.934 1 98.44 108 ALA B CA 1
ATOM 2636 C C . ALA B 1 108 ? 9.352 13.227 2.449 1 98.44 108 ALA B C 1
ATOM 2638 O O . ALA B 1 108 ? 10.414 12.844 2.945 1 98.44 108 ALA B O 1
ATOM 2639 N N . ASP B 1 109 ? 8.375 12.445 2.301 1 98.62 109 ASP B N 1
ATOM 2640 C CA . ASP B 1 109 ? 8.266 11.055 2.727 1 98.62 109 ASP B CA 1
ATOM 2641 C C . ASP B 1 109 ? 7.48 10.938 4.031 1 98.62 109 ASP B C 1
ATOM 2643 O O . ASP B 1 109 ? 6.68 10.016 4.203 1 98.62 109 ASP B O 1
ATOM 2647 N N . CYS B 1 110 ? 7.664 11.781 5.031 1 98.81 110 CYS B N 1
ATOM 2648 C CA . CYS B 1 110 ? 6.926 11.695 6.285 1 98.81 110 CYS B CA 1
ATOM 2649 C C . CYS B 1 110 ? 5.434 11.906 6.051 1 98.81 110 CYS B C 1
ATOM 2651 O O . CYS B 1 110 ? 5.031 12.453 5.023 1 98.81 110 CYS B O 1
ATOM 2653 N N . THR B 1 111 ? 4.625 11.508 6.996 1 98.94 111 THR B N 1
ATOM 2654 C CA . THR B 1 111 ? 3.174 11.547 6.852 1 98.94 111 THR B CA 1
ATOM 2655 C C . THR B 1 111 ? 2.613 12.875 7.359 1 98.94 111 THR B C 1
ATOM 2657 O O . THR B 1 111 ? 2.654 13.148 8.562 1 98.94 111 THR B O 1
ATOM 2660 N N . PRO B 1 112 ? 2.076 13.711 6.461 1 98.94 112 PRO B N 1
ATOM 2661 C CA . PRO B 1 112 ? 1.38 14.914 6.918 1 98.94 112 PRO B CA 1
ATOM 2662 C C . PRO B 1 112 ? -0.062 14.641 7.34 1 98.94 112 PRO B C 1
ATOM 2664 O O . PRO B 1 112 ? -0.765 13.867 6.68 1 98.94 112 PRO B O 1
ATOM 2667 N N . VAL B 1 113 ? -0.493 15.227 8.422 1 99 113 VAL B N 1
ATOM 2668 C CA . VAL B 1 113 ? -1.86 15.086 8.906 1 99 113 VAL B CA 1
ATOM 2669 C C . VAL B 1 113 ? -2.467 16.469 9.141 1 99 113 VAL B C 1
ATOM 2671 O O . VAL B 1 113 ? -1.839 17.344 9.758 1 99 113 VAL B O 1
ATOM 2674 N N . LEU B 1 114 ? -3.6 16.688 8.586 1 98.94 114 LEU B N 1
ATOM 2675 C CA . LEU B 1 114 ? -4.387 17.891 8.836 1 98.94 114 LEU B CA 1
ATOM 2676 C C . LEU B 1 114 ? -5.59 17.578 9.719 1 98.94 114 LEU B C 1
ATOM 2678 O O . LEU B 1 114 ? -6.301 16.594 9.477 1 98.94 114 LEU B O 1
ATOM 2682 N N . LEU B 1 115 ? -5.812 18.375 10.742 1 98.94 115 LEU B N 1
ATOM 2683 C CA . LEU B 1 115 ? -6.949 18.203 11.648 1 98.94 115 LEU B CA 1
ATOM 2684 C C . LEU B 1 115 ? -7.758 19.484 11.75 1 98.94 115 LEU B C 1
ATOM 2686 O O . LEU B 1 115 ? -7.211 20.578 11.578 1 98.94 115 LEU B O 1
ATOM 2690 N N . TYR B 1 116 ? -9.016 19.344 12.031 1 98.69 116 TYR B N 1
ATOM 2691 C CA . TYR B 1 116 ? -9.883 20.5 12.258 1 98.69 116 TYR B CA 1
ATOM 2692 C C . TYR B 1 116 ? -11.086 20.109 13.117 1 98.69 116 TYR B C 1
ATOM 2694 O O . TYR B 1 116 ? -11.445 18.938 13.203 1 98.69 116 TYR B O 1
ATOM 2702 N N . ASP B 1 117 ? -11.617 21.062 13.773 1 97.94 117 ASP B N 1
ATOM 2703 C CA . ASP B 1 117 ? -12.836 20.906 14.57 1 97.94 117 ASP B CA 1
ATOM 2704 C C . ASP B 1 117 ? -13.703 22.156 14.484 1 97.94 117 ASP B C 1
ATOM 2706 O O . ASP B 1 117 ? -13.258 23.25 14.805 1 97.94 117 ASP B O 1
ATOM 2710 N N . GLY B 1 118 ? -14.93 21.953 14.141 1 94.19 118 GLY B N 1
ATOM 2711 C CA . GLY B 1 118 ? -15.852 23.062 13.953 1 94.19 118 GLY B CA 1
ATOM 2712 C C . GLY B 1 118 ? -16.406 23.609 15.25 1 94.19 118 GLY B C 1
ATOM 2713 O O . GLY B 1 118 ? -16.844 24.75 15.32 1 94.19 118 GLY B O 1
ATOM 2714 N N . SER B 1 119 ? -16.484 22.797 16.234 1 92.44 119 SER B N 1
ATOM 2715 C CA . SER B 1 119 ? -17.047 23.219 17.516 1 92.44 119 SER B CA 1
ATOM 2716 C C . SER B 1 119 ? -16.141 24.219 18.219 1 92.44 119 SER B C 1
ATOM 2718 O O . SER B 1 119 ? -16.609 25.219 18.766 1 92.44 119 SER B O 1
ATOM 2720 N N . ALA B 1 120 ? -14.805 23.969 18.172 1 93.31 120 ALA B N 1
ATOM 2721 C CA . ALA B 1 120 ? -13.844 24.812 18.891 1 93.31 120 ALA B CA 1
ATOM 2722 C C . ALA B 1 120 ? -13.266 25.891 17.953 1 93.31 120 ALA B C 1
ATOM 2724 O O . ALA B 1 120 ? -12.664 26.859 18.422 1 93.31 120 ALA B O 1
ATOM 2725 N N . GLY B 1 121 ? -13.469 25.703 16.688 1 94.38 121 GLY B N 1
ATOM 2726 C CA . GLY B 1 121 ? -12.852 26.625 15.758 1 94.38 121 GLY B CA 1
ATOM 2727 C C . GLY B 1 121 ? -11.336 26.562 15.773 1 94.38 121 GLY B C 1
ATOM 2728 O O . GLY B 1 121 ? -10.68 27.562 16.078 1 94.38 121 GLY B O 1
ATOM 2729 N N . LEU B 1 122 ? -10.758 25.5 15.445 1 95.94 122 LEU B N 1
ATOM 2730 C CA . LEU B 1 122 ? -9.305 25.359 15.406 1 95.94 122 LEU B CA 1
ATOM 2731 C C . LEU B 1 122 ? -8.883 24.359 14.336 1 95.94 122 LEU B C 1
ATOM 2733 O O . LEU B 1 122 ? -9.68 23.516 13.922 1 95.94 122 LEU B O 1
ATOM 2737 N N . VAL B 1 123 ? -7.738 24.484 13.805 1 98.5 123 VAL B N 1
ATOM 2738 C CA . VAL B 1 123 ? -7.109 23.594 12.828 1 98.5 123 VAL B CA 1
ATOM 2739 C C . VAL B 1 123 ? -5.695 23.25 13.289 1 98.5 123 VAL B C 1
ATOM 2741 O O . VAL B 1 123 ? -5.109 23.953 14.109 1 98.5 123 VAL B O 1
ATOM 2744 N N . ALA B 1 124 ? -5.18 22.156 12.828 1 98.88 124 ALA B N 1
ATOM 2745 C CA . ALA B 1 124 ? -3.832 21.703 13.164 1 98.88 124 ALA B CA 1
ATOM 2746 C C . ALA B 1 124 ? -3.164 21.031 11.969 1 98.88 124 ALA B C 1
ATOM 2748 O O . ALA B 1 124 ? -3.832 20.375 11.164 1 98.88 124 ALA B O 1
ATOM 2749 N N . ALA B 1 125 ? -1.928 21.234 11.797 1 98.94 125 ALA B N 1
ATOM 2750 C CA . ALA B 1 125 ? -1.061 20.484 10.883 1 98.94 125 ALA B CA 1
ATOM 2751 C C . ALA B 1 125 ? -0.011 19.688 11.656 1 98.94 125 ALA B C 1
ATOM 2753 O O . ALA B 1 125 ? 0.622 20.219 12.578 1 98.94 125 ALA B O 1
ATOM 2754 N N . VAL B 1 126 ? 0.186 18.453 11.32 1 98.94 126 VAL B N 1
ATOM 2755 C CA . VAL B 1 126 ? 1.028 17.547 12.086 1 98.94 126 VAL B CA 1
ATOM 2756 C C . VAL B 1 126 ? 2.049 16.875 11.164 1 98.94 126 VAL B C 1
ATOM 2758 O O . VAL B 1 126 ? 1.708 16.438 10.062 1 98.94 126 VAL B O 1
ATOM 2761 N N . HIS B 1 127 ? 3.273 16.844 11.586 1 98.94 127 HIS B N 1
ATOM 2762 C CA . HIS B 1 127 ? 4.375 16.141 10.953 1 98.94 127 HIS B CA 1
ATOM 2763 C C . HIS B 1 127 ? 4.637 14.805 11.625 1 98.94 127 HIS B C 1
ATOM 2765 O O . HIS B 1 127 ? 5.219 14.75 12.711 1 98.94 127 HIS B O 1
ATOM 2771 N N . ALA B 1 128 ? 4.266 13.727 10.961 1 98.88 128 ALA B N 1
ATOM 2772 C CA . ALA B 1 128 ? 4.465 12.406 11.555 1 98.88 128 ALA B CA 1
ATOM 2773 C C . ALA B 1 128 ? 5.43 11.57 10.719 1 98.88 128 ALA B C 1
ATOM 2775 O O . ALA B 1 128 ? 5.004 10.758 9.891 1 98.88 128 ALA B O 1
ATOM 2776 N N . GLY B 1 129 ? 6.723 11.742 10.922 1 98.38 129 GLY B N 1
ATOM 2777 C CA . GLY B 1 129 ? 7.672 10.719 10.523 1 98.38 129 GLY B CA 1
ATOM 2778 C C . GLY B 1 129 ? 7.707 9.531 11.469 1 98.38 129 GLY B C 1
ATOM 2779 O O . GLY B 1 129 ? 6.934 9.477 12.43 1 98.38 129 GLY B O 1
ATOM 2780 N N . ARG B 1 130 ? 8.656 8.617 11.172 1 98.5 130 ARG B N 1
ATOM 2781 C CA . ARG B 1 130 ? 8.734 7.406 11.992 1 98.5 130 ARG B CA 1
ATOM 2782 C C . ARG B 1 130 ? 8.945 7.75 13.461 1 98.5 130 ARG B C 1
ATOM 2784 O O . ARG B 1 130 ? 8.188 7.305 14.32 1 98.5 130 ARG B O 1
ATOM 2791 N N . PRO B 1 131 ? 9.938 8.609 13.805 1 98.62 131 PRO B N 1
ATOM 2792 C CA . PRO B 1 131 ? 10.117 8.898 15.234 1 98.62 131 PRO B CA 1
ATOM 2793 C C . PRO B 1 131 ? 8.914 9.602 15.852 1 98.62 131 PRO B C 1
ATOM 2795 O O . PRO B 1 131 ? 8.523 9.281 16.984 1 98.62 131 PRO B O 1
ATOM 2798 N N . GLY B 1 132 ? 8.352 10.594 15.133 1 98.75 132 GLY B N 1
ATOM 2799 C CA . GLY B 1 132 ? 7.184 11.297 15.641 1 98.75 132 GLY B CA 1
ATOM 2800 C C . GLY B 1 132 ? 5.98 10.383 15.82 1 98.75 132 GLY B C 1
ATOM 2801 O O . GLY B 1 132 ? 5.238 10.516 16.797 1 98.75 132 GLY B O 1
ATOM 2802 N N . MET B 1 133 ? 5.781 9.516 14.836 1 98.81 133 MET B N 1
ATOM 2803 C CA . MET B 1 133 ? 4.707 8.531 14.945 1 98.81 133 MET B CA 1
ATOM 2804 C C . MET B 1 133 ? 4.895 7.656 16.188 1 98.81 133 MET B C 1
ATOM 2806 O O . MET B 1 133 ? 3.957 7.457 16.953 1 98.81 133 MET B O 1
ATOM 2810 N N . LEU B 1 134 ? 6.094 7.199 16.422 1 98.75 134 LEU B N 1
ATOM 2811 C CA . LEU B 1 134 ? 6.395 6.348 17.562 1 98.75 134 LEU B CA 1
ATOM 2812 C C . LEU B 1 134 ? 6.234 7.117 18.875 1 98.75 134 LEU B C 1
ATOM 2814 O O . LEU B 1 134 ? 5.762 6.566 19.859 1 98.75 134 LEU B O 1
ATOM 2818 N N . ALA B 1 135 ? 6.598 8.375 18.828 1 98.62 135 ALA B N 1
ATOM 2819 C CA . ALA B 1 135 ? 6.523 9.219 20.016 1 98.62 135 ALA B CA 1
ATOM 2820 C C . ALA B 1 135 ? 5.086 9.656 20.297 1 98.62 135 ALA B C 1
ATOM 2822 O O . ALA B 1 135 ? 4.773 10.141 21.375 1 98.62 135 ALA B O 1
ATOM 2823 N N . GLY B 1 136 ? 4.191 9.555 19.344 1 98.69 136 GLY B N 1
ATOM 2824 C CA . GLY B 1 136 ? 2.777 9.82 19.547 1 98.69 136 GLY B CA 1
ATOM 2825 C C . GLY B 1 136 ? 2.395 11.258 19.266 1 98.69 136 GLY B C 1
ATOM 2826 O O . GLY B 1 136 ? 1.563 11.836 19.969 1 98.69 136 GLY B O 1
ATOM 2827 N N . VAL B 1 137 ? 2.947 11.836 18.25 1 98.88 137 VAL B N 1
ATOM 2828 C CA . VAL B 1 137 ? 2.662 13.234 17.953 1 98.88 137 VAL B CA 1
ATOM 2829 C C . VAL B 1 137 ? 1.188 13.391 17.578 1 98.88 137 VAL B C 1
ATOM 2831 O O . VAL B 1 137 ? 0.56 14.398 17.922 1 98.88 137 VAL B O 1
ATOM 2834 N N . VAL B 1 138 ? 0.581 12.398 16.891 1 98.88 138 VAL B N 1
ATOM 2835 C CA . VAL B 1 138 ? -0.801 12.5 16.422 1 98.88 138 VAL B CA 1
ATOM 2836 C C . VAL B 1 138 ? -1.75 12.375 17.609 1 98.88 138 VAL B C 1
ATOM 2838 O O . VAL B 1 138 ? -2.58 13.25 17.859 1 98.88 138 VAL B O 1
ATOM 2841 N N . PRO B 1 139 ? -1.612 11.336 18.469 1 98.88 139 PRO B N 1
ATOM 2842 C CA . PRO B 1 139 ? -2.461 11.289 19.656 1 98.88 139 PRO B CA 1
ATOM 2843 C C . PRO B 1 139 ? -2.293 12.508 20.547 1 98.88 139 PRO B C 1
ATOM 2845 O O . PRO B 1 139 ? -3.273 13.008 21.109 1 98.88 139 PRO B O 1
ATOM 2848 N N . GLN B 1 140 ? -1.088 12.984 20.688 1 98.88 140 GLN B N 1
ATOM 2849 C CA . GLN B 1 140 ? -0.849 14.172 21.5 1 98.88 140 GLN B CA 1
ATOM 2850 C C . GLN B 1 140 ? -1.571 15.391 20.922 1 98.88 140 GLN B C 1
ATOM 2852 O O . GLN B 1 140 ? -2.119 16.203 21.672 1 98.88 140 GLN B O 1
ATOM 2857 N N . THR B 1 141 ? -1.523 15.562 19.641 1 98.94 141 THR B N 1
ATOM 2858 C CA . THR B 1 141 ? -2.205 16.688 19 1 98.94 141 THR B CA 1
ATOM 2859 C C . THR B 1 141 ? -3.711 16.594 19.219 1 98.94 141 THR B C 1
ATOM 2861 O O . THR B 1 141 ? -4.348 17.594 19.562 1 98.94 141 THR B O 1
ATOM 2864 N N . VAL B 1 142 ? -4.293 15.406 19.031 1 98.88 142 VAL B N 1
ATOM 2865 C CA . VAL B 1 142 ? -5.723 15.195 19.234 1 98.88 142 VAL B CA 1
ATOM 2866 C C . VAL B 1 142 ? -6.098 15.523 20.688 1 98.88 142 VAL B C 1
ATOM 2868 O O . VAL B 1 142 ? -7.09 16.203 20.938 1 98.88 142 VAL B O 1
ATOM 2871 N N . ALA B 1 143 ? -5.293 15.039 21.594 1 98.81 143 ALA B N 1
ATOM 2872 C CA . ALA B 1 143 ? -5.539 15.328 23 1 98.81 143 ALA B CA 1
ATOM 2873 C C . ALA B 1 143 ? -5.516 16.828 23.281 1 98.81 143 ALA B C 1
ATOM 2875 O O . ALA B 1 143 ? -6.375 17.344 23.984 1 98.81 143 ALA B O 1
ATOM 2876 N N . THR B 1 144 ? -4.504 17.531 22.781 1 98.75 144 THR B N 1
ATOM 2877 C CA . THR B 1 144 ? -4.383 18.969 22.953 1 98.75 144 THR B CA 1
ATOM 2878 C C . THR B 1 144 ? -5.594 19.688 22.375 1 98.75 144 THR B C 1
ATOM 2880 O O . THR B 1 144 ? -6.117 20.625 22.984 1 98.75 144 THR B O 1
ATOM 2883 N N . MET B 1 145 ? -6.059 19.281 21.188 1 98.69 145 MET B N 1
ATOM 2884 C CA . MET B 1 145 ? -7.246 19.875 20.578 1 98.69 145 MET B CA 1
ATOM 2885 C C . MET B 1 145 ? -8.461 19.703 21.484 1 98.69 145 MET B C 1
ATOM 2887 O O . MET B 1 145 ? -9.258 20.641 21.641 1 98.69 145 MET B O 1
ATOM 2891 N N . ARG B 1 146 ? -8.609 18.547 22.047 1 98.62 146 ARG B N 1
ATOM 2892 C CA . ARG B 1 146 ? -9.734 18.297 22.938 1 98.62 146 ARG B CA 1
ATOM 2893 C C . ARG B 1 146 ? -9.648 19.156 24.188 1 98.62 146 ARG B C 1
ATOM 2895 O O . ARG B 1 146 ? -10.664 19.656 24.672 1 98.62 146 ARG B O 1
ATOM 2902 N N . GLU B 1 147 ? -8.445 19.312 24.719 1 98.31 147 GLU B N 1
ATOM 2903 C CA . GLU B 1 147 ? -8.25 20.219 25.844 1 98.31 147 GLU B CA 1
ATOM 2904 C C . GLU B 1 147 ? -8.672 21.641 25.484 1 98.31 147 GLU B C 1
ATOM 2906 O O . GLU B 1 147 ? -9.117 22.391 26.344 1 98.31 147 GLU B O 1
ATOM 2911 N N . LEU B 1 148 ? -8.531 21.969 24.219 1 97.5 148 LEU B N 1
ATOM 2912 C CA . LEU B 1 148 ? -8.867 23.312 23.75 1 97.5 148 LEU B CA 1
ATOM 2913 C C . LEU B 1 148 ? -10.344 23.406 23.391 1 97.5 148 LEU B C 1
ATOM 2915 O O . LEU B 1 148 ? -10.812 24.469 22.953 1 97.5 148 LEU B O 1
ATOM 2919 N N . GLY B 1 149 ? -11.039 22.281 23.531 1 97.38 149 GLY B N 1
ATOM 2920 C CA . GLY B 1 149 ? -12.484 22.344 23.391 1 97.38 149 GLY B CA 1
ATOM 2921 C C . GLY B 1 149 ? -13.008 21.562 22.219 1 97.38 149 GLY B C 1
ATOM 2922 O O . GLY B 1 149 ? -14.219 21.547 21.953 1 97.38 149 GLY B O 1
ATOM 2923 N N . ALA B 1 150 ? -12.141 20.922 21.484 1 97.75 150 ALA B N 1
ATOM 2924 C CA . ALA B 1 150 ? -12.594 20.109 20.344 1 97.75 150 ALA B CA 1
ATOM 2925 C C . ALA B 1 150 ? -13.445 18.938 20.812 1 97.75 150 ALA B C 1
ATOM 2927 O O . ALA B 1 150 ? -13.039 18.188 21.703 1 97.75 150 ALA B O 1
ATOM 2928 N N . THR B 1 151 ? -14.57 18.719 20.141 1 97.44 151 THR B N 1
ATOM 2929 C CA . THR B 1 151 ? -15.453 17.609 20.5 1 97.44 151 THR B CA 1
ATOM 2930 C C . THR B 1 151 ? -15.555 16.609 19.359 1 97.44 151 THR B C 1
ATOM 2932 O O . THR B 1 151 ? -15.836 15.43 19.594 1 97.44 151 THR B O 1
ATOM 2935 N N . ASP B 1 152 ? -15.352 17.141 18.156 1 96.19 152 ASP B N 1
ATOM 2936 C CA . ASP B 1 152 ? -15.484 16.281 16.984 1 96.19 152 ASP B CA 1
ATOM 2937 C C . ASP B 1 152 ? -14.359 16.531 15.984 1 96.19 152 ASP B C 1
ATOM 2939 O O . ASP B 1 152 ? -14.625 16.906 14.844 1 96.19 152 ASP B O 1
ATOM 2943 N N . PRO B 1 153 ? -13.148 16.328 16.406 1 98.19 153 PRO B N 1
ATOM 2944 C CA . PRO B 1 153 ? -12.055 16.531 15.461 1 98.19 153 PRO B CA 1
ATOM 2945 C C . PRO B 1 153 ? -12.109 15.57 14.273 1 98.19 153 PRO B C 1
ATOM 2947 O O . PRO B 1 153 ? -12.531 14.422 14.422 1 98.19 153 PRO B O 1
ATOM 2950 N N . GLN B 1 154 ? -11.727 16.062 13.078 1 98.56 154 GLN B N 1
ATOM 2951 C CA . GLN B 1 154 ? -11.602 15.312 11.836 1 98.56 154 GLN B CA 1
ATOM 2952 C C . GLN B 1 154 ? -10.18 15.398 11.273 1 98.56 154 GLN B C 1
ATOM 2954 O O . GLN B 1 154 ? -9.469 16.375 11.531 1 98.56 154 GLN B O 1
ATOM 2959 N N . ALA B 1 155 ? -9.836 14.367 10.539 1 98.88 155 ALA B N 1
ATOM 2960 C CA . ALA B 1 155 ? -8.453 14.336 10.07 1 98.88 155 ALA B CA 1
ATOM 2961 C C . ALA B 1 155 ? -8.391 14.039 8.578 1 98.88 155 ALA B C 1
ATOM 2963 O O . ALA B 1 155 ? -9.266 13.367 8.031 1 98.88 155 ALA B O 1
ATOM 2964 N N . VAL B 1 156 ? -7.434 14.57 7.891 1 98.94 156 VAL B N 1
ATOM 2965 C CA . VAL B 1 156 ? -7 14.164 6.555 1 98.94 156 VAL B CA 1
ATOM 2966 C C . VAL B 1 156 ? -5.535 13.734 6.594 1 98.94 156 VAL B C 1
ATOM 2968 O O . VAL B 1 156 ? -4.672 14.5 7.031 1 98.94 156 VAL B O 1
ATOM 2971 N N . VAL B 1 157 ? -5.27 12.516 6.293 1 98.94 157 VAL B N 1
ATOM 2972 C CA . VAL B 1 157 ? -3.922 11.969 6.188 1 98.94 157 VAL B CA 1
ATOM 2973 C C . VAL B 1 157 ? -3.43 12.078 4.746 1 98.94 157 VAL B C 1
ATOM 2975 O O . VAL B 1 157 ? -4.125 11.672 3.814 1 98.94 157 VAL B O 1
ATOM 2978 N N . GLY B 1 158 ? -2.256 12.641 4.531 1 98.94 158 GLY B N 1
ATOM 2979 C CA . GLY B 1 158 ? -1.824 12.977 3.184 1 98.94 158 GLY B CA 1
ATOM 2980 C C . GLY B 1 158 ? -0.837 11.977 2.609 1 98.94 158 GLY B C 1
ATOM 2981 O O . GLY B 1 158 ? -0.51 10.977 3.256 1 98.94 158 GLY B O 1
ATOM 2982 N N . PRO B 1 159 ? -0.39 12.211 1.312 1 98.88 159 PRO B N 1
ATOM 2983 C CA . PRO B 1 159 ? 0.603 11.352 0.669 1 98.88 159 PRO B CA 1
ATOM 2984 C C . PRO B 1 159 ? 1.919 11.289 1.44 1 98.88 159 PRO B C 1
ATOM 2986 O O . PRO B 1 159 ? 2.334 12.281 2.043 1 98.88 159 PRO B O 1
ATOM 2989 N N . SER B 1 160 ? 2.557 10.195 1.422 1 98.88 160 SER B N 1
ATOM 2990 C CA . SER B 1 160 ? 3.809 9.898 2.111 1 98.88 160 SER B CA 1
ATOM 2991 C C . SER B 1 160 ? 4.492 8.672 1.513 1 98.88 160 SER B C 1
ATOM 2993 O O . SER B 1 160 ? 3.967 8.055 0.584 1 98.88 160 SER B O 1
ATOM 2995 N N . VAL B 1 161 ? 5.684 8.414 1.942 1 98.69 161 VAL B N 1
ATOM 2996 C CA . VAL B 1 161 ? 6.32 7.188 1.474 1 98.69 161 VAL B CA 1
ATOM 2997 C C . VAL B 1 161 ? 5.5 5.977 1.913 1 98.69 161 VAL B C 1
ATOM 2999 O O . VAL B 1 161 ? 5.062 5.898 3.064 1 98.69 161 VAL B O 1
ATOM 3002 N N . CYS B 1 162 ? 5.188 5.094 0.993 1 98 162 CYS B N 1
ATOM 3003 C CA . CYS B 1 162 ? 4.305 3.982 1.324 1 98 162 CYS B CA 1
ATOM 3004 C C . CYS B 1 162 ? 5.074 2.865 2.021 1 98 162 CYS B C 1
ATOM 3006 O O . CYS B 1 162 ? 6.305 2.875 2.045 1 98 162 CYS B O 1
ATOM 3008 N N . ALA B 1 163 ? 4.363 1.896 2.531 1 97.31 163 ALA B N 1
ATOM 3009 C CA . ALA B 1 163 ? 4.91 0.793 3.32 1 97.31 163 ALA B CA 1
ATOM 3010 C C . ALA B 1 163 ? 5.863 -0.059 2.486 1 97.31 163 ALA B C 1
ATOM 3012 O O . ALA B 1 163 ? 6.762 -0.705 3.025 1 97.31 163 ALA B O 1
ATOM 3013 N N . ARG B 1 164 ? 5.711 -0.091 1.16 1 98.38 164 ARG B N 1
ATOM 3014 C CA . ARG B 1 164 ? 6.516 -0.928 0.276 1 98.38 164 ARG B CA 1
ATOM 3015 C C . ARG B 1 164 ? 7.832 -0.246 -0.074 1 98.38 164 ARG B C 1
ATOM 3017 O O . ARG B 1 164 ? 8.75 -0.885 -0.593 1 98.38 164 ARG B O 1
ATOM 3024 N N . CYS B 1 165 ? 7.973 1.043 0.219 1 98.31 165 CYS B N 1
ATOM 3025 C CA . CYS B 1 165 ? 9.102 1.838 -0.249 1 98.31 165 CYS B CA 1
ATOM 3026 C C . CYS B 1 165 ? 9.953 2.316 0.92 1 98.31 165 CYS B C 1
ATOM 3028 O O . CYS B 1 165 ? 11.016 2.914 0.718 1 98.31 165 CYS B O 1
ATOM 3030 N N . TYR B 1 166 ? 9.539 2.078 2.148 1 98.69 166 TYR B N 1
ATOM 3031 C CA . TYR B 1 166 ? 10.266 2.592 3.303 1 98.69 166 TYR B CA 1
ATOM 3032 C C . TYR B 1 166 ? 11 1.472 4.027 1 98.69 166 TYR B C 1
ATOM 3034 O O . TYR B 1 166 ? 10.633 1.098 5.145 1 98.69 166 TYR B O 1
ATOM 3042 N N . GLU B 1 167 ? 12.047 1.046 3.494 1 98.62 167 GLU B N 1
ATOM 3043 C CA . GLU B 1 167 ? 12.859 -0.05 4.016 1 98.62 167 GLU B CA 1
ATOM 3044 C C . GLU B 1 167 ? 13.672 0.396 5.227 1 98.62 167 GLU B C 1
ATOM 3046 O O . GLU B 1 167 ? 14.211 1.507 5.246 1 98.62 167 GLU B O 1
ATOM 3051 N N . VAL B 1 168 ? 13.672 -0.407 6.223 1 98.62 168 VAL B N 1
ATOM 3052 C CA . VAL B 1 168 ? 14.438 -0.18 7.445 1 98.62 168 VAL B CA 1
ATOM 3053 C C . VAL B 1 168 ? 15.062 -1.491 7.914 1 98.62 168 VAL B C 1
ATOM 3055 O O . VAL B 1 168 ? 14.68 -2.568 7.449 1 98.62 168 VAL B O 1
ATOM 3058 N N . PRO B 1 169 ? 16.062 -1.415 8.82 1 98.31 169 PRO B N 1
ATOM 3059 C CA . PRO B 1 169 ? 16.547 -2.654 9.438 1 98.31 169 PRO B CA 1
ATOM 3060 C C . PRO B 1 169 ? 15.453 -3.412 10.18 1 98.31 169 PRO B C 1
ATOM 3062 O O . PRO B 1 169 ? 14.508 -2.801 10.688 1 98.31 169 PRO B O 1
ATOM 3065 N N . ASP B 1 170 ? 15.609 -4.672 10.234 1 97.94 170 ASP B N 1
ATOM 3066 C CA . ASP B 1 170 ? 14.625 -5.57 10.836 1 97.94 170 ASP B CA 1
ATOM 3067 C C . ASP B 1 170 ? 14.297 -5.141 12.266 1 97.94 170 ASP B C 1
ATOM 3069 O O . ASP B 1 170 ? 13.125 -5.141 12.656 1 97.94 170 ASP B O 1
ATOM 3073 N N . GLU B 1 171 ? 15.266 -4.844 13.039 1 98.12 171 GLU B N 1
ATOM 3074 C CA . GLU B 1 171 ? 15.062 -4.461 14.43 1 98.12 171 GLU B CA 1
ATOM 3075 C C . GLU B 1 171 ? 14.18 -3.219 14.539 1 98.12 171 GLU B C 1
ATOM 3077 O O . GLU B 1 171 ? 13.305 -3.145 15.406 1 98.12 171 GLU B O 1
ATOM 3082 N N . MET B 1 172 ? 14.43 -2.289 13.648 1 98.25 172 MET B N 1
ATOM 3083 C CA . MET B 1 172 ? 13.633 -1.064 13.641 1 98.25 172 MET B CA 1
ATOM 3084 C C . MET B 1 172 ? 12.172 -1.367 13.328 1 98.25 172 MET B C 1
ATOM 3086 O O . MET B 1 172 ? 11.266 -0.819 13.969 1 98.25 172 MET B O 1
ATOM 3090 N N . ARG B 1 173 ? 11.898 -2.15 12.336 1 98.44 173 ARG B N 1
ATOM 3091 C CA . ARG B 1 173 ? 10.539 -2.555 12.008 1 98.44 173 ARG B CA 1
ATOM 3092 C C . ARG B 1 173 ? 9.867 -3.256 13.188 1 98.44 173 ARG B C 1
ATOM 3094 O O . ARG B 1 173 ? 8.711 -2.982 13.508 1 98.44 173 ARG B O 1
ATOM 3101 N N . SER B 1 174 ? 10.617 -4.176 13.812 1 97.44 174 SER B N 1
ATOM 3102 C CA . SER B 1 174 ? 10.078 -4.941 14.93 1 97.44 174 SER B CA 1
ATOM 3103 C C . SER B 1 174 ? 9.695 -4.027 16.094 1 97.44 174 SER B C 1
ATOM 3105 O O . SER B 1 174 ? 8.633 -4.195 16.688 1 97.44 174 SER B O 1
ATOM 3107 N N . VAL B 1 175 ? 10.555 -3.1 16.406 1 97.62 175 VAL B N 1
ATOM 3108 C CA . VAL B 1 175 ? 10.289 -2.156 17.484 1 97.62 175 VAL B CA 1
ATOM 3109 C C . VAL B 1 175 ? 9.062 -1.317 17.156 1 97.62 175 VAL B C 1
ATOM 3111 O O . VAL B 1 175 ? 8.188 -1.12 18 1 97.62 175 VAL B O 1
ATOM 3114 N N . ALA B 1 176 ? 8.992 -0.818 15.938 1 98.5 176 ALA B N 1
ATOM 3115 C CA . ALA B 1 176 ? 7.844 -0.019 15.523 1 98.5 176 ALA B CA 1
ATOM 3116 C C . ALA B 1 176 ? 6.551 -0.819 15.641 1 98.5 176 ALA B C 1
ATOM 3118 O O . ALA B 1 176 ? 5.539 -0.308 16.141 1 98.5 176 ALA B O 1
ATOM 3119 N N . ALA B 1 177 ? 6.629 -2.074 15.234 1 97.69 177 ALA B N 1
ATOM 3120 C CA . ALA B 1 177 ? 5.441 -2.924 15.203 1 97.69 177 ALA B CA 1
ATOM 3121 C C . ALA B 1 177 ? 4.996 -3.297 16.625 1 97.69 177 ALA B C 1
ATOM 3123 O O . ALA B 1 177 ? 3.814 -3.559 16.859 1 97.69 177 ALA B O 1
ATOM 3124 N N . GLN B 1 178 ? 5.922 -3.328 17.516 1 97.06 178 GLN B N 1
ATOM 3125 C CA . GLN B 1 178 ? 5.582 -3.559 18.922 1 97.06 178 GLN B CA 1
ATOM 3126 C C . GLN B 1 178 ? 4.77 -2.396 19.484 1 97.06 178 GLN B C 1
ATOM 3128 O O . GLN B 1 178 ? 3.877 -2.602 20.312 1 97.06 178 GLN B O 1
ATOM 3133 N N . THR B 1 179 ? 5.125 -1.219 19.062 1 96.62 179 THR B N 1
ATOM 3134 C CA . THR B 1 179 ? 4.43 -0.018 19.516 1 96.62 179 THR B CA 1
ATOM 3135 C C . THR B 1 179 ? 3.082 0.121 18.812 1 96.62 179 THR B C 1
ATOM 3137 O O . THR B 1 179 ? 2.088 0.507 19.422 1 96.62 179 THR B O 1
ATOM 3140 N N . ASN B 1 180 ? 3.039 -0.192 17.609 1 98 180 ASN B N 1
ATOM 3141 C CA . ASN B 1 180 ? 1.878 -0.085 16.734 1 98 180 ASN B CA 1
ATOM 3142 C C . ASN B 1 180 ? 1.885 -1.171 15.656 1 98 180 ASN B C 1
ATOM 3144 O O . ASN B 1 180 ? 2.566 -1.04 14.641 1 98 180 ASN B O 1
ATOM 3148 N N . PRO B 1 181 ? 1.077 -2.184 15.828 1 97.94 181 PRO B N 1
ATOM 3149 C CA . PRO B 1 181 ? 1.119 -3.311 14.891 1 97.94 181 PRO B CA 1
ATOM 3150 C C . PRO B 1 181 ? 0.889 -2.885 13.445 1 97.94 181 PRO B C 1
ATOM 3152 O O . PRO B 1 181 ? 1.371 -3.545 12.523 1 97.94 181 PRO B O 1
ATOM 3155 N N . ALA B 1 182 ? 0.209 -1.815 13.219 1 98.5 182 ALA B N 1
ATOM 3156 C CA . ALA B 1 182 ? -0.078 -1.335 11.867 1 98.5 182 ALA B CA 1
ATOM 3157 C C . ALA B 1 182 ? 1.195 -0.864 11.172 1 98.5 182 ALA B C 1
ATOM 3159 O O . ALA B 1 182 ? 1.206 -0.658 9.961 1 98.5 182 ALA B O 1
ATOM 3160 N N . ALA B 1 183 ? 2.248 -0.713 11.93 1 98.75 183 ALA B N 1
ATOM 3161 C CA . ALA B 1 183 ? 3.51 -0.215 11.383 1 98.75 183 ALA B CA 1
ATOM 3162 C C . ALA B 1 183 ? 4.262 -1.319 10.648 1 98.75 183 ALA B C 1
ATOM 3164 O O . ALA B 1 183 ? 5.215 -1.046 9.914 1 98.75 183 ALA B O 1
ATOM 3165 N N . TYR B 1 184 ? 3.885 -2.58 10.875 1 98.5 184 TYR B N 1
ATOM 3166 C CA . TYR B 1 184 ? 4.617 -3.672 10.234 1 98.5 184 TYR B CA 1
ATOM 3167 C C . TYR B 1 184 ? 4.453 -3.625 8.727 1 98.5 184 TYR B C 1
ATOM 3169 O O . TYR B 1 184 ? 3.334 -3.553 8.211 1 98.5 184 TYR B O 1
ATOM 3177 N N . GLY B 1 185 ? 5.574 -3.605 7.984 1 97.75 185 GLY B N 1
ATOM 3178 C CA . GLY B 1 185 ? 5.527 -3.607 6.531 1 97.75 185 GLY B CA 1
ATOM 3179 C C . GLY B 1 185 ? 6.586 -4.488 5.898 1 97.75 185 GLY B C 1
ATOM 3180 O O . GLY B 1 185 ? 7.527 -4.918 6.574 1 97.75 185 GLY B O 1
ATOM 3181 N N . VAL B 1 186 ? 6.383 -4.844 4.691 1 98.25 186 VAL B N 1
ATOM 3182 C CA . VAL B 1 186 ? 7.355 -5.508 3.832 1 98.25 186 VAL B CA 1
ATOM 3183 C C . VAL B 1 186 ? 7.496 -4.738 2.521 1 98.25 186 VAL B C 1
ATOM 3185 O O . VAL B 1 186 ? 6.504 -4.266 1.963 1 98.25 186 VAL B O 1
ATOM 3188 N N . SER B 1 187 ? 8.719 -4.59 2.066 1 98.38 187 SER B N 1
ATOM 3189 C CA . SER B 1 187 ? 8.977 -3.787 0.874 1 98.38 187 SER B CA 1
ATOM 3190 C C . SER B 1 187 ? 8.656 -4.566 -0.397 1 98.38 187 SER B C 1
ATOM 3192 O O . SER B 1 187 ? 8.344 -5.758 -0.339 1 98.38 187 SER B O 1
ATOM 3194 N N . TRP B 1 188 ? 8.82 -3.924 -1.568 1 97.06 188 TRP B N 1
ATOM 3195 C CA . TRP B 1 188 ? 8.625 -4.531 -2.881 1 97.06 188 TRP B CA 1
ATOM 3196 C C . TRP B 1 188 ? 9.609 -5.676 -3.1 1 97.06 188 TRP B C 1
ATOM 3198 O O . TRP B 1 188 ? 9.328 -6.613 -3.85 1 97.06 188 TRP B O 1
ATOM 3208 N N . THR B 1 189 ? 10.727 -5.664 -2.35 1 94.88 189 THR B N 1
ATOM 3209 C CA . THR B 1 189 ? 11.742 -6.695 -2.516 1 94.88 189 THR B CA 1
ATOM 3210 C C . THR B 1 189 ? 11.719 -7.676 -1.345 1 94.88 189 THR B C 1
ATOM 3212 O O . THR B 1 189 ? 12.617 -8.5 -1.202 1 94.88 189 THR B O 1
ATOM 3215 N N . GLY B 1 190 ? 10.734 -7.469 -0.5 1 97.31 190 GLY B N 1
ATOM 3216 C CA . GLY B 1 190 ? 10.508 -8.422 0.576 1 97.31 190 GLY B CA 1
ATOM 3217 C C . GLY B 1 190 ? 11.344 -8.141 1.808 1 97.31 190 GLY B C 1
ATOM 3218 O O . GLY B 1 190 ? 11.445 -8.984 2.701 1 97.31 190 GLY B O 1
ATOM 3219 N N . THR B 1 191 ? 11.984 -7.008 1.883 1 98 191 THR B N 1
ATOM 3220 C CA . THR B 1 191 ? 12.789 -6.66 3.049 1 98 191 THR B CA 1
ATOM 3221 C C . THR B 1 191 ? 11.945 -5.93 4.09 1 98 191 THR B C 1
ATOM 3223 O O . THR B 1 191 ? 10.836 -5.48 3.791 1 98 191 THR B O 1
ATOM 3226 N N . PRO B 1 192 ? 12.469 -5.82 5.328 1 98.56 192 PRO B N 1
ATOM 3227 C CA . PRO B 1 192 ? 11.719 -5.109 6.371 1 98.56 192 PRO B CA 1
ATOM 3228 C C . PRO B 1 192 ? 11.438 -3.654 6.004 1 98.56 192 PRO B C 1
ATOM 3230 O O . PRO B 1 192 ? 12.305 -2.975 5.449 1 98.56 192 PRO B O 1
ATOM 3233 N N . ALA B 1 193 ? 10.281 -3.23 6.258 1 98.75 193 ALA B N 1
ATOM 3234 C CA . ALA B 1 193 ? 9.82 -1.872 5.984 1 98.75 193 ALA B CA 1
ATOM 3235 C C . ALA B 1 193 ? 8.852 -1.397 7.062 1 98.75 193 ALA B C 1
ATOM 323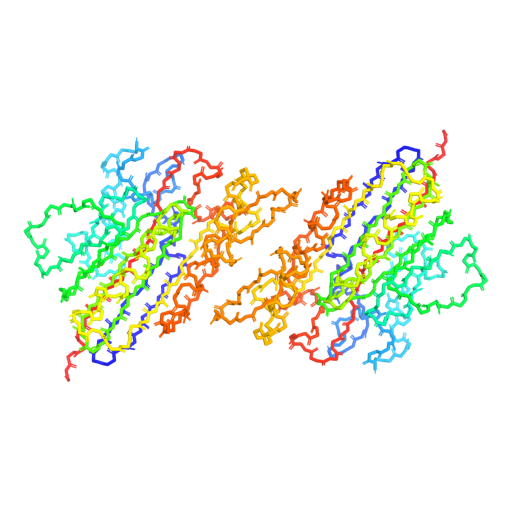7 O O . ALA B 1 193 ? 8.438 -2.178 7.922 1 98.75 193 ALA B O 1
ATOM 3238 N N . ILE B 1 194 ? 8.547 -0.125 7.121 1 98.88 194 ILE B N 1
ATOM 3239 C CA . ILE B 1 194 ? 7.609 0.411 8.102 1 98.88 194 ILE B CA 1
ATOM 3240 C C . ILE B 1 194 ? 6.496 1.172 7.387 1 98.88 194 ILE B C 1
ATOM 3242 O O . ILE B 1 194 ? 6.758 1.974 6.488 1 98.88 194 ILE B O 1
ATOM 3246 N N . ASP B 1 195 ? 5.277 0.901 7.715 1 98.81 195 ASP B N 1
ATOM 3247 C CA . ASP B 1 195 ? 4.102 1.638 7.258 1 98.81 195 ASP B CA 1
ATOM 3248 C C . ASP B 1 195 ? 3.756 2.773 8.219 1 98.81 195 ASP B C 1
ATOM 3250 O O . ASP B 1 195 ? 2.818 2.658 9.008 1 98.81 195 ASP B O 1
ATOM 3254 N N . VAL B 1 196 ? 4.379 3.9 8.125 1 98.88 196 VAL B N 1
ATOM 3255 C CA . VAL B 1 196 ? 4.172 5.02 9.039 1 98.88 196 VAL B CA 1
ATOM 3256 C C . VAL B 1 196 ? 2.742 5.539 8.906 1 98.88 196 VAL B C 1
ATOM 3258 O O . VAL B 1 196 ? 2.057 5.754 9.906 1 98.88 196 VAL B O 1
ATOM 3261 N N . ALA B 1 197 ? 2.283 5.715 7.688 1 98.88 197 ALA B N 1
ATOM 3262 C CA . ALA B 1 197 ? 0.937 6.238 7.461 1 98.88 197 ALA B CA 1
ATOM 3263 C C . ALA B 1 197 ? -0.118 5.301 8.047 1 98.88 197 ALA B C 1
ATOM 3265 O O . ALA B 1 197 ? -1.099 5.754 8.641 1 98.88 197 ALA B O 1
ATOM 3266 N N . GLY B 1 198 ? 0.076 3.959 7.809 1 98.81 198 GLY B N 1
ATOM 3267 C CA . GLY B 1 198 ? -0.838 3.004 8.414 1 98.81 198 GLY B CA 1
ATOM 3268 C C . GLY B 1 198 ? -0.898 3.117 9.93 1 98.81 198 GLY B C 1
ATOM 3269 O O . GLY B 1 198 ? -1.976 3.029 10.523 1 98.81 198 GLY B O 1
ATOM 3270 N N . ALA B 1 199 ? 0.223 3.289 10.57 1 98.88 199 ALA B N 1
ATOM 3271 C CA . ALA B 1 199 ? 0.287 3.453 12.023 1 98.88 199 ALA B CA 1
ATOM 3272 C C . ALA B 1 199 ? -0.406 4.738 12.461 1 98.88 199 ALA B C 1
ATOM 3274 O O . ALA B 1 199 ? -1.086 4.77 13.484 1 98.88 199 ALA B O 1
ATOM 3275 N N . VAL B 1 200 ? -0.197 5.832 11.719 1 98.94 200 VAL B N 1
ATOM 3276 C CA . VAL B 1 200 ? -0.861 7.105 11.984 1 98.94 200 VAL B CA 1
ATOM 3277 C C . VAL B 1 200 ? -2.375 6.922 11.922 1 98.94 200 VAL B C 1
ATOM 3279 O O . VAL B 1 200 ? -3.104 7.383 12.805 1 98.94 200 VAL B O 1
ATOM 3282 N N . VAL B 1 201 ? -2.869 6.266 10.891 1 98.88 201 VAL B N 1
ATOM 3283 C CA . VAL B 1 201 ? -4.293 6.004 10.711 1 98.88 201 VAL B CA 1
ATOM 3284 C C 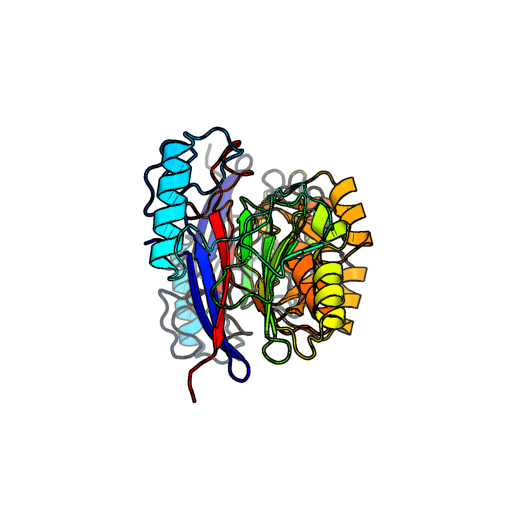. VAL B 1 201 ? -4.824 5.184 11.883 1 98.88 201 VAL B C 1
ATOM 3286 O O . VAL B 1 201 ? -5.902 5.465 12.406 1 98.88 201 VAL B O 1
ATOM 3289 N N . ALA B 1 202 ? -4.059 4.188 12.273 1 98.69 202 ALA B N 1
ATOM 3290 C CA . ALA B 1 202 ? -4.453 3.389 13.43 1 98.69 202 ALA B CA 1
ATOM 3291 C C . ALA B 1 202 ? -4.555 4.25 14.688 1 98.69 202 ALA B C 1
ATOM 3293 O O . ALA B 1 202 ? -5.457 4.062 15.508 1 98.69 202 ALA B O 1
ATOM 3294 N N . GLN B 1 203 ? -3.629 5.164 14.898 1 98.88 203 GLN B N 1
ATOM 3295 C CA . GLN B 1 203 ? -3.652 6.074 16.047 1 98.88 203 GLN B CA 1
ATOM 3296 C C . GLN B 1 203 ? -4.898 6.953 16.016 1 98.88 203 GLN B C 1
ATOM 3298 O O . GLN B 1 203 ? -5.535 7.164 17.047 1 98.88 203 GLN B O 1
ATOM 3303 N N . LEU B 1 204 ? -5.211 7.5 14.852 1 98.88 204 LEU B N 1
ATOM 3304 C CA . LEU B 1 204 ? -6.398 8.328 14.703 1 98.88 204 LEU B CA 1
ATOM 3305 C C . LEU B 1 204 ? -7.66 7.539 15.039 1 98.88 204 LEU B C 1
ATOM 3307 O O . LEU B 1 204 ? -8.547 8.039 15.727 1 98.88 204 LEU B O 1
ATOM 3311 N N . ARG B 1 205 ? -7.711 6.305 14.555 1 98.19 205 ARG B N 1
ATOM 3312 C CA . ARG B 1 205 ? -8.859 5.453 14.82 1 98.19 205 ARG B CA 1
ATOM 3313 C C . ARG B 1 205 ? -8.992 5.16 16.312 1 98.19 205 ARG B C 1
ATOM 3315 O O . ARG B 1 205 ? -10.094 5.203 16.875 1 98.19 205 ARG B O 1
ATOM 3322 N N . ALA B 1 206 ? -7.91 4.836 16.922 1 97.81 206 ALA B N 1
ATOM 3323 C CA . ALA B 1 206 ? -7.906 4.574 18.359 1 97.81 206 ALA B CA 1
ATOM 3324 C C . ALA B 1 206 ? -8.406 5.785 19.141 1 97.81 206 ALA B C 1
ATOM 3326 O O . ALA B 1 206 ? -9.031 5.637 20.188 1 97.81 206 ALA B O 1
ATOM 3327 N N . ALA B 1 207 ? -8.125 6.945 18.641 1 98.38 207 ALA B N 1
ATOM 3328 C CA . ALA B 1 207 ? -8.562 8.188 19.266 1 98.38 207 ALA B CA 1
ATOM 3329 C C . ALA B 1 207 ? -9.977 8.555 18.828 1 98.38 207 ALA B C 1
ATOM 3331 O O . ALA B 1 207 ? -10.492 9.625 19.172 1 98.38 207 ALA B O 1
ATOM 3332 N N . GLU B 1 208 ? -10.602 7.703 18.031 1 97.94 208 GLU B N 1
ATOM 3333 C CA . GLU B 1 208 ? -11.961 7.887 17.547 1 97.94 208 GLU B CA 1
ATOM 3334 C C . GLU B 1 208 ? -12.078 9.156 16.703 1 97.94 208 GLU B C 1
ATOM 3336 O O . GLU B 1 208 ? -13.031 9.93 16.875 1 97.94 208 GLU B O 1
ATOM 3341 N N . VAL B 1 209 ? -11.141 9.453 15.914 1 98.62 209 VAL B N 1
ATOM 3342 C CA . VAL B 1 209 ? -11.141 10.586 15 1 98.62 209 VAL B CA 1
ATOM 3343 C C . VAL B 1 209 ? -11.422 10.102 13.578 1 98.62 209 VAL B C 1
ATOM 3345 O O . VAL B 1 209 ? -10.609 9.391 12.984 1 98.62 209 VAL B O 1
ATOM 3348 N N . PRO B 1 210 ? -12.602 10.445 12.977 1 98.06 210 PRO B N 1
ATOM 3349 C CA . PRO B 1 210 ? -12.828 10.117 11.562 1 98.06 210 PRO B CA 1
ATOM 3350 C C . PRO B 1 210 ? -11.766 10.703 10.641 1 98.06 210 PRO B C 1
ATOM 3352 O O . PRO B 1 210 ? -11.227 11.781 10.922 1 98.06 210 PRO B O 1
ATOM 3355 N N . LEU B 1 211 ? -11.5 9.969 9.523 1 98.38 211 LEU B N 1
ATOM 3356 C CA . LEU B 1 211 ? -10.398 10.445 8.695 1 98.38 211 LEU B CA 1
ATOM 3357 C C . LEU B 1 211 ? -10.68 10.18 7.219 1 98.38 211 LEU B C 1
ATOM 3359 O O . LEU B 1 211 ? -11.516 9.344 6.879 1 98.38 211 LEU B O 1
ATOM 3363 N N . THR B 1 212 ? -10.117 11 6.43 1 98.44 212 THR B N 1
ATOM 3364 C CA . THR B 1 212 ? -9.898 10.758 5.008 1 98.44 212 THR B CA 1
ATOM 3365 C C . THR B 1 212 ? -8.414 10.531 4.719 1 98.44 212 THR B C 1
ATOM 3367 O O . THR B 1 212 ? -7.559 11.281 5.199 1 98.44 212 THR B O 1
ATOM 3370 N N . TRP B 1 213 ? -8.125 9.492 4.004 1 98.69 213 TRP B N 1
ATOM 3371 C CA . TRP B 1 213 ? -6.75 9.188 3.633 1 98.69 213 TRP B CA 1
ATOM 3372 C C . TRP B 1 213 ? -6.52 9.43 2.145 1 98.69 213 TRP B C 1
ATOM 3374 O O . TRP B 1 213 ? -7.066 8.719 1.301 1 98.69 213 TRP B O 1
ATOM 3384 N N . VAL B 1 214 ? -5.742 10.438 1.824 1 98.62 214 VAL B N 1
ATOM 3385 C CA . VAL B 1 214 ? -5.426 10.805 0.448 1 98.62 214 VAL B CA 1
ATOM 3386 C C . VAL B 1 214 ? -4.25 9.969 -0.053 1 98.62 214 VAL B C 1
ATOM 3388 O O . VAL B 1 214 ? -3.135 10.086 0.462 1 98.62 214 VAL B O 1
ATOM 3391 N N . PRO B 1 215 ? -4.422 9.141 -1.012 1 97.69 215 PRO B N 1
ATOM 3392 C CA . PRO B 1 215 ? -3.357 8.258 -1.484 1 97.69 215 PRO B CA 1
ATOM 3393 C C . PRO B 1 215 ? -2.205 9.016 -2.141 1 97.69 215 PRO B C 1
ATOM 3395 O O . PRO B 1 215 ? -2.383 10.156 -2.574 1 97.69 215 PRO B O 1
ATOM 3398 N N . GLY B 1 216 ? -1.072 8.375 -2.311 1 98.12 216 GLY B N 1
ATOM 3399 C CA . GLY B 1 216 ? 0.122 8.875 -2.977 1 98.12 216 GLY B CA 1
ATOM 3400 C C . GLY B 1 216 ? 1.407 8.43 -2.303 1 98.12 216 GLY B C 1
ATOM 3401 O O . GLY B 1 216 ? 1.575 8.609 -1.096 1 98.12 216 GLY B O 1
ATOM 3402 N N . CYS B 1 217 ? 2.258 7.855 -3.01 1 98.44 217 CYS B N 1
ATOM 3403 C CA . CYS B 1 217 ? 3.578 7.492 -2.508 1 98.44 217 CYS B CA 1
ATOM 3404 C C . CYS B 1 217 ? 4.637 8.469 -3.012 1 98.44 217 CYS B C 1
ATOM 3406 O O . CYS B 1 217 ? 4.852 8.586 -4.219 1 98.44 217 CYS B O 1
ATOM 3408 N N . THR B 1 218 ? 5.34 9.055 -2.137 1 98.69 218 THR B N 1
ATOM 3409 C CA . THR B 1 218 ? 6.305 10.086 -2.498 1 98.69 218 THR B CA 1
ATOM 3410 C C . THR B 1 218 ? 7.469 9.484 -3.281 1 98.69 218 THR B C 1
ATOM 3412 O O . THR B 1 218 ? 8.023 10.125 -4.176 1 98.69 218 THR B O 1
ATOM 3415 N N . ARG B 1 219 ? 7.855 8.273 -2.951 1 98.38 219 ARG B N 1
ATOM 3416 C CA . ARG B 1 219 ? 8.977 7.656 -3.646 1 98.38 219 ARG B CA 1
ATOM 3417 C C . ARG B 1 219 ? 8.602 7.281 -5.074 1 98.38 219 ARG B C 1
ATOM 3419 O O . ARG B 1 219 ? 9.43 7.348 -5.98 1 98.38 219 ARG B O 1
ATOM 3426 N N . GLU B 1 220 ? 7.379 6.941 -5.285 1 98 220 GLU B N 1
ATOM 3427 C CA . GLU B 1 220 ? 6.957 6.391 -6.57 1 98 220 GLU B CA 1
ATOM 3428 C C . GLU B 1 220 ? 6.434 7.488 -7.496 1 98 220 GLU B C 1
ATOM 3430 O O . GLU B 1 220 ? 6.355 7.297 -8.711 1 98 220 GLU B O 1
ATOM 3435 N N . SER B 1 221 ? 5.988 8.609 -6.953 1 97.75 221 SER B N 1
ATOM 3436 C CA . SER B 1 221 ? 5.418 9.672 -7.77 1 97.75 221 SER B CA 1
ATOM 3437 C C . SER B 1 221 ? 6.406 10.82 -7.945 1 97.75 221 SER B C 1
ATOM 3439 O O . SER B 1 221 ? 6.875 11.398 -6.961 1 97.75 221 SER B O 1
ATOM 3441 N N . ASP B 1 222 ? 6.562 11.219 -9.133 1 95.88 222 ASP B N 1
ATOM 3442 C CA . ASP B 1 222 ? 7.469 12.328 -9.398 1 95.88 222 ASP B CA 1
ATOM 3443 C C . ASP B 1 222 ? 6.793 13.672 -9.117 1 95.88 222 ASP B C 1
ATOM 3445 O O . ASP B 1 222 ? 7.434 14.719 -9.172 1 95.88 222 ASP B O 1
ATOM 3449 N N . ARG B 1 223 ? 5.562 13.664 -8.742 1 97.81 223 ARG B N 1
ATOM 3450 C CA . ARG B 1 223 ? 4.828 14.883 -8.445 1 97.81 223 ARG B CA 1
ATOM 3451 C C . ARG B 1 223 ? 4.902 15.227 -6.961 1 97.81 223 ARG B C 1
ATOM 3453 O O . ARG B 1 223 ? 4.316 16.219 -6.512 1 97.81 223 ARG B O 1
ATOM 3460 N N . LEU B 1 224 ? 5.605 14.406 -6.195 1 98.44 224 LEU B N 1
ATOM 3461 C CA . LEU B 1 224 ? 5.824 14.641 -4.773 1 98.44 224 LEU B CA 1
ATOM 3462 C C . LEU B 1 224 ? 7.312 14.578 -4.434 1 98.44 224 LEU B C 1
ATOM 3464 O O . LEU B 1 224 ? 8.047 13.75 -4.984 1 98.44 224 LEU B O 1
ATOM 3468 N N . PHE B 1 225 ? 7.781 15.422 -3.58 1 98.44 225 PHE B N 1
ATOM 3469 C CA . PHE B 1 225 ? 9.164 15.336 -3.131 1 98.44 225 PHE B CA 1
ATOM 3470 C C . PHE B 1 225 ? 9.367 14.109 -2.252 1 98.44 225 PHE B C 1
ATOM 3472 O O . PHE B 1 225 ? 8.508 13.766 -1.443 1 98.44 225 PHE B O 1
ATOM 3479 N N . SER B 1 226 ? 10.477 13.523 -2.418 1 98.38 226 SER B N 1
ATOM 3480 C CA . SER B 1 226 ? 10.844 12.344 -1.648 1 98.38 226 SER B CA 1
ATOM 3481 C C . SER B 1 226 ? 12.32 12.367 -1.262 1 98.38 226 SER B C 1
ATOM 3483 O O . SER B 1 226 ? 13.195 12.359 -2.129 1 98.38 226 SER B O 1
ATOM 3485 N N . HIS B 1 227 ? 12.539 12.352 0.015 1 96.5 227 HIS B N 1
ATOM 3486 C CA . HIS B 1 227 ? 13.906 12.25 0.502 1 96.5 227 HIS B CA 1
ATOM 3487 C C . HIS B 1 227 ? 14.5 10.883 0.204 1 96.5 227 HIS B C 1
ATOM 3489 O O . HIS B 1 227 ? 15.688 10.773 -0.112 1 96.5 227 HIS B O 1
ATOM 3495 N N . ARG B 1 228 ? 13.68 9.844 0.326 1 95.25 228 ARG B N 1
ATOM 3496 C CA . ARG B 1 228 ? 14.102 8.469 0.052 1 95.25 228 ARG B CA 1
ATOM 3497 C C . ARG B 1 228 ? 14.578 8.32 -1.39 1 95.25 228 ARG B C 1
ATOM 3499 O O . ARG B 1 228 ? 15.547 7.613 -1.658 1 95.25 228 ARG B O 1
ATOM 3506 N N . ARG B 1 229 ? 13.852 8.914 -2.318 1 95.62 229 ARG B N 1
ATOM 3507 C CA . ARG B 1 229 ? 14.203 8.852 -3.732 1 95.62 229 ARG B CA 1
ATOM 3508 C C . ARG B 1 229 ? 15.406 9.734 -4.039 1 95.62 229 ARG B C 1
ATOM 3510 O O . ARG B 1 229 ? 16.312 9.328 -4.766 1 95.62 229 ARG B O 1
ATOM 3517 N N . ASP B 1 230 ? 15.375 10.969 -3.52 1 92.69 230 ASP B N 1
ATOM 3518 C CA . ASP B 1 230 ? 16.391 11.984 -3.787 1 92.69 230 ASP B CA 1
ATOM 3519 C C . ASP B 1 230 ? 16.828 12.672 -2.498 1 92.69 230 ASP B C 1
ATOM 3521 O O . ASP B 1 230 ? 16.172 13.609 -2.033 1 92.69 230 ASP B O 1
ATOM 3525 N N . GLN B 1 231 ? 18 12.281 -2.072 1 87.94 231 GLN B N 1
ATOM 3526 C CA . GLN B 1 231 ? 18.5 12.906 -0.85 1 87.94 231 GLN B CA 1
ATOM 3527 C C . GLN B 1 231 ? 18.641 14.414 -1.013 1 87.94 231 GLN B C 1
ATOM 3529 O O . GLN B 1 231 ? 19.156 14.891 -2.025 1 87.94 231 GLN B O 1
ATOM 3534 N N . GLY B 1 232 ? 18.078 15.195 -0.161 1 85.94 232 GLY B N 1
ATOM 3535 C CA . GLY B 1 232 ? 18.125 16.656 -0.22 1 85.94 232 GLY B CA 1
ATOM 3536 C C . GLY B 1 232 ? 16.969 17.25 -1.011 1 85.94 232 GLY B C 1
ATOM 3537 O O . GLY B 1 232 ? 16.984 18.438 -1.341 1 85.94 232 GLY B O 1
ATOM 3538 N N . ALA B 1 233 ? 16.047 16.438 -1.41 1 92.69 233 ALA B N 1
ATOM 3539 C CA . ALA B 1 233 ? 14.875 16.875 -2.17 1 92.69 233 ALA B CA 1
ATOM 3540 C C . ALA B 1 233 ? 14.164 18.016 -1.461 1 92.69 233 ALA B C 1
ATOM 3542 O O . ALA B 1 233 ? 14.367 18.25 -0.267 1 92.69 233 ALA B O 1
ATOM 3543 N N . GLY B 1 234 ? 13.383 18.797 -2.221 1 97.56 234 GLY B N 1
ATOM 3544 C CA . GLY B 1 234 ? 12.508 19.797 -1.642 1 97.56 234 GLY B CA 1
ATOM 3545 C C . GLY B 1 234 ? 11.438 19.219 -0.74 1 97.56 234 GLY B C 1
ATOM 3546 O O . GLY B 1 234 ? 11.477 18.031 -0.406 1 97.56 234 GLY B O 1
ATOM 3547 N N . ARG B 1 235 ? 10.617 20.125 -0.231 1 98.56 235 ARG B N 1
ATOM 3548 C CA . ARG B 1 235 ? 9.484 19.734 0.613 1 98.56 235 ARG B CA 1
ATOM 3549 C C . ARG B 1 235 ? 8.172 20.203 0.009 1 98.56 235 ARG B C 1
ATOM 3551 O O . ARG B 1 235 ? 8.086 21.312 -0.526 1 98.56 235 ARG B O 1
ATOM 3558 N N . PHE B 1 236 ? 7.148 19.359 0.08 1 98.75 236 PHE B N 1
ATOM 3559 C CA . PHE B 1 236 ? 5.789 19.812 -0.18 1 98.75 236 PHE B CA 1
ATOM 3560 C C . PHE B 1 236 ? 5.035 20.047 1.125 1 98.75 236 PHE B C 1
ATOM 3562 O O . PHE B 1 236 ? 5.539 19.719 2.203 1 98.75 236 PHE B O 1
ATOM 3569 N N . ALA B 1 237 ? 3.846 20.641 1.049 1 98.81 237 ALA B N 1
ATOM 3570 C CA . ALA B 1 237 ? 3.189 21.078 2.273 1 98.81 237 ALA B CA 1
ATOM 3571 C C . ALA B 1 237 ? 1.793 20.484 2.4 1 98.81 237 ALA B C 1
ATOM 3573 O O . ALA B 1 237 ? 1.164 20.141 1.395 1 98.81 237 ALA B O 1
ATOM 3574 N N . GLY B 1 238 ? 1.361 20.266 3.59 1 98.94 238 GLY B N 1
ATOM 3575 C CA . GLY B 1 238 ? -0.041 20.25 3.973 1 98.94 238 GLY B CA 1
ATOM 3576 C C . GLY B 1 238 ? -0.505 21.531 4.625 1 98.94 238 GLY B C 1
ATOM 3577 O O . GLY B 1 238 ? 0.204 22.109 5.453 1 98.94 238 GLY B O 1
ATOM 3578 N N . LEU B 1 239 ? -1.673 22.047 4.23 1 98.94 239 LEU B N 1
ATOM 3579 C CA . LEU B 1 239 ? -2.227 23.281 4.758 1 98.94 239 LEU B CA 1
ATOM 3580 C C . LEU B 1 239 ? -3.678 23.094 5.188 1 98.94 239 LEU B C 1
ATOM 3582 O O . LEU B 1 239 ? -4.449 22.422 4.5 1 98.94 239 LEU B O 1
ATOM 3586 N N . VAL B 1 240 ? -4.039 23.703 6.242 1 98.94 240 VAL B N 1
ATOM 3587 C CA . VAL B 1 240 ? -5.434 23.719 6.68 1 98.94 240 VAL B CA 1
ATOM 3588 C C . VAL B 1 240 ? -5.758 25.062 7.324 1 98.94 240 VAL B C 1
ATOM 3590 O O . VAL B 1 240 ? -4.957 25.594 8.086 1 98.94 240 VAL B O 1
ATOM 3593 N N . SER B 1 241 ? -6.793 25.672 6.973 1 98.5 241 SER B N 1
ATOM 3594 C CA . SER B 1 241 ? -7.301 26.922 7.535 1 98.5 241 SER B CA 1
ATOM 3595 C C . SER B 1 241 ? -8.82 26.891 7.664 1 98.5 241 SER B C 1
ATOM 3597 O O . SER B 1 241 ? -9.477 25.984 7.156 1 98.5 241 SER B O 1
ATOM 3599 N N . PHE B 1 242 ? -9.336 27.797 8.414 1 97.88 242 PHE B N 1
ATOM 3600 C CA . PHE B 1 242 ? -10.789 27.922 8.484 1 97.88 242 PHE B CA 1
ATOM 3601 C C . PHE B 1 242 ? -11.219 29.375 8.492 1 97.88 242 PHE B C 1
ATOM 3603 O O . PHE B 1 242 ? -10.406 30.266 8.781 1 97.88 242 PHE B O 1
ATOM 3610 N N . ARG B 1 243 ? -12.352 29.578 8.031 1 95.88 243 ARG B N 1
ATOM 3611 C CA . ARG B 1 243 ? -13.055 30.859 8.156 1 95.88 243 ARG B CA 1
ATOM 3612 C C . ARG B 1 243 ? -14.508 30.641 8.555 1 95.88 243 ARG B C 1
ATOM 3614 O O . ARG B 1 243 ? -15.094 29.594 8.266 1 95.88 243 ARG B O 1
ATOM 3621 N N . ARG B 1 244 ? -15.023 31.641 9.18 1 92.25 244 ARG B N 1
ATOM 3622 C CA . ARG B 1 244 ? -16.438 31.594 9.547 1 92.25 244 ARG B CA 1
ATOM 3623 C C . ARG B 1 244 ? -17.312 32.156 8.438 1 92.25 244 ARG B C 1
ATOM 3625 O O . ARG B 1 244 ? -16.938 33.156 7.797 1 92.25 244 ARG B O 1
ATOM 3632 N N . GLU B 1 245 ? -18.219 31.266 7.945 1 81.75 245 GLU B N 1
ATOM 3633 C CA . GLU B 1 245 ? -19.172 31.781 6.973 1 81.75 245 GLU B CA 1
ATOM 3634 C C . GLU B 1 245 ? -20 32.938 7.57 1 81.75 245 GLU B C 1
ATOM 3636 O O . GLU B 1 245 ? -20.484 32.812 8.703 1 81.75 245 GLU B O 1
ATOM 3641 N N . PRO B 1 246 ? -20.078 34.062 6.938 1 68.19 246 PRO B N 1
ATOM 3642 C CA . PRO B 1 246 ? -21 35.094 7.445 1 68.19 246 PRO B CA 1
ATOM 3643 C C . PRO B 1 246 ? -22.438 34.594 7.555 1 68.19 246 PRO B C 1
ATOM 3645 O O . PRO B 1 246 ? -22.875 33.75 6.758 1 68.19 246 PRO B O 1
ATOM 3648 N N . ALA B 1 247 ? -23.344 34.812 8.477 1 54.28 247 ALA B N 1
ATOM 3649 C CA . ALA B 1 247 ? -24.766 34.5 8.539 1 54.28 247 ALA B CA 1
ATOM 3650 C C . ALA B 1 247 ? -25.5 35.031 7.312 1 54.28 247 ALA B C 1
ATOM 3652 O O . ALA B 1 247 ? -25.141 36.062 6.777 1 54.28 247 ALA B O 1
#

pLDDT: mean 96.3, std 5.76, range [54.28, 99.0]

InterPro domains:
  IPR003730 Multi-copper polyphenol oxidoreductase [PF02578] (22-240)
  IPR003730 Multi-copper polyphenol oxidoreductase [PTHR30616] (16-243)
  IPR003730 Multi-copper polyphenol oxidoreductase [cd16833] (65-241)
  IPR011324 Cytotoxic necrotizing factor-like, catalytic [SSF64438] (16-243)
  IPR038371 Multi-copper polyphenol oxidoreductase superfamily [G3DSA:3.60.140.10] (4-245)

Foldseek 3Di:
DFFPDWDWDDAPLKIKIKTWTWQDDFPWDDLAHGQFQDPPLPTDNVRNLRSLQVNCVVSPLGSLQEQAAQEDQAQDEAEDADSVPDDHYHHQKYKYQDASHKHKHKDAQWKWKKKDARQLRMIMIGTHDLSNLLNPNLVVVVVVVVVSPGDAMAMEIEEHAAQQLAADAPVSLVVSCVSPVQQFGAHPVGGTGGGRSSSSVVSCVVVVHHYHYYYHHNLVDPRHHHCSNPPSHGIIMIIMHMHGDDD/DFFPDWDWDDAPQKIKIKTWTWQPDFCWDDLAHGQFQDPPLPTDNVRNLRSLQVNCVVSPLGSLQEQAAQEDQAQDEAEDADSVPDDHYHHQKYKYQDASHKHKHKDAQWKWKKKDARQLRMIMIGTHDLSNLLNPNLVVVVVVVVVSPGDAMAMEIEEHAAQQLAADAPVSLVVSCVSPVQQFGAHPVGGTGGGRSSSSVVSCVVVVHHYHYYYHHSLVDPRHHHCSNPPSHGIIMIIMHMHGDDD

Radius of gyration: 25.51 Å; Cα contacts (8 Å, |Δi|>4): 1391; chains: 2; bounding box: 47×76×54 Å